Protein AF-A0A1M4VER4-F1 (afdb_monomer_lite)

pLDDT: mean 82.5, std 16.74, range [24.94, 97.88]

Foldseek 3Di:
DAWDKFKAKDWDFAPPAPDFLKDWDWDDDPQKIKIKIKAFADTHPNSVVLNVVLCVLVVVCVVVVHDVLVSVVCQPVVADAPPVPRDRRMWMWMWIQDSQQKTKIKGWPFDDKFKDDPLDTDDFDFPWDQHPNTIIGIDIDHDDAFIKIKGWGCLLAQQLCPHPVNDGPHPVNLSNVLSVVSVDLAGNNLSFQVSQVVSCVSVVVRRNHIIMMMMIHIHFAEEEEEEADAAQDLVCLLVLLCVQLDDDPGHYAYEYAAPVSVVSNCVNVVWDKAWDPVDDDPVADTWIDTPPHRGYYHHDVLLLLLLVLLVVCVVHSPPCPVCVPPGRNSVVNCCLQRVHPAYEYRYHPHDDPVCPPVPDDPVRSVVSVVVSSCVSGVDYDYDHPDPDDDDPDPPPDDD

Radius of gyration: 24.03 Å; chains: 1; bounding box: 56×48×72 Å

Secondary structure (DSSP, 8-state):
---EEEEEEEEEPPTT-SS-SEEEEEEE-SS-EEEEEEEESSSHHHHHHHHHHHHHHHHHHHHTT--HHHHHHHHHHHS-B-TTT--BSEEEEEEEE-TT-EEEEEEEBSPPPEEEETTEE--PPPEEEEETTEEEEEEEEE--TT-EEEEE-TTTTTTTTTSTT-----HHHHHHHHHHHHTTT--HHHHHHHHHHHHHHHTTT--SS-EEEEEEEEE---EEEEEES--SSGGGHHHHHHHHH---SS-EEEEEESHHHHHHHHHHHT--EEE-TT--BTTBPPPEEETT-SEEE-SHHHHHHHHHHHHHHHH-TTS---TT---HHHHHHHIIIII-SEEEEEE-----GGGTT-SS-HHHHHHHHHHHHHHHSS---------SS----S-SS--

InterPro domains:
  IPR001932 PPM-type phosphatase-like domain [PF07228] (31-218)
  IPR001932 PPM-type phosphatase-like domain [SM00331] (4-218)
  IPR036457 PPM-type phosphatase-like domain superfamily [G3DSA:3.60.40.10] (1-228)
  IPR036457 PPM-type phosphatase-like domain superfamily [SSF81606] (5-219)
  IPR039248 Phosphatase RsbX [PTHR35801] (6-220)

Sequence (399 aa):
MKYFFDYGIASLNKIGEHICGDVVEIVKKSDKLDIVISDGLGSGIKANILASLTTKIVFTMLKEGSNISDVIDTLTQTLPINREKGIAYSTFTILDIDESNTVYITEYENPKIIFIRNNKLVNLMPSSKNINGKIIRQYSFPLKLGDTFIIMSDGIVGAGKGKITNTRWQWHDIAHYAVHLCSHDYSAQKIANILLTISNNYYEESPQDDMTVVAIKVKKPQRVNVLICPPQNQNDDELVVKNFMKDNKDPIKRIVCGGSTAQMVCRVLEKKLHNDDRIYDPEVPPISFISGIDLVTEGLLTLDRVVKIIREFHKNPLNNINFNKQDAATQMAKILLDDATHINFFIGKAENPQHKDFYISKHELIKQLIDLLITAWVYFFYRIHHRTGENIPSSVFPT

Structure (mmCIF, N/CA/C/O backbone):
data_AF-A0A1M4VER4-F1
#
_entry.id   AF-A0A1M4VER4-F1
#
loop_
_atom_site.group_PDB
_atom_site.id
_atom_site.type_symbol
_atom_site.label_atom_id
_atom_site.label_alt_id
_atom_site.label_comp_id
_atom_site.label_asym_id
_atom_site.label_entity_id
_atom_site.label_seq_id
_atom_site.pdbx_PDB_ins_code
_atom_site.Cartn_x
_atom_site.Cartn_y
_atom_site.Cartn_z
_atom_site.occupancy
_atom_site.B_iso_or_equiv
_atom_site.auth_seq_id
_atom_site.auth_comp_id
_atom_site.auth_asym_id
_atom_site.auth_atom_id
_atom_site.pdbx_PDB_model_num
ATOM 1 N N . MET A 1 1 ? -0.992 -15.618 -9.923 1.00 55.97 1 MET A N 1
ATOM 2 C CA . MET A 1 1 ? -1.837 -15.623 -8.697 1.00 55.97 1 MET A CA 1
ATOM 3 C C . MET A 1 1 ? -3.216 -15.096 -9.064 1.00 55.97 1 MET A C 1
ATOM 5 O O . MET A 1 1 ? -3.296 -14.330 -10.019 1.00 55.97 1 MET A O 1
ATOM 9 N N . LYS A 1 2 ? -4.296 -15.502 -8.381 1.00 72.00 2 LYS A N 1
ATOM 10 C CA . LYS A 1 2 ? -5.649 -15.012 -8.726 1.00 72.00 2 LYS A CA 1
ATOM 11 C C . LYS A 1 2 ? -5.821 -13.533 -8.366 1.00 72.00 2 LYS A C 1
ATOM 13 O O . LYS A 1 2 ? -6.400 -12.784 -9.151 1.00 72.00 2 LYS A O 1
ATOM 18 N N . TYR A 1 3 ? -5.260 -13.122 -7.230 1.00 86.19 3 TYR A N 1
ATOM 19 C CA . TYR A 1 3 ? -5.281 -11.749 -6.743 1.00 86.19 3 TYR A CA 1
ATOM 20 C C . TYR A 1 3 ? -3.890 -11.302 -6.294 1.00 86.19 3 TYR A C 1
ATOM 22 O O . TYR A 1 3 ? -3.044 -12.112 -5.922 1.00 86.19 3 TYR A O 1
ATOM 30 N N . PHE A 1 4 ? -3.664 -9.997 -6.359 1.00 87.62 4 PHE A N 1
ATOM 31 C CA . PHE A 1 4 ? -2.579 -9.302 -5.692 1.00 87.62 4 PHE A CA 1
ATOM 32 C C . PHE A 1 4 ? -3.197 -8.300 -4.721 1.00 87.62 4 PHE A C 1
ATOM 34 O O . PHE A 1 4 ? -4.056 -7.506 -5.112 1.00 87.62 4 PHE A O 1
ATOM 41 N N . PHE A 1 5 ? -2.751 -8.341 -3.469 1.00 89.88 5 PHE A N 1
ATOM 42 C CA . PHE A 1 5 ? -3.138 -7.366 -2.460 1.00 89.88 5 PHE A CA 1
ATOM 43 C C . PHE A 1 5 ? -2.147 -6.203 -2.473 1.00 89.88 5 PHE A C 1
ATOM 45 O O . PHE A 1 5 ? -1.021 -6.342 -1.979 1.00 89.88 5 PHE A O 1
ATOM 52 N N . ASP A 1 6 ? -2.572 -5.105 -3.093 1.00 89.38 6 ASP A N 1
ATOM 53 C CA . ASP A 1 6 ? -1.933 -3.792 -3.012 1.00 89.38 6 ASP A CA 1
ATOM 54 C C . ASP A 1 6 ? -2.415 -3.141 -1.717 1.00 89.38 6 ASP A C 1
ATOM 56 O O . ASP A 1 6 ? -3.621 -3.051 -1.502 1.00 89.38 6 ASP A O 1
ATOM 60 N N . TYR A 1 7 ? -1.514 -2.742 -0.830 1.00 91.06 7 TYR A N 1
ATOM 61 C CA . TYR A 1 7 ? -1.886 -2.069 0.407 1.00 91.06 7 TYR A CA 1
ATOM 62 C C . TYR A 1 7 ? -0.934 -0.915 0.680 1.00 91.06 7 TYR A C 1
ATOM 64 O O . TYR A 1 7 ? 0.214 -0.922 0.240 1.00 91.06 7 TYR A O 1
ATOM 72 N N . GLY A 1 8 ? -1.421 0.070 1.421 1.00 89.44 8 GLY A N 1
ATOM 73 C CA . GLY A 1 8 ? -0.625 1.207 1.837 1.00 89.44 8 GLY A CA 1
ATOM 74 C C . GLY A 1 8 ? -1.042 1.717 3.201 1.00 89.44 8 GLY A C 1
ATOM 75 O O . GLY A 1 8 ? -2.207 1.595 3.584 1.00 89.44 8 GLY A O 1
ATOM 76 N N . ILE A 1 9 ? -0.070 2.260 3.924 1.00 91.88 9 ILE A N 1
ATOM 77 C CA . ILE A 1 9 ? -0.216 2.729 5.301 1.00 91.88 9 ILE A CA 1
ATOM 78 C C . ILE A 1 9 ? 0.258 4.173 5.350 1.00 91.88 9 ILE A C 1
ATOM 80 O O . ILE A 1 9 ? 1.340 4.488 4.855 1.00 91.88 9 ILE A O 1
ATOM 84 N N . ALA A 1 10 ? -0.537 5.042 5.955 1.00 90.38 10 ALA A N 1
ATOM 85 C CA . ALA A 1 10 ? -0.162 6.420 6.204 1.00 90.38 10 ALA A CA 1
ATOM 86 C C . ALA A 1 10 ? -0.515 6.762 7.651 1.00 90.38 10 ALA A C 1
ATOM 88 O O . ALA A 1 10 ? -1.676 6.618 8.038 1.00 90.38 10 ALA A O 1
ATOM 89 N N . SER A 1 11 ? 0.471 7.232 8.416 1.00 92.12 11 SER A N 1
ATOM 90 C CA . SER A 1 11 ? 0.284 7.637 9.810 1.00 92.12 11 SER A CA 1
ATOM 91 C C . SER A 1 11 ? 0.895 9.005 10.091 1.00 92.12 11 SER A C 1
ATOM 93 O O . SER A 1 11 ? 1.901 9.381 9.485 1.00 92.12 11 SER A O 1
ATOM 95 N N . LEU A 1 12 ? 0.295 9.740 11.023 1.00 91.81 12 LEU A N 1
ATOM 96 C CA . LEU A 1 12 ? 0.792 11.008 11.540 1.00 91.81 12 LEU A CA 1
ATOM 97 C C . LEU A 1 12 ? 0.645 11.029 13.061 1.00 91.81 12 LEU A C 1
ATOM 99 O O . LEU A 1 12 ? -0.401 10.665 13.596 1.00 91.81 12 LEU A O 1
ATOM 103 N N . ASN A 1 13 ? 1.697 11.474 13.743 1.00 93.00 13 ASN A N 1
ATOM 104 C CA . ASN A 1 13 ? 1.688 11.601 15.193 1.00 93.00 13 ASN A CA 1
ATOM 105 C C . ASN A 1 13 ? 0.862 12.815 15.614 1.00 93.00 13 ASN A C 1
ATOM 107 O O . ASN A 1 13 ? 0.905 13.861 14.956 1.00 93.00 13 ASN A O 1
ATOM 111 N N . LYS A 1 14 ? 0.234 12.727 16.782 1.00 93.19 14 LYS A N 1
ATOM 112 C CA . LYS A 1 14 ? -0.284 13.897 17.486 1.00 93.19 14 LYS A CA 1
ATOM 113 C C . LYS A 1 14 ? 0.804 14.957 17.705 1.00 93.19 14 LYS A C 1
ATOM 115 O O . LYS A 1 14 ? 1.968 14.649 17.967 1.00 93.19 14 LYS A O 1
ATOM 120 N N . ILE A 1 15 ? 0.414 16.232 17.673 1.00 92.50 15 ILE A N 1
ATOM 121 C CA . ILE A 1 15 ? 1.321 17.343 17.962 1.00 92.50 15 ILE A CA 1
ATOM 122 C C . ILE A 1 15 ? 1.975 17.206 19.345 1.00 92.50 15 ILE A C 1
ATOM 124 O O . ILE A 1 15 ? 1.308 16.988 20.356 1.00 92.50 15 ILE A O 1
ATOM 128 N N . GLY A 1 16 ? 3.298 17.375 19.380 1.00 91.38 16 GLY A N 1
ATOM 129 C CA . GLY A 1 16 ? 4.107 17.254 20.595 1.00 91.38 16 GLY A CA 1
ATOM 130 C C . GLY A 1 16 ? 4.562 15.829 20.918 1.00 91.38 16 GLY A C 1
ATOM 131 O O . GLY A 1 16 ? 5.442 15.672 21.759 1.00 91.38 16 GLY A O 1
ATOM 132 N N . GLU A 1 17 ? 4.039 14.812 20.230 1.00 92.50 17 GLU A N 1
ATOM 133 C CA . GLU A 1 17 ? 4.465 13.424 20.398 1.00 92.50 17 GLU A CA 1
ATOM 134 C C . GLU A 1 17 ? 5.517 13.021 19.359 1.00 92.50 17 GLU A C 1
ATOM 136 O O . GLU A 1 17 ? 5.452 13.363 18.175 1.00 92.50 17 GLU A O 1
ATOM 141 N N . HIS A 1 18 ? 6.503 12.241 19.799 1.00 89.69 18 HIS A N 1
ATOM 142 C CA . HIS A 1 18 ? 7.568 11.740 18.925 1.00 89.69 18 HIS A CA 1
ATOM 143 C C . HIS A 1 18 ? 7.218 10.415 18.238 1.00 89.69 18 HIS A C 1
ATOM 145 O O . HIS A 1 18 ? 7.861 10.051 17.255 1.00 89.69 18 HIS A O 1
ATOM 151 N N . ILE A 1 19 ? 6.222 9.690 18.752 1.00 90.56 19 ILE A N 1
ATOM 152 C CA . ILE A 1 19 ? 5.824 8.357 18.289 1.00 90.56 19 ILE A CA 1
ATOM 153 C C . ILE A 1 19 ? 4.296 8.301 18.224 1.00 90.56 19 ILE A C 1
ATOM 155 O O . ILE A 1 19 ? 3.633 8.773 19.145 1.00 90.56 19 ILE A O 1
ATOM 159 N N . CYS A 1 20 ? 3.766 7.699 17.160 1.00 91.00 20 CYS A N 1
ATOM 160 C CA . CYS A 1 20 ? 2.336 7.470 16.985 1.00 91.00 20 CYS A CA 1
ATOM 161 C C . CYS A 1 20 ? 1.824 6.416 17.977 1.00 91.00 20 CYS A C 1
ATOM 163 O O . CYS A 1 20 ? 2.421 5.345 18.108 1.00 91.00 20 CYS A O 1
ATOM 165 N N . GLY A 1 21 ? 0.724 6.710 18.663 1.00 92.06 21 GLY A N 1
ATOM 166 C CA . GLY A 1 21 ? 0.002 5.781 19.528 1.00 92.06 21 GLY A CA 1
ATOM 167 C C . GLY A 1 21 ? -0.683 4.632 18.787 1.00 92.06 21 GLY A C 1
ATOM 168 O O . GLY A 1 21 ? -0.929 3.590 19.396 1.00 92.06 21 GLY A O 1
ATOM 169 N N . ASP A 1 22 ? -0.908 4.787 17.483 1.00 94.31 22 ASP A N 1
ATOM 170 C CA . ASP A 1 22 ? -1.454 3.754 16.609 1.00 94.31 22 ASP A CA 1
ATOM 171 C C . ASP A 1 22 ? -0.367 2.783 16.137 1.00 94.31 22 ASP A C 1
ATOM 173 O O . ASP A 1 22 ? 0.766 3.169 15.834 1.00 94.31 22 ASP A O 1
ATOM 177 N N . VAL A 1 23 ? -0.729 1.508 15.997 1.00 94.38 23 VAL A N 1
ATOM 178 C CA . VAL A 1 23 ? 0.145 0.469 15.441 1.00 94.38 23 VAL A CA 1
ATOM 179 C C . VAL A 1 23 ? -0.603 -0.332 14.389 1.00 94.38 23 VAL A C 1
ATOM 181 O O . VAL A 1 23 ? -1.732 -0.776 14.602 1.00 94.38 23 VAL A O 1
ATOM 184 N N . VAL A 1 24 ? 0.059 -0.551 13.253 1.00 94.31 24 VAL A N 1
ATOM 185 C CA . VAL A 1 24 ? -0.414 -1.424 12.177 1.00 94.31 24 VAL A CA 1
ATOM 186 C C . VAL A 1 24 ? 0.543 -2.599 12.043 1.00 94.31 24 VAL A C 1
ATOM 188 O O . VAL A 1 24 ? 1.735 -2.415 11.804 1.00 94.31 24 VAL A O 1
ATOM 191 N N . GLU A 1 25 ? 0.013 -3.811 12.147 1.00 92.12 25 GLU A N 1
ATOM 192 C CA . GLU A 1 25 ? 0.733 -5.047 11.869 1.00 92.12 25 GLU A CA 1
ATOM 193 C C . GLU A 1 25 ? 0.140 -5.714 10.625 1.00 92.12 25 GLU A C 1
ATOM 195 O O . GLU A 1 25 ? -1.072 -5.904 10.522 1.00 92.12 25 GLU A O 1
ATOM 200 N N . ILE A 1 26 ? 1.002 -6.053 9.662 1.00 90.25 26 ILE A N 1
ATOM 201 C CA . ILE A 1 26 ? 0.611 -6.708 8.410 1.00 90.25 26 ILE A CA 1
ATOM 202 C C . ILE A 1 26 ? 1.428 -7.975 8.231 1.00 90.25 26 ILE A C 1
ATOM 204 O O . ILE A 1 26 ? 2.659 -7.938 8.227 1.00 90.25 26 ILE A O 1
ATOM 208 N N . VAL A 1 27 ? 0.741 -9.084 7.977 1.00 86.25 27 VAL A N 1
ATOM 209 C CA . VAL A 1 27 ? 1.365 -10.332 7.553 1.00 86.25 27 VAL A CA 1
ATOM 210 C C . VAL A 1 27 ? 0.768 -10.771 6.230 1.00 86.25 27 VAL A C 1
ATOM 212 O O . VAL A 1 27 ? -0.417 -11.064 6.105 1.00 86.25 27 VAL A O 1
ATOM 215 N N . LYS A 1 28 ? 1.630 -10.833 5.218 1.00 82.75 28 LYS A N 1
ATOM 216 C CA . LYS A 1 28 ? 1.274 -11.260 3.869 1.00 82.75 28 LYS A CA 1
ATOM 217 C C . LYS A 1 28 ? 1.976 -12.568 3.539 1.00 82.75 28 LYS A C 1
ATOM 219 O O . LYS A 1 28 ? 3.193 -12.689 3.666 1.00 82.75 28 LYS A O 1
ATOM 224 N N . LYS A 1 29 ? 1.202 -13.536 3.060 1.00 77.81 29 LYS A N 1
ATOM 225 C CA . LYS A 1 29 ? 1.692 -14.730 2.359 1.00 77.81 29 LYS A CA 1
ATOM 226 C C . LYS A 1 29 ? 1.167 -14.694 0.922 1.00 77.81 29 LYS A C 1
ATOM 228 O O . LYS A 1 29 ? 0.469 -13.754 0.555 1.00 77.81 29 LYS A O 1
ATOM 233 N N . SER A 1 30 ? 1.534 -15.664 0.082 1.00 66.81 30 SER A N 1
ATOM 234 C CA . SER A 1 30 ? 1.169 -15.643 -1.346 1.00 66.81 30 SER A CA 1
ATOM 235 C C . SER A 1 30 ? -0.330 -15.412 -1.564 1.00 66.81 30 SER A C 1
ATOM 237 O O . SER A 1 30 ? -0.701 -14.540 -2.340 1.00 66.81 30 SER A O 1
ATOM 239 N N . ASP A 1 31 ? -1.178 -16.119 -0.821 1.00 74.00 31 ASP A N 1
ATOM 240 C CA . ASP A 1 31 ? -2.630 -16.096 -1.019 1.00 74.00 31 ASP A CA 1
ATOM 241 C C . ASP A 1 31 ? -3.394 -15.771 0.277 1.00 74.00 31 ASP A C 1
ATOM 243 O O . ASP A 1 31 ? -4.598 -15.980 0.348 1.00 74.00 31 ASP A O 1
ATOM 247 N N . LYS A 1 32 ? -2.694 -15.233 1.287 1.00 85.69 32 LYS A N 1
ATOM 248 C CA . LYS A 1 32 ? -3.262 -14.800 2.570 1.00 85.69 32 LYS A CA 1
ATOM 249 C C . LYS A 1 32 ? -2.814 -13.378 2.897 1.00 85.69 32 LYS A C 1
ATOM 251 O O . LYS A 1 32 ? -1.638 -13.052 2.698 1.00 85.69 32 LYS A O 1
ATOM 256 N N . LEU A 1 33 ? -3.713 -12.557 3.425 1.00 90.56 33 LEU A N 1
ATOM 257 C CA . LEU A 1 33 ? -3.384 -11.231 3.942 1.00 90.56 33 LEU A CA 1
ATOM 258 C C . LEU A 1 33 ? -4.068 -11.005 5.284 1.00 90.56 33 LEU A C 1
ATOM 260 O O . LEU A 1 33 ? -5.291 -10.977 5.346 1.00 90.56 33 LEU A O 1
ATOM 264 N N . ASP A 1 34 ? -3.260 -10.739 6.301 1.00 91.62 34 ASP A N 1
ATOM 265 C CA . ASP A 1 34 ? -3.712 -10.421 7.646 1.00 91.62 34 ASP A CA 1
ATOM 266 C C . ASP A 1 34 ? -3.256 -9.005 7.985 1.00 91.62 34 ASP A C 1
ATOM 268 O O . ASP A 1 34 ? -2.073 -8.679 7.860 1.00 91.62 34 ASP A O 1
ATOM 272 N N . ILE A 1 35 ? -4.189 -8.159 8.402 1.00 94.44 35 ILE A N 1
ATOM 273 C CA . ILE A 1 35 ? -3.928 -6.787 8.827 1.00 94.44 35 ILE A CA 1
ATOM 274 C C . ILE A 1 35 ? -4.613 -6.566 10.162 1.00 94.44 35 ILE A C 1
ATOM 276 O O . ILE A 1 35 ? -5.809 -6.819 10.298 1.00 94.44 35 ILE A O 1
ATOM 280 N N . VAL A 1 36 ? -3.864 -6.040 11.125 1.00 94.56 36 VAL A N 1
ATOM 281 C CA . VAL A 1 36 ? -4.391 -5.567 12.400 1.00 94.56 36 VAL A CA 1
ATOM 282 C C . VAL A 1 36 ? -3.968 -4.119 12.576 1.00 94.56 36 VAL A C 1
ATOM 284 O O . VAL A 1 36 ? -2.783 -3.809 12.521 1.00 94.56 36 VAL A O 1
ATOM 287 N N . ILE A 1 37 ? -4.932 -3.235 12.794 1.00 95.19 37 ILE A N 1
ATOM 288 C CA . ILE A 1 37 ? -4.682 -1.881 13.293 1.00 95.19 37 ILE A CA 1
ATOM 289 C C . ILE A 1 37 ? -5.176 -1.805 14.726 1.00 95.19 37 ILE A C 1
ATOM 291 O O . ILE A 1 37 ? -6.255 -2.319 15.029 1.00 95.19 37 ILE A O 1
ATOM 295 N N . SER A 1 38 ? -4.400 -1.162 15.582 1.00 94.25 38 SER A N 1
ATOM 296 C CA . SER A 1 38 ? -4.739 -0.928 16.975 1.00 94.25 38 SER A CA 1
ATOM 297 C C . SER A 1 38 ? -4.433 0.515 17.326 1.00 94.25 38 SER A C 1
ATOM 299 O O . SER A 1 38 ? -3.352 0.996 16.998 1.00 94.25 38 SER A O 1
ATOM 301 N N . ASP A 1 39 ? -5.368 1.176 17.991 1.00 90.94 39 ASP A N 1
ATOM 302 C CA . ASP A 1 39 ? -5.192 2.530 18.512 1.00 90.94 39 ASP A CA 1
ATOM 303 C C . ASP A 1 39 ? -5.118 2.424 20.036 1.00 90.94 39 ASP A C 1
ATOM 305 O O . ASP A 1 39 ? -6.005 1.876 20.709 1.00 90.94 39 ASP A O 1
ATOM 309 N N . GLY A 1 40 ? -3.953 2.784 20.568 1.00 86.38 40 GLY A N 1
ATOM 310 C CA . GLY A 1 40 ? -3.665 2.731 21.988 1.00 86.38 40 GLY A CA 1
ATOM 311 C C . GLY A 1 40 ? -4.213 3.971 22.675 1.00 86.38 40 GLY A C 1
ATOM 312 O O . GLY A 1 40 ? -3.920 5.087 22.281 1.00 86.38 40 GLY A O 1
ATOM 313 N N . LEU A 1 41 ? -4.929 3.796 23.782 1.00 83.44 41 LEU A N 1
ATOM 314 C CA . LEU A 1 41 ? -5.554 4.908 24.487 1.00 83.44 41 LEU A CA 1
ATOM 315 C C . LEU A 1 41 ? -4.547 6.024 24.825 1.00 83.44 41 LEU A C 1
ATOM 317 O O . LEU A 1 41 ? -3.643 5.845 25.653 1.00 83.44 41 LEU A O 1
ATOM 321 N N . GLY A 1 42 ? -4.819 7.215 24.298 1.00 84.12 42 GLY A N 1
ATOM 322 C CA . GLY A 1 42 ? -3.989 8.397 24.486 1.00 84.12 42 GLY A CA 1
ATOM 323 C C . GLY A 1 42 ? -3.088 8.605 23.278 1.00 84.12 42 GLY A C 1
ATOM 324 O O . GLY A 1 42 ? -3.530 8.440 22.156 1.00 84.12 42 GLY A O 1
ATOM 325 N N . SER A 1 43 ? -1.845 9.019 23.510 1.00 85.38 43 SER A N 1
ATOM 326 C CA . SER A 1 43 ? -0.872 9.232 22.435 1.00 85.38 43 SER A CA 1
ATOM 327 C C . SER A 1 43 ? 0.547 8.969 22.945 1.00 85.38 43 SER A C 1
ATOM 329 O O . SER A 1 43 ? 0.760 8.797 24.155 1.00 85.38 43 SER A O 1
ATOM 331 N N . GLY A 1 44 ? 1.519 8.920 22.036 1.00 88.81 44 GLY A N 1
ATOM 332 C CA . GLY A 1 44 ? 2.930 8.783 22.393 1.00 88.81 44 GLY A CA 1
ATOM 333 C C . GLY A 1 44 ? 3.347 7.366 22.787 1.00 88.81 44 GLY A C 1
ATOM 334 O O . GLY A 1 44 ? 2.691 6.372 22.475 1.00 88.81 44 GLY A O 1
ATOM 335 N N . ILE A 1 45 ? 4.458 7.262 23.524 1.00 90.81 45 ILE A N 1
ATOM 336 C CA . ILE A 1 45 ? 5.111 5.978 23.858 1.00 90.81 45 ILE A CA 1
ATOM 337 C C . ILE A 1 45 ? 4.157 5.009 24.568 1.00 90.81 45 ILE A C 1
ATOM 339 O O . ILE A 1 45 ? 4.135 3.819 24.262 1.00 90.81 45 ILE A O 1
ATOM 343 N N . LYS A 1 46 ? 3.360 5.500 25.524 1.00 89.06 46 LYS A N 1
ATOM 344 C CA . LYS A 1 46 ? 2.451 4.645 26.299 1.00 89.06 46 LYS A CA 1
ATOM 345 C C . LYS A 1 46 ? 1.369 4.033 25.408 1.00 89.06 46 LYS A C 1
ATOM 347 O O . LYS A 1 46 ? 1.121 2.834 25.515 1.00 89.06 46 LYS A O 1
ATOM 352 N N . ALA A 1 47 ? 0.747 4.847 24.558 1.00 90.62 47 ALA A N 1
ATOM 353 C CA . ALA A 1 47 ? -0.254 4.391 23.601 1.00 90.62 47 ALA A CA 1
ATOM 354 C C . ALA A 1 47 ? 0.353 3.378 22.624 1.00 90.62 47 ALA A C 1
ATOM 356 O O . ALA A 1 47 ? -0.166 2.274 22.487 1.00 90.62 47 ALA A O 1
ATOM 357 N N . ASN A 1 48 ? 1.533 3.685 22.080 1.00 92.81 48 ASN A N 1
ATOM 358 C CA . ASN A 1 48 ? 2.228 2.809 21.144 1.00 92.81 48 ASN A CA 1
ATOM 359 C C . ASN A 1 48 ? 2.542 1.424 21.737 1.00 92.81 48 ASN A C 1
ATOM 361 O O . ASN A 1 48 ? 2.339 0.407 21.076 1.00 92.81 48 ASN A O 1
ATOM 365 N N . ILE A 1 49 ? 2.991 1.357 22.998 1.00 90.69 49 ILE A N 1
ATOM 366 C CA . ILE A 1 49 ? 3.237 0.080 23.690 1.00 90.69 49 ILE A CA 1
ATOM 367 C C . ILE A 1 49 ? 1.937 -0.724 23.818 1.00 90.69 49 ILE A C 1
ATOM 369 O O . ILE A 1 49 ? 1.933 -1.930 23.577 1.00 90.69 49 ILE A O 1
ATOM 373 N N . LEU A 1 50 ? 0.830 -0.073 24.182 1.00 90.56 50 LEU A N 1
ATOM 374 C CA . LEU A 1 50 ? -0.471 -0.728 24.335 1.00 90.56 50 LEU A CA 1
ATOM 375 C C . LEU A 1 50 ? -1.004 -1.245 22.994 1.00 90.56 50 LEU A C 1
ATOM 377 O O . LEU A 1 50 ? -1.442 -2.394 22.917 1.00 90.56 50 LEU A O 1
ATOM 381 N N . ALA A 1 51 ? -0.908 -0.442 21.936 1.00 92.06 51 ALA A N 1
ATOM 382 C CA . ALA A 1 51 ? -1.274 -0.840 20.582 1.00 92.06 51 ALA A CA 1
ATOM 383 C C . ALA A 1 51 ? -0.373 -1.974 20.057 1.00 92.06 51 ALA A C 1
ATOM 385 O O . ALA A 1 51 ? -0.858 -2.936 19.462 1.00 92.06 51 ALA A O 1
ATOM 386 N N . SER A 1 52 ? 0.929 -1.936 20.354 1.00 92.50 52 SER A N 1
ATOM 387 C CA . SER A 1 52 ? 1.883 -2.997 19.998 1.00 92.50 52 SER A CA 1
ATOM 388 C C . SER A 1 52 ? 1.576 -4.318 20.706 1.00 92.50 52 SER A C 1
ATOM 390 O O . SER A 1 52 ? 1.578 -5.378 20.087 1.00 92.50 52 SER A O 1
ATOM 392 N N . LEU A 1 53 ? 1.280 -4.283 22.008 1.00 92.06 53 LEU A N 1
ATOM 393 C CA . LEU A 1 53 ? 0.875 -5.483 22.745 1.00 92.06 53 LEU A CA 1
ATOM 394 C C . LEU A 1 53 ? -0.449 -6.034 22.209 1.00 92.06 53 LEU A C 1
ATOM 396 O O . LEU A 1 53 ? -0.576 -7.242 22.023 1.00 92.06 53 LEU A O 1
ATOM 400 N N . THR A 1 54 ? -1.407 -5.153 21.917 1.00 91.81 54 THR A N 1
ATOM 401 C CA . THR A 1 54 ? -2.716 -5.537 21.378 1.00 91.81 54 THR A CA 1
ATOM 402 C C . THR A 1 54 ? -2.575 -6.223 20.027 1.00 91.81 54 THR A C 1
ATOM 404 O O . THR A 1 54 ? -3.038 -7.352 19.872 1.00 91.81 54 THR A O 1
ATOM 407 N N . THR A 1 55 ? -1.876 -5.597 19.075 1.00 92.56 55 THR A N 1
ATOM 408 C CA . THR A 1 55 ? -1.608 -6.186 17.752 1.00 92.56 55 THR A CA 1
ATOM 409 C C . THR A 1 55 ? -0.921 -7.544 17.869 1.00 92.56 55 THR A C 1
ATOM 411 O O . THR A 1 55 ? -1.401 -8.508 17.273 1.00 92.56 55 THR A O 1
ATOM 414 N N . LYS A 1 56 ? 0.108 -7.680 18.718 1.00 92.06 56 LYS A N 1
ATOM 415 C CA . LYS A 1 56 ? 0.819 -8.955 18.913 1.00 92.06 56 LYS A CA 1
ATOM 416 C C . LYS A 1 56 ? -0.034 -10.055 19.531 1.00 92.06 56 LYS A C 1
ATOM 418 O O . LYS A 1 56 ? 0.038 -11.194 19.064 1.00 92.06 56 LYS A O 1
ATOM 423 N N . ILE A 1 57 ? -0.830 -9.743 20.554 1.00 91.56 57 ILE A N 1
ATOM 424 C CA . ILE A 1 57 ? -1.734 -10.711 21.193 1.00 91.56 57 ILE A CA 1
ATOM 425 C C . ILE A 1 57 ? -2.785 -11.171 20.184 1.00 91.56 57 ILE A C 1
ATOM 427 O O . ILE A 1 57 ? -2.914 -12.370 19.942 1.00 91.56 57 ILE A O 1
ATOM 431 N N . VAL A 1 58 ? -3.475 -10.220 19.543 1.00 90.31 58 VAL A N 1
ATOM 432 C CA . VAL A 1 58 ? -4.500 -10.491 18.527 1.00 90.31 58 VAL A CA 1
ATOM 433 C C . VAL A 1 58 ? -3.931 -11.371 17.421 1.00 90.31 58 VAL A C 1
ATOM 435 O O . VAL A 1 58 ? -4.494 -12.417 17.104 1.00 90.31 58 VAL A O 1
ATOM 438 N N . PHE A 1 59 ? -2.788 -10.979 16.865 1.00 86.75 59 PHE A N 1
ATOM 439 C CA . PHE A 1 59 ? -2.171 -11.685 15.755 1.00 86.75 59 PHE A CA 1
ATOM 440 C C . PHE A 1 59 ? -1.763 -13.115 16.131 1.00 86.75 59 PHE A C 1
ATOM 442 O O . PHE A 1 59 ? -2.071 -14.065 15.408 1.00 86.75 59 PHE A O 1
ATOM 449 N N . THR A 1 60 ? -1.098 -13.282 17.276 1.00 89.31 60 THR A N 1
ATOM 450 C CA . THR A 1 60 ? -0.608 -14.590 17.738 1.00 89.31 60 THR A CA 1
ATOM 451 C C . THR A 1 60 ? -1.766 -15.541 18.010 1.00 89.31 60 THR A C 1
ATOM 453 O O . THR A 1 60 ? -1.796 -16.646 17.475 1.00 89.31 60 THR A O 1
ATOM 456 N N . MET A 1 61 ? -2.762 -15.088 18.768 1.00 90.50 61 MET A N 1
ATOM 457 C CA . MET A 1 61 ? -3.885 -15.930 19.168 1.00 90.50 61 MET A CA 1
ATOM 458 C C . MET A 1 61 ? -4.774 -16.330 17.987 1.00 90.50 61 MET A C 1
ATOM 460 O O . MET A 1 61 ? -5.185 -17.488 17.903 1.00 90.50 61 MET A O 1
ATOM 464 N N . LEU A 1 62 ? -5.047 -15.410 17.052 1.00 83.62 62 LEU A N 1
ATOM 465 C CA . LEU A 1 62 ? -5.828 -15.729 15.851 1.00 83.62 62 LEU A CA 1
ATOM 466 C C . LEU A 1 62 ? -5.088 -16.711 14.944 1.00 83.62 62 LEU A C 1
ATOM 468 O O . LEU A 1 62 ? -5.697 -17.633 14.404 1.00 83.62 62 LEU A O 1
ATOM 472 N N . LYS A 1 63 ? -3.765 -16.564 14.815 1.00 81.56 63 LYS A N 1
ATOM 473 C CA . LYS A 1 63 ? -2.928 -17.512 14.072 1.00 81.56 63 LYS A CA 1
ATOM 474 C C . LYS A 1 63 ? -2.946 -18.915 14.690 1.00 81.56 63 LYS A C 1
ATOM 476 O O . LYS A 1 63 ? -2.836 -19.893 13.955 1.00 81.56 63 LYS A O 1
ATOM 481 N N . GLU A 1 64 ? -3.091 -19.015 16.007 1.00 86.19 64 GLU A N 1
ATOM 482 C CA . GLU A 1 64 ? -3.218 -20.281 16.742 1.00 86.19 64 GLU A CA 1
ATOM 483 C C . GLU A 1 64 ? -4.645 -20.860 16.724 1.00 86.19 64 GLU A C 1
ATOM 485 O O . GLU A 1 64 ? -4.874 -21.951 17.242 1.00 86.19 64 GLU A O 1
ATOM 490 N N . GLY A 1 65 ? -5.601 -20.175 16.088 1.00 81.88 65 GLY A N 1
ATOM 491 C CA . GLY A 1 65 ? -6.982 -20.641 15.953 1.00 81.88 65 GLY A CA 1
ATOM 492 C C . GLY A 1 65 ? -7.881 -20.303 17.144 1.00 81.88 65 GLY A C 1
ATOM 493 O O . GLY A 1 65 ? -8.995 -20.824 17.220 1.00 81.88 65 GLY A O 1
ATOM 494 N N . SER A 1 66 ? -7.432 -19.432 18.055 1.00 85.81 66 SER A N 1
ATOM 495 C CA . SER A 1 66 ? -8.281 -18.907 19.129 1.00 85.81 66 SER A CA 1
ATOM 496 C C . SER A 1 66 ? -9.462 -18.134 18.546 1.00 85.81 66 SER A C 1
ATOM 498 O O . SER A 1 66 ? -9.345 -17.441 17.532 1.00 85.81 66 SER A O 1
ATOM 500 N N . ASN A 1 67 ? -10.617 -18.220 19.203 1.00 85.75 67 ASN A N 1
ATOM 501 C CA . ASN A 1 67 ? -11.770 -17.423 18.806 1.00 85.75 67 ASN A CA 1
ATOM 502 C C . ASN A 1 67 ? -11.619 -15.968 19.301 1.00 85.75 67 ASN A C 1
ATOM 504 O O . ASN A 1 67 ? -10.828 -15.669 20.194 1.00 85.75 67 ASN A O 1
ATOM 508 N N . ILE A 1 68 ? -12.406 -15.045 18.739 1.00 84.12 68 ILE A N 1
ATOM 509 C CA . ILE A 1 68 ? -12.305 -13.621 19.095 1.00 84.12 68 ILE A CA 1
ATOM 510 C C . ILE A 1 68 ? -12.672 -13.319 20.557 1.00 84.12 68 ILE A C 1
ATOM 512 O O . ILE A 1 68 ? -12.189 -12.337 21.115 1.00 84.12 68 ILE A O 1
ATOM 516 N N . SER A 1 69 ? -13.529 -14.135 21.176 1.00 83.06 69 SER A N 1
ATOM 517 C CA . SER A 1 69 ? -13.921 -13.961 22.576 1.00 83.06 69 SER A CA 1
ATOM 518 C C . SER A 1 69 ? -12.721 -14.192 23.492 1.00 83.06 69 SER A C 1
ATOM 520 O O . SER A 1 69 ? -12.417 -13.322 24.302 1.00 83.06 69 SER A O 1
ATOM 522 N N . ASP A 1 70 ? -11.969 -15.271 23.265 1.00 87.75 70 ASP A N 1
ATOM 523 C CA . ASP A 1 70 ? -10.760 -15.597 24.029 1.00 87.75 70 ASP A CA 1
ATOM 524 C C . ASP A 1 70 ? -9.675 -14.522 23.856 1.00 87.75 70 ASP A C 1
ATOM 526 O O . ASP A 1 70 ? -8.980 -14.165 24.810 1.00 87.75 70 ASP A O 1
ATOM 530 N N . VAL A 1 71 ? -9.548 -13.966 22.643 1.00 87.94 71 VAL A N 1
ATOM 531 C CA . VAL A 1 71 ? -8.628 -12.852 22.357 1.00 87.94 71 VAL A CA 1
ATOM 532 C C . VAL A 1 71 ? -8.988 -11.629 23.196 1.00 87.94 71 VAL A C 1
ATOM 534 O O . VAL A 1 71 ? -8.122 -11.044 23.843 1.00 87.94 71 VAL A O 1
ATOM 537 N N . ILE A 1 72 ? -10.264 -11.245 23.220 1.00 83.00 72 ILE A N 1
ATOM 538 C CA . ILE A 1 72 ? -10.728 -10.068 23.964 1.00 83.00 72 ILE A CA 1
ATOM 539 C C . ILE A 1 72 ? -10.605 -10.276 25.471 1.00 83.00 72 ILE A C 1
ATOM 541 O O . ILE A 1 72 ? -10.184 -9.356 26.177 1.00 83.00 72 ILE A O 1
ATOM 545 N N . ASP A 1 73 ? -10.914 -11.470 25.970 1.00 84.00 73 ASP A N 1
ATOM 546 C CA . ASP A 1 73 ? -10.735 -11.801 27.382 1.00 84.00 73 ASP A CA 1
ATOM 547 C C . ASP A 1 73 ? -9.254 -11.736 27.774 1.00 84.00 73 ASP A C 1
ATOM 549 O O . ASP A 1 73 ? -8.907 -11.125 28.787 1.00 84.00 73 ASP A O 1
ATOM 553 N N . THR A 1 74 ? -8.360 -12.250 26.925 1.00 87.69 74 THR A N 1
ATOM 554 C CA . THR A 1 74 ? -6.907 -12.165 27.135 1.00 87.69 74 THR A CA 1
ATOM 555 C C . THR A 1 74 ? -6.416 -10.721 27.131 1.00 87.69 74 THR A C 1
ATOM 557 O O . THR A 1 74 ? -5.659 -10.331 28.021 1.00 87.69 74 THR A O 1
ATOM 560 N N . LEU A 1 75 ? -6.867 -9.895 26.180 1.00 85.31 75 LEU A N 1
ATOM 561 C CA . LEU A 1 75 ? -6.544 -8.465 26.142 1.00 85.31 75 LEU A CA 1
ATOM 562 C C . LEU A 1 75 ? -7.026 -7.750 27.406 1.00 85.31 75 LEU A C 1
ATOM 564 O O . LEU A 1 75 ? -6.278 -6.965 27.980 1.00 85.31 75 LEU A O 1
ATOM 568 N N . THR A 1 76 ? -8.241 -8.054 27.867 1.00 78.31 76 THR A N 1
ATOM 569 C CA . THR A 1 76 ? -8.835 -7.446 29.068 1.00 78.31 76 THR A CA 1
ATOM 570 C C . THR A 1 76 ? -8.083 -7.832 30.344 1.00 78.31 76 THR A C 1
ATOM 572 O O . THR A 1 76 ? -7.994 -7.029 31.270 1.00 78.31 76 THR A O 1
ATOM 575 N N . GLN A 1 77 ? -7.541 -9.050 30.407 1.00 81.12 77 GLN A N 1
ATOM 576 C CA . GLN A 1 77 ? -6.763 -9.533 31.553 1.00 81.12 77 GLN A CA 1
ATOM 577 C C . GLN A 1 77 ? -5.297 -9.080 31.520 1.00 81.12 77 GLN A C 1
ATOM 579 O O . GLN A 1 77 ? -4.690 -8.891 32.573 1.00 81.12 77 GLN A O 1
ATOM 584 N N . THR A 1 78 ? -4.719 -8.931 30.325 1.00 82.38 78 THR A N 1
ATOM 585 C CA . THR A 1 78 ? -3.290 -8.632 30.138 1.00 82.38 78 THR A CA 1
ATOM 586 C C . THR A 1 78 ? -3.017 -7.136 30.140 1.00 82.38 78 THR A C 1
ATOM 588 O O . THR A 1 78 ? -2.047 -6.672 30.741 1.00 82.38 78 THR A O 1
ATOM 591 N N . LEU A 1 79 ? -3.852 -6.367 29.442 1.00 79.94 79 LEU A N 1
ATOM 592 C CA . LEU A 1 79 ? -3.725 -4.922 29.407 1.00 79.94 79 LEU A CA 1
ATOM 593 C C . LEU A 1 79 ? -4.362 -4.350 30.671 1.00 79.94 79 LEU A C 1
ATOM 595 O O . LEU A 1 79 ? -5.334 -4.906 31.185 1.00 79.94 79 LEU A O 1
ATOM 599 N N . PRO A 1 80 ? -3.842 -3.233 31.199 1.00 67.88 80 PRO A N 1
ATOM 600 C CA . PRO A 1 80 ? -4.467 -2.625 32.358 1.00 67.88 80 PRO A CA 1
ATOM 601 C C . PRO A 1 80 ? -5.922 -2.202 32.014 1.00 67.88 80 PRO A C 1
ATOM 603 O O . PRO A 1 80 ? -6.369 -2.250 30.869 1.00 67.88 80 PRO A O 1
ATOM 606 N N . ILE A 1 81 ? -6.716 -1.786 32.995 1.00 63.44 81 ILE A N 1
ATOM 607 C CA . ILE A 1 81 ? -8.045 -1.212 32.721 1.00 63.44 81 ILE A CA 1
ATOM 608 C C . ILE A 1 81 ? -7.972 0.270 33.046 1.00 63.44 81 ILE A C 1
ATOM 610 O O . ILE A 1 81 ? -7.450 0.643 34.103 1.00 63.44 81 ILE A O 1
ATOM 614 N N . ASN A 1 82 ? -8.486 1.131 32.163 1.00 59.91 82 ASN A N 1
ATOM 615 C CA . ASN A 1 82 ? -8.649 2.532 32.525 1.00 59.91 82 ASN A CA 1
ATOM 616 C C . ASN A 1 82 ? -9.681 2.622 33.655 1.00 59.91 82 ASN A C 1
ATOM 618 O O . ASN A 1 82 ? -10.880 2.517 33.406 1.00 59.91 82 ASN A O 1
ATOM 622 N N . ARG A 1 83 ? -9.207 2.815 34.893 1.00 46.59 83 ARG A N 1
ATOM 623 C CA . ARG A 1 83 ? -10.036 2.843 36.109 1.00 46.59 83 ARG A CA 1
ATOM 624 C C . ARG A 1 83 ? -11.127 3.918 36.083 1.00 46.59 83 ARG A C 1
ATOM 626 O O . ARG A 1 83 ? -12.130 3.747 36.760 1.00 46.59 83 ARG A O 1
ATOM 633 N N . GLU A 1 84 ? -10.961 4.983 35.298 1.00 49.34 84 GLU A N 1
ATOM 634 C CA . GLU A 1 84 ? -11.956 6.058 35.178 1.00 49.34 84 GLU A CA 1
ATOM 635 C C . GLU A 1 84 ? -13.059 5.752 34.155 1.00 49.34 84 GLU A C 1
ATOM 637 O O . GLU A 1 84 ? -14.156 6.293 34.262 1.00 49.34 84 GLU A O 1
ATOM 642 N N . LYS A 1 85 ? -12.786 4.897 33.156 1.00 46.94 85 LYS A N 1
ATOM 643 C CA . LYS A 1 85 ? -13.712 4.628 32.037 1.00 46.94 85 LYS A CA 1
ATOM 644 C C . LYS A 1 85 ? -14.200 3.178 31.945 1.00 46.94 85 LYS A C 1
ATOM 646 O O . LYS A 1 85 ? -15.204 2.942 31.284 1.00 46.94 85 LYS A O 1
ATOM 651 N N . GLY A 1 86 ? -13.525 2.219 32.583 1.00 49.00 86 GLY A N 1
ATOM 652 C CA . GLY A 1 86 ? -13.882 0.794 32.549 1.00 49.00 86 GLY A CA 1
ATOM 653 C C . GLY A 1 86 ? -13.714 0.128 31.176 1.00 49.00 86 GLY A C 1
ATOM 654 O O . GLY A 1 86 ? -14.434 -0.815 30.871 1.00 49.00 86 GLY A O 1
ATOM 655 N N . ILE A 1 87 ? -12.811 0.636 30.327 1.00 54.75 87 ILE A N 1
ATOM 656 C CA . ILE A 1 87 ? -12.610 0.184 28.936 1.00 54.75 87 ILE A CA 1
ATOM 657 C C . ILE A 1 87 ? -11.198 -0.404 28.779 1.00 54.75 87 ILE A C 1
ATOM 659 O O . ILE A 1 87 ? -10.271 0.032 29.473 1.00 54.75 87 ILE A O 1
ATOM 663 N N . ALA A 1 88 ? -11.048 -1.377 27.871 1.00 57.47 88 ALA A N 1
ATOM 664 C CA . ALA A 1 88 ? -9.755 -1.891 27.418 1.00 57.47 88 ALA A CA 1
ATOM 665 C C . ALA A 1 88 ? -8.867 -0.745 26.888 1.00 57.47 88 ALA A C 1
ATOM 667 O O . ALA A 1 88 ? -9.359 0.183 26.251 1.00 57.47 88 ALA A O 1
ATOM 668 N N . TYR A 1 89 ? -7.557 -0.786 27.150 1.00 69.94 89 TYR A N 1
ATOM 669 C CA . TYR A 1 89 ? -6.638 0.305 26.779 1.00 69.94 89 TYR A CA 1
ATOM 670 C C . TYR A 1 89 ? -6.365 0.440 25.273 1.00 69.94 89 TYR A C 1
ATOM 672 O O . TYR A 1 89 ? -5.592 1.320 24.907 1.00 69.94 89 TYR A O 1
ATOM 680 N N . SER A 1 90 ? -6.940 -0.394 24.405 1.00 77.88 90 SER A N 1
ATOM 681 C CA . SER A 1 90 ? -6.767 -0.246 22.961 1.00 77.88 90 SER A CA 1
ATOM 682 C C . SER A 1 90 ? -7.967 -0.774 22.182 1.00 77.88 90 SER A C 1
ATOM 684 O O . SER A 1 90 ? -8.570 -1.787 22.550 1.00 77.88 90 SER A O 1
ATOM 686 N N . THR A 1 91 ? -8.311 -0.069 21.112 1.00 88.69 91 THR A N 1
ATOM 687 C CA . THR A 1 91 ? -9.259 -0.507 20.086 1.00 88.69 91 THR A CA 1
ATOM 688 C C . THR A 1 91 ? -8.504 -1.301 19.024 1.00 88.69 91 THR A C 1
ATOM 690 O O . THR A 1 91 ? -7.288 -1.167 18.899 1.00 88.69 91 THR A O 1
ATOM 693 N N . PHE A 1 92 ? -9.198 -2.116 18.228 1.00 92.25 92 PHE A N 1
ATOM 694 C CA . PHE A 1 92 ? -8.555 -2.749 17.079 1.00 92.25 92 PHE A CA 1
ATOM 695 C C . PHE A 1 92 ? -9.519 -3.046 15.934 1.00 92.25 92 PHE A C 1
ATOM 697 O O . PHE A 1 92 ? -10.739 -3.145 16.085 1.00 92.25 92 PHE A O 1
ATOM 704 N N . THR A 1 93 ? -8.962 -3.209 14.740 1.00 95.19 93 THR A N 1
ATOM 705 C CA . THR A 1 93 ? -9.657 -3.797 13.594 1.00 95.19 93 THR A CA 1
ATOM 706 C C . THR A 1 93 ? -8.763 -4.822 12.932 1.00 95.19 93 THR A C 1
ATOM 708 O O . THR A 1 93 ? -7.599 -4.545 12.656 1.00 95.19 93 THR A O 1
ATOM 711 N N . ILE A 1 94 ? -9.327 -5.998 12.680 1.00 94.81 94 ILE A N 1
ATOM 712 C CA . ILE A 1 94 ? -8.678 -7.094 11.970 1.00 94.81 94 ILE A CA 1
ATOM 713 C C . ILE A 1 94 ? -9.337 -7.226 10.605 1.00 94.81 94 ILE A C 1
ATOM 715 O O . ILE A 1 94 ? -10.566 -7.283 10.518 1.00 94.81 94 ILE A O 1
ATOM 719 N N . LEU A 1 95 ? -8.521 -7.326 9.564 1.00 95.44 95 LEU A N 1
ATOM 720 C CA . LEU A 1 95 ? -8.911 -7.783 8.240 1.00 95.44 95 LEU A CA 1
ATOM 721 C C . LEU A 1 95 ? -8.049 -8.998 7.897 1.00 95.44 95 LEU A C 1
ATOM 723 O O . LEU A 1 95 ? -6.837 -8.876 7.751 1.00 95.44 95 LEU A O 1
ATOM 727 N N . ASP A 1 96 ? -8.684 -10.158 7.791 1.00 93.44 96 ASP A N 1
ATOM 728 C CA . ASP A 1 96 ? -8.074 -11.429 7.397 1.00 93.44 96 ASP A CA 1
ATOM 729 C C . ASP A 1 96 ? -8.676 -11.843 6.050 1.00 93.44 96 ASP A C 1
ATOM 731 O O . ASP A 1 96 ? -9.895 -11.829 5.856 1.00 93.44 96 ASP A O 1
ATOM 735 N N . ILE A 1 97 ? -7.812 -12.132 5.085 1.00 93.19 97 ILE A N 1
ATOM 736 C CA . ILE A 1 97 ? -8.182 -12.720 3.803 1.00 93.19 97 ILE A CA 1
ATOM 737 C C . ILE A 1 97 ? -7.540 -14.093 3.753 1.00 93.19 97 ILE A C 1
ATOM 739 O O . ILE A 1 97 ? -6.314 -14.192 3.662 1.00 93.19 97 ILE A O 1
ATOM 743 N N . ASP A 1 98 ? -8.369 -15.132 3.785 1.00 90.00 98 ASP A N 1
ATOM 744 C CA . ASP A 1 98 ? -7.910 -16.517 3.770 1.00 90.00 98 ASP A CA 1
ATOM 745 C C . ASP A 1 98 ? -7.502 -16.997 2.363 1.00 90.00 98 ASP A C 1
ATOM 747 O O . ASP A 1 98 ? -7.768 -16.360 1.339 1.00 90.00 98 ASP A O 1
ATOM 751 N N . GLU A 1 99 ? -6.897 -18.184 2.306 1.00 88.06 99 GLU A N 1
ATOM 752 C CA . GLU A 1 99 ? -6.466 -18.833 1.057 1.00 88.06 99 GLU A CA 1
ATOM 753 C C . GLU A 1 99 ? -7.642 -19.172 0.117 1.00 88.06 99 GLU A C 1
ATOM 755 O O . GLU A 1 99 ? -7.468 -19.343 -1.094 1.00 88.06 99 GLU A O 1
ATOM 760 N N . SER A 1 100 ? -8.865 -19.233 0.655 1.00 89.75 100 SER A N 1
ATOM 761 C CA . SER A 1 100 ? -10.100 -19.425 -0.114 1.00 89.75 100 SER A CA 1
ATOM 762 C C . SER A 1 100 ? -10.640 -18.113 -0.698 1.00 89.75 100 SER A C 1
ATOM 764 O O . SER A 1 100 ? -11.608 -18.132 -1.463 1.00 89.75 100 SER A O 1
ATOM 766 N N . ASN A 1 101 ? -9.967 -16.983 -0.458 1.00 90.69 101 ASN A N 1
ATOM 767 C CA . ASN A 1 101 ? -10.394 -15.631 -0.813 1.00 90.69 101 ASN A CA 1
ATOM 768 C C . ASN A 1 101 ? -11.700 -15.223 -0.115 1.00 90.69 101 ASN A C 1
ATOM 770 O O . ASN A 1 101 ? -12.549 -14.550 -0.707 1.00 90.69 101 ASN A O 1
ATOM 774 N N . THR A 1 102 ? -11.873 -15.642 1.132 1.00 94.00 102 THR A N 1
ATOM 775 C CA . THR A 1 102 ? -12.916 -15.140 2.025 1.00 94.00 102 THR A CA 1
ATOM 776 C C . THR A 1 102 ? -12.333 -14.020 2.867 1.00 94.00 102 THR A C 1
ATOM 778 O O . THR A 1 102 ? -11.240 -14.147 3.407 1.00 94.00 102 THR A O 1
ATOM 781 N N . VAL A 1 103 ? -13.063 -12.913 2.962 1.00 95.44 103 VAL A N 1
ATOM 782 C CA . VAL A 1 103 ? -12.711 -11.788 3.825 1.00 95.44 103 VAL A CA 1
ATOM 783 C C . VAL A 1 103 ? -13.405 -11.977 5.163 1.00 95.44 103 VAL A C 1
ATOM 785 O O . VAL A 1 103 ? -14.631 -12.107 5.191 1.00 95.44 103 VAL A O 1
ATOM 788 N N . TYR A 1 104 ? -12.645 -11.926 6.250 1.00 94.56 104 TYR A N 1
ATOM 789 C CA . TYR A 1 104 ? -13.134 -11.825 7.617 1.00 94.56 104 TYR A CA 1
ATOM 790 C C . TYR A 1 104 ? -12.705 -10.485 8.197 1.00 94.56 104 TYR A C 1
ATOM 792 O O . TYR A 1 104 ? -11.524 -10.148 8.218 1.00 94.56 104 TYR A O 1
ATOM 800 N N . ILE A 1 105 ? -13.672 -9.710 8.675 1.00 95.38 105 ILE A N 1
ATOM 801 C CA . ILE A 1 105 ? -13.401 -8.431 9.332 1.00 95.38 105 ILE A CA 1
ATOM 802 C C . ILE A 1 105 ? -13.946 -8.496 10.744 1.00 95.38 105 ILE A C 1
ATOM 804 O O . ILE A 1 105 ? -15.086 -8.915 10.944 1.00 95.38 105 ILE A O 1
ATOM 808 N N . THR A 1 106 ? -13.140 -8.063 11.706 1.00 93.69 106 THR A N 1
ATOM 809 C CA . THR A 1 106 ? -13.551 -7.888 13.098 1.00 93.69 106 THR A CA 1
ATOM 810 C C . THR A 1 106 ? -13.225 -6.468 13.531 1.00 93.69 106 THR A C 1
ATOM 812 O O . THR A 1 106 ? -12.065 -6.070 13.503 1.00 93.69 106 THR A O 1
ATOM 815 N N . GLU A 1 107 ? -14.238 -5.720 13.954 1.00 93.38 107 GLU A N 1
ATOM 816 C CA . GLU A 1 107 ? -14.101 -4.355 14.464 1.00 93.38 107 GLU A CA 1
ATOM 817 C C . GLU A 1 107 ? -14.406 -4.345 15.964 1.00 93.38 107 GLU A C 1
ATOM 819 O O . GLU A 1 107 ? -15.491 -4.764 16.388 1.00 93.38 107 GLU A O 1
ATOM 824 N N . TYR A 1 108 ? -13.463 -3.833 16.752 1.00 89.81 108 TYR A N 1
ATOM 825 C CA . TYR A 1 108 ? -13.609 -3.599 18.181 1.00 89.81 108 TYR A CA 1
ATOM 826 C C . TYR A 1 108 ? -13.296 -2.132 18.488 1.00 89.81 108 TYR A C 1
ATOM 828 O O . TYR A 1 108 ? -12.139 -1.718 18.490 1.00 89.81 108 TYR A O 1
ATOM 836 N N . GLU A 1 109 ? -14.355 -1.348 18.705 1.00 87.44 109 GLU A N 1
ATOM 837 C CA . GLU A 1 109 ? -14.352 0.095 19.025 1.00 87.44 109 GLU A CA 1
ATOM 838 C C . GLU A 1 109 ? -13.751 1.057 17.984 1.00 87.44 109 GLU A C 1
ATOM 840 O O . GLU A 1 109 ? -14.140 2.223 17.973 1.00 87.44 109 GLU A O 1
ATOM 845 N N . ASN A 1 110 ? -12.913 0.585 17.061 1.00 89.94 110 ASN A N 1
ATOM 846 C CA . ASN A 1 110 ? -12.439 1.376 15.928 1.00 89.94 110 ASN A CA 1
ATOM 847 C C . ASN A 1 110 ? -13.580 1.807 14.988 1.00 89.94 110 ASN A C 1
ATOM 849 O O . ASN A 1 110 ? -14.645 1.168 14.947 1.00 89.94 110 ASN A O 1
ATOM 853 N N . PRO A 1 111 ? -13.364 2.874 14.194 1.00 92.69 111 PRO A N 1
ATOM 854 C CA . PRO A 1 111 ? -14.282 3.255 13.134 1.00 92.69 111 PRO A CA 1
ATOM 855 C C . PRO A 1 111 ? -14.619 2.095 12.192 1.00 92.69 111 PRO A C 1
ATOM 857 O O . PRO A 1 111 ? -13.784 1.242 11.894 1.00 92.69 111 PRO A O 1
ATOM 860 N N . LYS A 1 112 ? -15.857 2.095 11.680 1.00 94.00 112 LYS A N 1
ATOM 861 C CA . LYS A 1 112 ? -16.309 1.093 10.707 1.00 94.00 112 LYS A CA 1
ATOM 862 C C . LYS A 1 112 ? -15.406 1.126 9.472 1.00 94.00 112 LYS A C 1
ATOM 864 O O . LYS A 1 112 ? -15.118 2.199 8.942 1.00 94.00 112 LYS A O 1
ATOM 869 N N . ILE A 1 113 ? -15.031 -0.034 8.958 1.00 96.00 113 ILE A N 1
ATOM 870 C CA . ILE A 1 113 ? -14.283 -0.144 7.715 1.00 96.00 113 ILE A CA 1
ATOM 871 C C . ILE A 1 113 ? -15.093 0.434 6.550 1.00 96.00 113 ILE A C 1
ATOM 873 O O . ILE A 1 113 ? -16.300 0.202 6.404 1.00 96.00 113 ILE A O 1
ATOM 877 N N . ILE A 1 114 ? -14.423 1.181 5.682 1.00 97.50 114 ILE A N 1
ATOM 878 C CA . ILE A 1 114 ? -15.010 1.615 4.419 1.00 97.50 114 ILE A CA 1
ATOM 879 C C . ILE A 1 114 ? -14.729 0.516 3.400 1.00 97.50 114 ILE A C 1
ATOM 881 O O . ILE A 1 114 ? -13.581 0.262 3.037 1.00 97.50 114 ILE A O 1
ATOM 885 N N . PHE A 1 115 ? -15.791 -0.140 2.938 1.00 97.88 115 PHE A N 1
ATOM 886 C CA . PHE A 1 115 ? -15.707 -1.158 1.899 1.00 97.88 115 PHE A CA 1
ATOM 887 C C . PHE A 1 115 ? -16.280 -0.633 0.584 1.00 97.88 115 PHE A C 1
ATOM 889 O O . PHE A 1 115 ? -17.444 -0.236 0.510 1.00 97.88 115 PHE A O 1
ATOM 896 N N . ILE A 1 116 ? -15.464 -0.652 -0.466 1.00 97.38 116 ILE A N 1
ATOM 897 C CA . ILE A 1 116 ? -15.815 -0.184 -1.802 1.00 97.38 116 ILE A CA 1
ATOM 898 C C . ILE A 1 116 ? -15.695 -1.347 -2.784 1.00 97.38 116 ILE A C 1
ATOM 900 O O . ILE A 1 116 ? -14.677 -2.034 -2.849 1.00 97.38 116 ILE A O 1
ATOM 904 N N . ARG A 1 117 ? -16.738 -1.542 -3.590 1.00 95.69 117 ARG A N 1
ATOM 905 C CA . ARG A 1 117 ? -16.779 -2.535 -4.670 1.00 95.69 117 ARG A CA 1
ATOM 906 C C . ARG A 1 117 ? -17.447 -1.911 -5.883 1.00 95.69 117 ARG A C 1
ATOM 908 O O . ARG A 1 117 ? -18.507 -1.303 -5.757 1.00 95.69 117 ARG A O 1
ATOM 915 N N . ASN A 1 118 ? -16.845 -2.074 -7.061 1.00 92.31 118 ASN A N 1
ATOM 916 C CA . ASN A 1 118 ? -17.332 -1.477 -8.313 1.00 92.31 118 ASN A CA 1
ATOM 917 C C . ASN A 1 118 ? -17.575 0.042 -8.194 1.00 92.31 118 ASN A C 1
ATOM 919 O O . ASN A 1 118 ? -18.618 0.536 -8.624 1.00 92.31 118 ASN A O 1
ATOM 923 N N . ASN A 1 119 ? -16.640 0.766 -7.566 1.00 90.69 119 ASN A N 1
ATOM 924 C CA . ASN A 1 119 ? -16.724 2.214 -7.321 1.00 90.69 119 ASN A CA 1
ATOM 925 C C . ASN A 1 119 ? -17.994 2.647 -6.571 1.00 90.69 119 ASN A C 1
ATOM 927 O O . ASN A 1 119 ? -18.527 3.731 -6.801 1.00 90.69 119 ASN A O 1
ATOM 931 N N . LYS A 1 120 ? -18.508 1.789 -5.685 1.00 95.44 120 LYS A N 1
ATOM 932 C CA . LYS A 1 120 ? -19.649 2.088 -4.819 1.00 95.44 120 LYS A CA 1
ATOM 933 C C . LYS A 1 120 ? -19.353 1.643 -3.399 1.00 95.44 120 LYS A C 1
ATOM 935 O O . LYS A 1 120 ? -18.760 0.583 -3.190 1.00 95.44 120 LYS A O 1
ATOM 940 N N . LEU A 1 121 ? -19.801 2.445 -2.438 1.00 96.44 121 LEU A N 1
ATOM 941 C CA . LEU A 1 121 ? -19.784 2.078 -1.029 1.00 96.44 121 LEU A CA 1
ATOM 942 C C . LEU A 1 121 ? -20.707 0.873 -0.812 1.00 96.44 121 LEU A C 1
ATOM 944 O O . LEU A 1 121 ? -21.871 0.890 -1.216 1.00 96.44 121 LEU A O 1
ATOM 948 N N . VAL A 1 122 ? -20.189 -0.170 -0.175 1.00 96.19 122 VAL A N 1
ATOM 949 C CA . VAL A 1 122 ? -20.948 -1.368 0.174 1.00 96.19 122 VAL A CA 1
ATOM 950 C C . VAL A 1 122 ? -21.298 -1.307 1.650 1.00 96.19 122 VAL A C 1
ATOM 952 O O . VAL A 1 122 ? -20.422 -1.291 2.513 1.00 96.19 122 VAL A O 1
ATOM 955 N N . ASN A 1 123 ? -22.593 -1.323 1.954 1.00 90.38 123 ASN A N 1
ATOM 956 C CA . ASN A 1 123 ? -23.034 -1.435 3.333 1.00 90.38 123 ASN A CA 1
ATOM 957 C C . ASN A 1 123 ? -23.085 -2.908 3.749 1.00 90.38 123 ASN A C 1
ATOM 959 O O . ASN A 1 123 ? -23.952 -3.660 3.306 1.00 90.38 123 ASN A O 1
ATOM 963 N N . LEU A 1 124 ? -22.147 -3.314 4.598 1.00 87.31 124 LEU A N 1
ATOM 964 C CA . LEU A 1 124 ? -22.141 -4.640 5.202 1.00 87.31 124 LEU A CA 1
ATOM 965 C C . LEU A 1 124 ? -23.014 -4.652 6.462 1.00 87.31 124 LEU A C 1
ATOM 967 O O . LEU A 1 124 ? -22.918 -3.738 7.291 1.00 87.31 124 LEU A O 1
ATOM 971 N N . MET A 1 125 ? -23.827 -5.701 6.614 1.00 88.31 125 MET A N 1
ATOM 972 C CA . MET A 1 125 ? -24.520 -5.998 7.867 1.00 88.31 125 MET A CA 1
ATOM 973 C C . MET A 1 125 ? -23.616 -6.865 8.754 1.00 88.31 125 MET A C 1
ATOM 975 O O . MET A 1 125 ? -23.243 -7.959 8.327 1.00 88.31 125 MET A O 1
ATOM 979 N N . PRO A 1 126 ? -23.242 -6.401 9.957 1.00 91.00 126 PRO A N 1
ATOM 980 C CA . PRO A 1 126 ? -22.399 -7.177 10.855 1.00 91.00 126 PRO A CA 1
ATOM 981 C C . PRO A 1 126 ? -23.189 -8.255 11.596 1.00 91.00 126 PRO A C 1
ATOM 983 O O . PRO A 1 126 ? -24.288 -8.001 12.091 1.00 91.00 126 PRO A O 1
ATOM 986 N N . SER A 1 127 ? -22.560 -9.407 11.815 1.00 91.06 127 SER A N 1
ATOM 987 C CA . SER A 1 127 ? -22.873 -10.235 12.979 1.00 91.06 127 SER A CA 1
ATOM 988 C C . SER A 1 127 ? -22.299 -9.532 14.205 1.00 91.06 127 SER A C 1
ATOM 990 O O . SER A 1 127 ? -21.082 -9.388 14.324 1.00 91.06 127 SER A O 1
ATOM 992 N N . SER A 1 128 ? -23.165 -9.053 15.097 1.00 88.88 128 SER A N 1
ATOM 993 C CA . SER A 1 128 ? -22.743 -8.303 16.282 1.00 88.88 128 SER A CA 1
ATOM 994 C C . SER A 1 128 ? -22.801 -9.178 17.528 1.00 88.88 128 SER A C 1
ATOM 996 O O . SER A 1 128 ? -23.797 -9.863 17.758 1.00 88.88 128 SER A O 1
ATOM 998 N N . LYS A 1 129 ? -21.752 -9.134 18.347 1.00 84.88 129 LYS A N 1
ATOM 999 C CA . LYS A 1 129 ? -21.710 -9.782 19.664 1.00 84.88 129 LYS A CA 1
ATOM 1000 C C . LYS A 1 129 ? -21.403 -8.741 20.726 1.00 84.88 129 LYS A C 1
ATOM 1002 O O . LYS A 1 129 ? -20.572 -7.867 20.500 1.00 84.88 129 LYS A O 1
ATOM 1007 N N . ASN A 1 130 ? -22.071 -8.838 21.870 1.00 82.38 130 ASN A N 1
ATOM 1008 C CA . ASN A 1 130 ? -21.716 -8.050 23.041 1.00 82.38 130 ASN A CA 1
ATOM 1009 C C . ASN A 1 130 ? -20.789 -8.890 23.925 1.00 82.38 130 ASN A C 1
ATOM 1011 O O . ASN A 1 130 ? -21.192 -9.963 24.369 1.00 82.38 130 ASN A O 1
ATOM 1015 N N . ILE A 1 131 ? -19.565 -8.420 24.143 1.00 75.19 131 ILE A N 1
ATOM 1016 C CA . ILE A 1 131 ? -18.599 -9.022 25.065 1.00 75.19 131 ILE A CA 1
ATOM 1017 C C . ILE A 1 131 ? -18.181 -7.928 26.039 1.00 75.19 131 ILE A C 1
ATOM 1019 O O . ILE A 1 131 ? -17.762 -6.853 25.618 1.00 75.19 131 ILE A O 1
ATOM 1023 N N . ASN A 1 132 ? -18.350 -8.178 27.338 1.00 69.88 132 ASN A N 1
ATOM 1024 C CA . ASN A 1 132 ? -17.991 -7.246 28.413 1.00 69.88 132 ASN A CA 1
ATOM 1025 C C . ASN A 1 132 ? -18.589 -5.828 28.242 1.00 69.88 132 ASN A C 1
ATOM 1027 O O . ASN A 1 132 ? -17.962 -4.827 28.575 1.00 69.88 132 ASN A O 1
ATOM 1031 N N . GLY A 1 133 ? -19.812 -5.725 27.703 1.00 73.56 133 GLY A N 1
ATOM 1032 C CA . GLY A 1 133 ? -20.503 -4.448 27.476 1.00 73.56 133 GLY A CA 1
ATOM 1033 C C . GLY A 1 133 ? -20.105 -3.727 26.182 1.00 73.56 133 GLY A C 1
ATOM 1034 O O . GLY A 1 133 ? -20.608 -2.633 25.918 1.00 73.56 133 GLY A O 1
ATOM 1035 N N . LYS A 1 134 ? -19.234 -4.323 25.361 1.00 77.38 134 LYS A N 1
ATOM 1036 C CA . LYS A 1 134 ? -18.739 -3.762 24.100 1.00 77.38 134 LYS A CA 1
ATOM 1037 C C . LYS A 1 134 ? -19.259 -4.543 22.903 1.00 77.38 134 LYS A C 1
ATOM 1039 O O . LYS A 1 134 ? -19.342 -5.768 22.926 1.00 77.38 134 LYS A O 1
ATOM 1044 N N . ILE A 1 135 ? -19.613 -3.819 21.842 1.00 85.44 135 ILE A N 1
ATOM 1045 C CA . ILE A 1 135 ? -20.126 -4.408 20.603 1.00 85.44 135 ILE A CA 1
ATOM 1046 C C . ILE A 1 135 ? -18.954 -4.709 19.676 1.00 85.44 135 ILE A C 1
ATOM 1048 O O . ILE A 1 135 ? -18.295 -3.793 19.189 1.00 85.44 135 ILE A O 1
ATOM 1052 N N . ILE A 1 136 ? -18.762 -5.987 19.378 1.00 88.75 136 ILE A N 1
ATOM 1053 C CA . ILE A 1 136 ? -17.862 -6.456 18.328 1.00 88.75 136 ILE A CA 1
ATOM 1054 C C . ILE A 1 136 ? -18.684 -6.662 17.072 1.00 88.75 136 ILE A C 1
ATOM 1056 O O . ILE A 1 136 ? -19.718 -7.337 17.112 1.00 88.75 136 ILE A O 1
ATOM 1060 N N . ARG A 1 137 ? -18.215 -6.112 15.956 1.00 92.94 137 ARG A N 1
ATOM 1061 C CA . ARG A 1 137 ? -18.836 -6.305 14.645 1.00 92.94 137 ARG A CA 1
ATOM 1062 C C . ARG A 1 137 ? -17.981 -7.247 13.823 1.00 92.94 137 ARG A C 1
ATOM 1064 O O . ARG A 1 137 ? -16.795 -6.996 13.637 1.00 92.94 137 ARG A O 1
ATOM 1071 N N . GLN A 1 138 ? -18.590 -8.322 13.338 1.00 93.44 138 GLN A N 1
ATOM 1072 C CA . GLN A 1 138 ? -17.923 -9.307 12.500 1.00 93.44 138 GLN A CA 1
ATOM 1073 C C . GLN A 1 138 ? -18.596 -9.397 11.136 1.00 93.44 138 GLN A C 1
ATOM 1075 O O . GLN A 1 138 ? -19.826 -9.399 11.035 1.00 93.44 138 GLN A O 1
ATOM 1080 N N . TYR A 1 139 ? -17.788 -9.513 10.090 1.00 94.94 139 TYR A N 1
ATOM 1081 C CA . TYR A 1 139 ? -18.248 -9.652 8.713 1.00 94.94 139 TYR A CA 1
ATOM 1082 C C . TYR A 1 139 ? -17.524 -10.818 8.053 1.00 94.94 139 TYR A C 1
ATOM 1084 O O . TYR A 1 139 ? -16.338 -11.025 8.297 1.00 94.94 139 TYR A O 1
ATOM 1092 N N . SER A 1 140 ? -18.238 -11.553 7.202 1.00 95.00 140 SER A N 1
ATOM 1093 C CA . SER A 1 140 ? -17.660 -12.598 6.361 1.00 95.00 140 SER A CA 1
ATOM 1094 C C . SER A 1 140 ? -18.311 -12.568 4.986 1.00 95.00 140 SER A C 1
ATOM 1096 O O . SER A 1 140 ? -19.539 -12.547 4.878 1.00 95.00 140 SER A O 1
ATOM 1098 N N . PHE A 1 141 ? -17.502 -12.495 3.931 1.00 96.06 141 PHE A N 1
ATOM 1099 C CA . PHE A 1 141 ? -17.989 -12.486 2.552 1.00 96.06 141 PHE A CA 1
ATOM 1100 C C . PHE A 1 141 ? -16.883 -12.869 1.559 1.00 96.06 141 PHE A C 1
ATOM 1102 O O . PHE A 1 141 ? -15.700 -12.680 1.840 1.00 96.06 141 PHE A O 1
ATOM 1109 N N . PRO A 1 142 ? -17.243 -13.365 0.362 1.00 95.25 142 PRO A N 1
ATOM 1110 C CA . PRO A 1 142 ? -16.260 -13.680 -0.665 1.00 95.25 142 PRO A CA 1
ATOM 1111 C C . PRO A 1 142 ? -15.637 -12.412 -1.258 1.00 95.25 142 PRO A C 1
ATOM 1113 O O . PRO A 1 142 ? -16.335 -11.443 -1.605 1.00 95.25 142 PRO A O 1
ATOM 1116 N N . LEU A 1 143 ? -14.321 -12.462 -1.435 1.00 95.06 143 LEU A N 1
ATOM 1117 C CA . LEU A 1 143 ? -13.522 -11.429 -2.073 1.00 95.06 143 LEU A CA 1
ATOM 1118 C C . LEU A 1 143 ? -13.750 -11.393 -3.588 1.00 95.06 143 LEU A C 1
ATOM 1120 O O . LEU A 1 143 ? -13.932 -12.423 -4.245 1.00 95.06 143 LEU A O 1
ATOM 1124 N N . LYS A 1 144 ? -13.706 -10.193 -4.169 1.00 94.88 144 LYS A N 1
ATOM 1125 C CA . LYS A 1 144 ? -13.762 -9.971 -5.615 1.00 94.88 144 LYS A CA 1
ATOM 1126 C C . LYS A 1 144 ? -12.627 -9.062 -6.081 1.00 94.88 144 LYS A C 1
ATOM 1128 O O . LYS A 1 144 ? -12.080 -8.259 -5.333 1.00 94.88 144 LYS A O 1
ATOM 1133 N N . LEU A 1 145 ? -12.285 -9.193 -7.361 1.00 92.50 145 LEU A N 1
ATOM 1134 C CA . LEU A 1 145 ? -11.354 -8.274 -8.007 1.00 92.50 145 LEU A CA 1
ATOM 1135 C C . LEU A 1 145 ? -11.927 -6.851 -7.981 1.00 92.50 145 LEU A C 1
ATOM 1137 O O . LEU A 1 145 ? -13.107 -6.668 -8.274 1.00 92.50 145 LEU A O 1
ATOM 1141 N N . GLY A 1 146 ? -11.084 -5.864 -7.690 1.00 92.31 146 GLY A N 1
ATOM 1142 C CA . GLY A 1 146 ? -11.473 -4.459 -7.583 1.00 92.31 146 GLY A CA 1
ATOM 1143 C C . GLY A 1 146 ? -12.041 -4.073 -6.217 1.00 92.31 146 GLY A C 1
ATOM 1144 O O . GLY A 1 146 ? -12.336 -2.898 -6.006 1.00 92.31 146 GLY A O 1
ATOM 1145 N N . ASP A 1 147 ? -12.175 -5.023 -5.287 1.00 96.00 147 ASP A N 1
ATOM 1146 C CA . ASP A 1 147 ? -12.518 -4.714 -3.901 1.00 96.00 147 ASP A CA 1
ATOM 1147 C C . ASP A 1 147 ? -11.462 -3.795 -3.289 1.00 96.00 147 ASP A C 1
ATOM 1149 O O . ASP A 1 147 ? -10.259 -4.005 -3.464 1.00 96.00 147 ASP A O 1
ATOM 1153 N N . THR A 1 148 ? -11.926 -2.770 -2.582 1.00 96.94 148 THR A N 1
ATOM 1154 C CA . THR A 1 148 ? -11.076 -1.834 -1.853 1.00 96.94 148 THR A CA 1
ATOM 1155 C C . THR A 1 148 ? -11.571 -1.693 -0.422 1.00 96.94 148 THR A C 1
ATOM 1157 O O . THR A 1 148 ? -12.759 -1.465 -0.192 1.00 96.94 148 THR A O 1
ATOM 1160 N N . PHE A 1 149 ? -10.658 -1.814 0.533 1.00 97.69 149 PHE A N 1
ATOM 1161 C CA . PHE A 1 149 ? -10.917 -1.672 1.960 1.00 97.69 149 PHE A CA 1
ATOM 1162 C C . PHE A 1 149 ? -10.103 -0.508 2.503 1.00 97.69 149 PHE A C 1
ATOM 1164 O O . PHE A 1 149 ? -8.933 -0.364 2.153 1.00 97.69 149 PHE A O 1
ATOM 1171 N N . ILE A 1 150 ? -10.710 0.314 3.352 1.00 97.81 150 ILE A N 1
ATOM 1172 C CA . ILE A 1 150 ? -10.017 1.393 4.053 1.00 97.81 150 ILE A CA 1
ATOM 1173 C C . ILE A 1 150 ? -10.326 1.264 5.537 1.00 97.81 150 ILE A C 1
ATOM 1175 O O . ILE A 1 150 ? -11.485 1.347 5.951 1.00 97.81 150 ILE A O 1
ATOM 1179 N N . ILE A 1 151 ? -9.270 1.029 6.306 1.00 97.31 151 ILE A N 1
ATOM 1180 C CA . ILE A 1 151 ? -9.266 0.922 7.759 1.00 97.31 151 ILE A CA 1
ATOM 1181 C C . ILE A 1 151 ? -8.622 2.190 8.319 1.00 97.31 151 ILE A C 1
ATOM 1183 O O . ILE A 1 151 ? -7.724 2.760 7.699 1.00 97.31 151 ILE A O 1
ATOM 1187 N N . MET A 1 152 ? -9.099 2.658 9.464 1.00 96.31 152 MET A N 1
ATOM 1188 C CA . MET A 1 152 ? -8.722 3.952 10.021 1.00 96.31 152 MET A CA 1
ATOM 1189 C C . MET A 1 152 ? -8.826 3.954 11.543 1.00 96.31 152 MET A C 1
ATOM 1191 O O . MET A 1 152 ? -9.704 3.276 12.076 1.00 96.31 152 MET A O 1
ATOM 1195 N N . SER A 1 153 ? -7.963 4.726 12.207 1.00 94.12 153 SER A N 1
ATOM 1196 C CA . SER A 1 153 ? -8.121 5.098 13.620 1.00 94.12 153 SER A CA 1
ATOM 1197 C C . SER A 1 153 ? -9.099 6.264 13.783 1.00 94.12 153 SER A C 1
ATOM 1199 O O . SER A 1 153 ? -9.548 6.881 12.802 1.00 94.12 153 SER A O 1
ATOM 1201 N N . ASP A 1 154 ? -9.491 6.548 15.023 1.00 91.62 154 ASP A N 1
ATOM 1202 C CA . ASP A 1 154 ? -10.454 7.606 15.317 1.00 91.62 154 ASP A CA 1
ATOM 1203 C C . ASP A 1 154 ? -9.881 9.018 15.092 1.00 91.62 154 ASP A C 1
ATOM 1205 O O . ASP A 1 154 ? -10.634 9.911 14.708 1.00 91.62 154 ASP A O 1
ATOM 1209 N N . GLY A 1 155 ? -8.560 9.215 15.148 1.00 91.81 155 GLY A N 1
ATOM 1210 C CA . GLY A 1 155 ? -7.935 10.493 14.795 1.00 91.81 155 GLY A CA 1
ATOM 1211 C C . GLY A 1 155 ? -8.172 10.921 13.344 1.00 91.81 155 GLY A C 1
ATOM 1212 O O . GLY A 1 155 ? -8.126 12.111 13.024 1.00 91.81 155 GLY A O 1
ATOM 1213 N N . ILE A 1 156 ? -8.511 9.986 12.449 1.00 94.75 156 ILE A N 1
ATOM 1214 C CA . ILE A 1 156 ? -9.014 10.324 11.111 1.00 94.75 156 ILE A CA 1
ATOM 1215 C C . ILE A 1 156 ? -10.499 10.716 11.168 1.00 94.75 156 ILE A C 1
ATOM 1217 O O . ILE A 1 156 ? -10.917 11.706 10.556 1.00 94.75 156 ILE A O 1
ATOM 1221 N N . VAL A 1 157 ? -11.311 9.940 11.893 1.00 91.12 157 VAL A N 1
ATOM 1222 C CA . VAL A 1 157 ? -12.763 10.133 12.017 1.00 91.12 157 VAL A CA 1
ATOM 1223 C C . VAL A 1 157 ? -13.085 11.103 13.148 1.00 91.12 157 VAL A C 1
ATOM 1225 O O . VAL A 1 157 ? -13.275 10.735 14.300 1.00 91.12 157 VAL A O 1
ATOM 1228 N N . GLY A 1 158 ? -13.273 12.368 12.797 1.00 82.88 158 GLY A N 1
ATOM 1229 C CA . GLY A 1 158 ? -13.434 13.440 13.779 1.00 82.88 158 GLY A CA 1
ATOM 1230 C C . GLY A 1 158 ? -12.355 14.508 13.683 1.00 82.88 158 GLY A C 1
ATOM 1231 O O . GLY A 1 158 ? -12.382 15.449 14.485 1.00 82.88 158 GLY A O 1
ATOM 1232 N N . ALA A 1 159 ? -11.481 14.413 12.674 1.00 86.62 159 ALA A N 1
ATOM 1233 C CA . ALA A 1 159 ? -10.536 15.466 12.348 1.00 86.62 159 ALA A CA 1
ATOM 1234 C C . ALA A 1 159 ? -11.230 16.833 12.245 1.00 86.62 159 ALA A C 1
ATOM 1236 O O . ALA A 1 159 ? -12.350 16.943 11.734 1.00 86.62 159 ALA A O 1
ATOM 1237 N N . GLY A 1 160 ? -10.582 17.866 12.789 1.00 80.50 160 GLY A N 1
ATOM 1238 C CA . GLY A 1 160 ? -11.139 19.222 12.910 1.00 80.50 160 GLY A CA 1
ATOM 1239 C C . GLY A 1 160 ? -11.891 19.511 14.214 1.00 80.50 160 GLY A C 1
ATOM 1240 O O . GLY A 1 160 ? -12.333 20.640 14.441 1.00 80.50 160 GLY A O 1
ATOM 1241 N N . LYS A 1 161 ? -12.006 18.538 15.130 1.00 77.06 161 LYS A N 1
ATOM 1242 C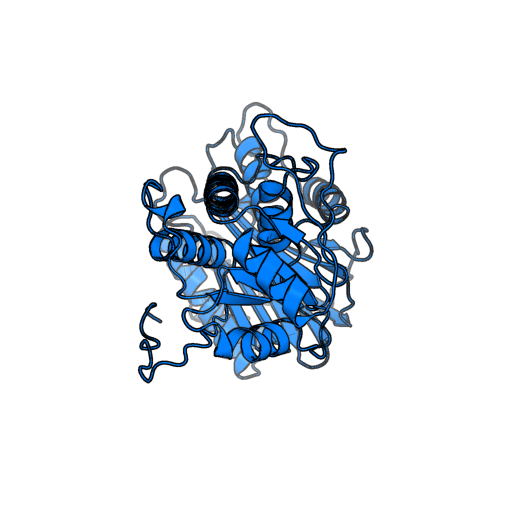 CA . LYS A 1 161 ? -12.529 18.788 16.483 1.00 77.06 161 LYS A CA 1
ATOM 1243 C C . LYS A 1 161 ? -11.663 19.828 17.211 1.00 77.06 161 LYS A C 1
ATOM 1245 O O . LYS A 1 161 ? -10.469 19.624 17.395 1.00 77.06 161 LYS A O 1
ATOM 1250 N N . GLY A 1 162 ? -12.288 20.917 17.668 1.00 65.19 162 GLY A N 1
ATOM 1251 C CA . GLY A 1 162 ? -11.611 21.984 18.418 1.00 65.19 162 GLY A CA 1
ATOM 1252 C C . GLY A 1 162 ? -10.939 23.060 17.556 1.00 65.19 162 GLY A C 1
ATOM 1253 O O . GLY A 1 162 ? -10.245 23.909 18.107 1.00 65.19 162 GLY A O 1
ATOM 1254 N N . LYS A 1 163 ? -11.146 23.043 16.232 1.00 76.62 163 LYS A N 1
ATOM 1255 C CA . LYS A 1 163 ? -10.667 24.076 15.299 1.00 76.62 163 LYS A CA 1
ATOM 1256 C C . LYS A 1 163 ? -11.739 25.125 15.000 1.00 76.62 163 LYS A C 1
ATOM 1258 O O . LYS A 1 163 ? -12.919 24.916 15.288 1.00 76.62 163 LYS A O 1
ATOM 1263 N N . ILE A 1 164 ? -11.320 26.256 14.427 1.00 61.06 164 ILE A N 1
ATOM 1264 C CA . ILE A 1 164 ? -12.134 27.479 14.281 1.00 61.06 164 ILE A CA 1
ATOM 1265 C C . ILE A 1 164 ? -13.394 27.233 13.442 1.00 61.06 164 ILE A C 1
ATOM 1267 O O . ILE A 1 164 ? -14.466 27.737 13.770 1.00 61.06 164 ILE A O 1
ATOM 1271 N N . THR A 1 165 ? -13.289 26.426 12.384 1.00 60.19 165 THR A N 1
ATOM 1272 C CA . THR A 1 165 ? -14.421 26.095 11.506 1.00 60.19 165 THR A CA 1
ATOM 1273 C C . THR A 1 165 ? -15.416 25.127 12.153 1.00 60.19 165 THR A C 1
ATOM 1275 O O . THR A 1 165 ? -16.562 25.056 11.716 1.00 60.19 165 THR A O 1
ATOM 1278 N N . ASN A 1 166 ? -14.990 24.373 13.179 1.00 61.03 166 ASN A N 1
ATOM 1279 C CA . ASN A 1 166 ? -15.722 23.305 13.876 1.00 61.03 166 ASN A CA 1
ATOM 1280 C C . ASN A 1 166 ? -16.422 22.279 12.951 1.00 61.03 166 ASN A C 1
ATOM 1282 O O . ASN A 1 166 ? -17.292 21.521 13.387 1.00 61.03 166 ASN A O 1
ATOM 1286 N N . THR A 1 167 ? -16.041 22.234 11.673 1.00 73.75 167 THR A N 1
ATOM 1287 C CA . THR A 1 167 ? -16.469 21.226 10.705 1.00 73.75 167 THR A CA 1
ATOM 1288 C C . THR A 1 167 ? -15.661 19.966 10.952 1.00 73.75 167 THR A C 1
ATOM 1290 O O . THR A 1 167 ? -14.432 20.002 10.899 1.00 73.75 167 THR A O 1
ATOM 1293 N N . ARG A 1 168 ? -16.339 18.854 11.232 1.00 81.62 168 ARG A N 1
ATOM 1294 C CA . ARG A 1 168 ? -15.672 17.580 11.495 1.00 81.62 168 ARG A CA 1
ATOM 1295 C C . ARG A 1 168 ? -15.641 16.730 10.238 1.00 81.62 168 ARG A C 1
ATOM 1297 O O . ARG A 1 168 ? -16.671 16.569 9.593 1.00 81.62 168 ARG A O 1
ATOM 1304 N N . TRP A 1 169 ? -14.504 16.107 9.965 1.00 89.88 169 TRP A N 1
ATOM 1305 C CA . TRP A 1 169 ? -14.378 15.079 8.938 1.00 89.88 169 TRP A CA 1
ATOM 1306 C C . TRP A 1 169 ? -15.064 13.799 9.422 1.00 89.88 169 TRP A C 1
ATOM 1308 O O . TRP A 1 169 ? -14.527 13.061 10.249 1.00 89.88 169 TRP A O 1
ATOM 1318 N N . GLN A 1 170 ? -16.321 13.600 9.023 1.00 92.06 170 GLN A N 1
ATOM 1319 C CA . GLN A 1 170 ? -17.130 12.474 9.481 1.00 92.06 170 GLN A CA 1
ATOM 1320 C C . GLN A 1 170 ? -16.943 11.249 8.592 1.00 92.06 170 GLN A C 1
ATOM 1322 O O . GLN A 1 170 ? -16.592 11.344 7.418 1.00 92.06 170 GLN A O 1
ATOM 1327 N N . TRP A 1 171 ? -17.262 10.078 9.148 1.00 94.62 171 TRP A N 1
ATOM 1328 C CA . TRP A 1 171 ? -17.159 8.803 8.439 1.00 94.62 171 TRP A CA 1
ATOM 1329 C C . TRP A 1 171 ? -17.868 8.815 7.077 1.00 94.62 171 TRP A C 1
ATOM 1331 O O . TRP A 1 171 ? -17.319 8.320 6.096 1.00 94.62 171 TRP A O 1
ATOM 1341 N N . HIS A 1 172 ? -19.066 9.409 6.991 1.00 93.50 172 HIS A N 1
ATOM 1342 C CA . HIS A 1 172 ? -19.821 9.459 5.736 1.00 93.50 172 HIS A CA 1
ATOM 1343 C C . HIS A 1 172 ? -19.126 10.303 4.661 1.00 93.50 172 HIS A C 1
ATOM 1345 O O . HIS A 1 172 ? -19.124 9.900 3.499 1.00 93.50 172 HIS A O 1
ATOM 1351 N N . ASP A 1 173 ? -18.506 11.426 5.038 1.00 93.69 173 ASP A N 1
ATOM 1352 C CA . ASP A 1 173 ? -17.778 12.306 4.117 1.00 93.69 173 ASP A CA 1
ATOM 1353 C C . ASP A 1 173 ? -16.518 11.615 3.608 1.00 93.69 173 ASP A C 1
ATOM 1355 O O . ASP A 1 173 ? -16.249 11.602 2.405 1.00 93.69 173 ASP A O 1
ATOM 1359 N N . ILE A 1 174 ? -15.804 10.947 4.519 1.00 95.62 174 ILE A N 1
ATOM 1360 C CA . ILE A 1 174 ? -14.626 10.149 4.190 1.00 95.62 174 ILE A CA 1
ATOM 1361 C C . ILE A 1 174 ? -14.999 9.037 3.215 1.00 95.62 174 ILE A C 1
ATOM 1363 O O . ILE A 1 174 ? -14.341 8.876 2.191 1.00 95.62 174 ILE A O 1
ATOM 1367 N N . ALA A 1 175 ? -16.059 8.281 3.505 1.00 95.94 175 ALA A N 1
ATOM 1368 C CA . ALA A 1 175 ? -16.516 7.185 2.661 1.00 95.94 175 ALA A CA 1
ATOM 1369 C C . ALA A 1 175 ? -16.917 7.672 1.262 1.00 95.94 175 ALA A C 1
ATOM 1371 O O . ALA A 1 175 ? -16.543 7.056 0.262 1.00 95.94 175 ALA A O 1
ATOM 1372 N N . HIS A 1 176 ? -17.625 8.802 1.174 1.00 94.31 176 HIS A N 1
ATOM 1373 C CA . HIS A 1 176 ? -17.987 9.413 -0.104 1.00 94.31 176 HIS A CA 1
ATOM 1374 C C . HIS A 1 176 ? -16.757 9.846 -0.904 1.00 94.31 176 HIS A C 1
ATOM 1376 O O . HIS A 1 176 ? -16.665 9.573 -2.104 1.00 94.31 176 HIS A O 1
ATOM 1382 N N . TYR A 1 177 ? -15.793 10.486 -0.244 1.00 94.25 177 TYR A N 1
ATOM 1383 C CA . TYR A 1 177 ? -14.563 10.924 -0.889 1.00 94.25 177 TYR A CA 1
ATOM 1384 C C . TYR A 1 177 ? -13.686 9.739 -1.315 1.00 94.25 177 TYR A C 1
ATOM 1386 O O . TYR A 1 177 ? -13.172 9.707 -2.431 1.00 94.25 177 TYR A O 1
ATOM 1394 N N . ALA A 1 178 ? -13.587 8.705 -0.481 1.00 95.19 178 ALA A N 1
ATOM 1395 C CA . ALA A 1 178 ? -12.871 7.474 -0.787 1.00 95.19 178 ALA A CA 1
ATOM 1396 C C . ALA A 1 178 ? -13.417 6.771 -2.039 1.00 95.19 178 ALA A C 1
ATOM 1398 O O . ALA A 1 178 ? -12.633 6.274 -2.847 1.00 95.19 178 ALA A O 1
ATOM 1399 N N . VAL A 1 179 ? -14.738 6.769 -2.252 1.00 95.00 179 VAL A N 1
ATOM 1400 C CA . VAL A 1 179 ? -15.345 6.252 -3.491 1.00 95.00 179 VAL A CA 1
ATOM 1401 C C . VAL A 1 179 ? -14.844 7.021 -4.719 1.00 95.00 179 VAL A C 1
ATOM 1403 O O . VAL A 1 179 ? -14.498 6.398 -5.723 1.00 95.00 179 VAL A O 1
ATOM 1406 N N . HIS A 1 180 ? -14.741 8.350 -4.631 1.00 91.31 180 HIS A N 1
ATOM 1407 C CA . HIS A 1 180 ? -14.182 9.182 -5.701 1.00 91.31 180 HIS A CA 1
ATOM 1408 C C . HIS A 1 180 ? -12.687 8.909 -5.932 1.00 91.31 180 HIS A C 1
ATOM 1410 O O . HIS A 1 180 ? -12.239 8.807 -7.073 1.00 91.31 180 HIS A O 1
ATOM 1416 N N . LEU A 1 181 ? -11.899 8.721 -4.872 1.00 89.31 181 LEU A N 1
ATOM 1417 C CA . LEU A 1 181 ? -10.496 8.319 -5.016 1.00 89.31 181 LEU A CA 1
ATOM 1418 C C . LEU A 1 181 ? -10.367 6.958 -5.708 1.00 89.31 181 LEU A C 1
ATOM 1420 O O . LEU A 1 181 ? -9.518 6.793 -6.578 1.00 89.31 181 LEU A O 1
ATOM 1424 N N . CYS A 1 182 ? -11.236 6.003 -5.371 1.00 86.81 182 CYS A N 1
ATOM 1425 C CA . CYS A 1 182 ? -11.215 4.660 -5.951 1.00 86.81 182 CYS A CA 1
ATOM 1426 C C . CYS A 1 182 ? -11.666 4.613 -7.414 1.00 86.81 182 CYS A C 1
ATOM 1428 O O . CYS A 1 182 ? -11.282 3.681 -8.118 1.00 86.81 182 CYS A O 1
ATOM 1430 N N . SER A 1 183 ? -12.437 5.600 -7.891 1.00 82.44 183 SER A N 1
ATOM 1431 C CA . SER A 1 183 ? -12.758 5.703 -9.318 1.00 82.44 183 SER A CA 1
ATOM 1432 C C . SER A 1 183 ? -11.560 6.128 -10.168 1.00 82.44 183 SER A C 1
ATOM 1434 O O . SER A 1 183 ? -11.607 6.007 -11.389 1.00 82.44 183 SER A O 1
ATOM 1436 N N . HIS A 1 184 ? -10.499 6.629 -9.533 1.00 78.62 184 HIS A N 1
ATOM 1437 C CA . HIS A 1 184 ? -9.200 6.822 -10.157 1.00 78.62 184 HIS A CA 1
ATOM 1438 C C . HIS A 1 184 ? -8.352 5.562 -9.940 1.00 78.62 184 HIS A C 1
ATOM 1440 O O . HIS A 1 184 ? -8.446 4.897 -8.904 1.00 78.62 184 HIS A O 1
ATOM 1446 N N . ASP A 1 185 ? -7.482 5.229 -10.892 1.00 75.56 185 ASP A N 1
ATOM 1447 C CA . ASP A 1 185 ? -6.634 4.032 -10.803 1.00 75.56 185 ASP A CA 1
ATOM 1448 C C . ASP A 1 185 ? -5.417 4.223 -9.874 1.00 75.56 185 ASP A C 1
ATOM 1450 O O . ASP A 1 185 ? -4.305 3.793 -10.154 1.00 75.56 185 ASP A O 1
ATOM 1454 N N . TYR A 1 186 ? -5.616 4.919 -8.752 1.00 82.62 186 TYR A N 1
ATOM 1455 C CA . TYR A 1 186 ? -4.573 5.177 -7.764 1.00 82.62 186 TYR A CA 1
ATOM 1456 C C . TYR A 1 186 ? -4.176 3.901 -7.011 1.00 82.62 186 TYR A C 1
ATOM 1458 O O . TYR A 1 186 ? -5.017 3.035 -6.721 1.00 82.62 186 TYR A O 1
ATOM 1466 N N . SER A 1 187 ? -2.889 3.800 -6.668 1.00 84.06 187 SER A N 1
ATOM 1467 C CA . SER A 1 187 ? -2.350 2.822 -5.714 1.00 84.06 187 SER A CA 1
ATOM 1468 C C . SER A 1 187 ? -2.975 2.959 -4.320 1.00 84.06 187 SER A C 1
ATOM 1470 O O . SER A 1 187 ? -3.453 4.030 -3.931 1.00 84.06 187 SER A O 1
ATOM 1472 N N . ALA A 1 188 ? -2.970 1.867 -3.549 1.00 90.19 188 ALA A N 1
ATOM 1473 C CA . ALA A 1 188 ? -3.482 1.877 -2.178 1.00 90.19 188 ALA A CA 1
ATOM 1474 C C . ALA A 1 188 ? -2.726 2.887 -1.291 1.00 90.19 188 ALA A C 1
ATOM 1476 O O . ALA A 1 188 ? -3.355 3.664 -0.573 1.00 90.19 188 ALA A O 1
ATOM 1477 N N . GLN A 1 189 ? -1.396 2.967 -1.418 1.00 86.06 189 GLN A N 1
ATOM 1478 C CA . GLN A 1 189 ? -0.572 3.952 -0.704 1.00 86.06 189 GLN A CA 1
ATOM 1479 C C . GLN A 1 189 ? -0.980 5.395 -1.001 1.00 86.06 189 GLN A C 1
ATOM 1481 O O . GLN A 1 189 ? -1.086 6.211 -0.086 1.00 86.06 189 GLN A O 1
ATOM 1486 N N . LYS A 1 190 ? -1.272 5.714 -2.265 1.00 84.31 190 LYS A N 1
ATOM 1487 C CA . LYS A 1 190 ? -1.731 7.052 -2.637 1.00 84.31 190 LYS A CA 1
ATOM 1488 C C . LYS A 1 190 ? -3.079 7.388 -1.999 1.00 84.31 190 LYS A C 1
ATOM 1490 O O . LYS A 1 190 ? -3.245 8.498 -1.504 1.00 84.31 190 LYS A O 1
ATOM 1495 N N . ILE A 1 191 ? -4.018 6.440 -1.959 1.00 90.81 191 ILE A N 1
ATOM 1496 C CA . ILE A 1 191 ? -5.312 6.627 -1.279 1.00 90.81 191 ILE A CA 1
ATOM 1497 C C . ILE A 1 191 ? -5.101 6.903 0.215 1.00 90.81 191 ILE A C 1
ATOM 1499 O O . ILE A 1 191 ? -5.653 7.877 0.726 1.00 90.81 191 ILE A O 1
ATOM 1503 N N . ALA A 1 192 ? -4.288 6.086 0.895 1.00 92.31 192 ALA A N 1
ATOM 1504 C CA . ALA A 1 192 ? -4.001 6.252 2.320 1.00 92.31 192 ALA A CA 1
ATOM 1505 C C . ALA A 1 192 ? -3.392 7.631 2.615 1.00 92.31 192 ALA A C 1
ATOM 1507 O O . ALA A 1 192 ? -3.881 8.352 3.484 1.00 92.31 192 ALA A O 1
ATOM 1508 N N . ASN A 1 193 ? -2.394 8.037 1.826 1.00 87.69 193 ASN A N 1
ATOM 1509 C CA . ASN A 1 193 ? -1.747 9.330 1.988 1.00 87.69 193 ASN A CA 1
ATOM 1510 C C . ASN A 1 193 ? -2.707 10.505 1.751 1.00 87.69 193 ASN A C 1
ATOM 1512 O O . ASN A 1 193 ? -2.727 11.432 2.552 1.00 87.69 193 ASN A O 1
ATOM 1516 N N . ILE A 1 194 ? -3.516 10.474 0.681 1.00 89.44 194 ILE A N 1
ATOM 1517 C CA . ILE A 1 194 ? -4.471 11.555 0.385 1.00 89.44 194 ILE A CA 1
ATOM 1518 C C . ILE A 1 194 ? -5.465 11.721 1.537 1.00 89.44 194 ILE A C 1
ATOM 1520 O O . ILE A 1 194 ? -5.714 12.845 1.972 1.00 89.44 194 ILE A O 1
ATOM 1524 N N . LEU A 1 195 ? -6.023 10.614 2.042 1.00 93.88 195 LEU A N 1
ATOM 1525 C CA . LEU A 1 195 ? -6.958 10.658 3.164 1.00 93.88 195 LEU A CA 1
ATOM 1526 C C . LEU A 1 195 ? -6.296 11.222 4.422 1.00 93.88 195 LEU A C 1
ATOM 1528 O O . LEU A 1 195 ? -6.861 12.126 5.030 1.00 93.88 195 LEU A O 1
ATOM 1532 N N . LEU A 1 196 ? -5.085 10.763 4.756 1.00 92.69 196 LEU A N 1
ATOM 1533 C CA . LEU A 1 196 ? -4.324 11.286 5.889 1.00 92.69 196 LEU A CA 1
ATOM 1534 C C . LEU A 1 196 ? -4.074 12.793 5.752 1.00 92.69 196 LEU A C 1
ATOM 1536 O O . LEU A 1 196 ? -4.313 13.541 6.698 1.00 92.69 196 LEU A O 1
ATOM 1540 N N . THR A 1 197 ? -3.621 13.262 4.584 1.00 90.19 197 THR A N 1
ATOM 1541 C CA . THR A 1 197 ? -3.304 14.683 4.408 1.00 90.19 197 THR A CA 1
ATOM 1542 C C . THR A 1 197 ? -4.552 15.556 4.471 1.00 90.19 197 THR A C 1
ATOM 1544 O O . THR A 1 197 ? -4.526 16.595 5.121 1.00 90.19 197 THR A O 1
ATOM 1547 N N . ILE A 1 198 ? -5.670 15.134 3.872 1.00 90.62 198 ILE A N 1
ATOM 1548 C CA . ILE A 1 198 ? -6.937 15.868 4.000 1.00 90.62 198 ILE A CA 1
ATOM 1549 C C . ILE A 1 198 ? -7.347 15.957 5.466 1.00 90.62 198 ILE A C 1
ATOM 1551 O O . ILE A 1 198 ? -7.695 17.036 5.938 1.00 90.62 198 ILE A O 1
ATOM 1555 N N . SER A 1 199 ? -7.267 14.855 6.209 1.00 91.62 199 SER A N 1
ATOM 1556 C CA . SER A 1 199 ? -7.589 14.860 7.633 1.00 91.62 199 SER A CA 1
ATOM 1557 C C . SER A 1 199 ? -6.645 15.764 8.435 1.00 91.62 199 SER A C 1
ATOM 1559 O O . SER A 1 199 ? -7.105 16.482 9.317 1.00 91.62 199 SER A O 1
ATOM 1561 N N . ASN A 1 200 ? -5.353 15.819 8.103 1.00 90.69 200 ASN A N 1
ATOM 1562 C CA . ASN A 1 200 ? -4.422 16.757 8.735 1.00 90.69 200 ASN A CA 1
ATOM 1563 C C . ASN A 1 200 ? -4.753 18.224 8.397 1.00 90.69 200 ASN A C 1
ATOM 1565 O O . ASN A 1 200 ? -4.630 19.104 9.247 1.00 90.69 200 ASN A O 1
ATOM 1569 N N . ASN A 1 201 ? -5.260 18.496 7.192 1.00 89.88 201 ASN A N 1
ATOM 1570 C CA . ASN A 1 201 ? -5.726 19.832 6.811 1.00 89.88 201 ASN A CA 1
ATOM 1571 C C . ASN A 1 201 ? -6.946 20.264 7.636 1.00 89.88 201 ASN A C 1
ATOM 1573 O O . ASN A 1 201 ? -7.036 21.430 8.015 1.00 89.88 201 ASN A O 1
ATOM 1577 N N . TYR A 1 202 ? -7.851 19.338 7.987 1.00 89.44 202 TYR A N 1
ATOM 1578 C CA . TYR A 1 202 ? -8.926 19.622 8.951 1.00 89.44 202 TYR A CA 1
ATOM 1579 C C . TYR A 1 202 ? -8.380 20.025 10.326 1.00 89.44 202 TYR A C 1
ATOM 1581 O O . TYR A 1 202 ? -9.027 20.782 11.046 1.00 89.44 202 TYR A O 1
ATOM 1589 N N . TYR A 1 203 ? -7.186 19.555 10.686 1.00 89.12 203 TYR A N 1
ATOM 1590 C CA . TYR A 1 203 ? -6.466 19.968 11.886 1.00 89.12 203 TYR A CA 1
ATOM 1591 C C . TYR A 1 203 ? -5.574 21.204 11.697 1.00 89.12 203 TYR A C 1
ATOM 1593 O O . TYR A 1 203 ? -4.859 21.564 12.634 1.00 89.12 203 TYR A O 1
ATOM 1601 N N . GLU A 1 204 ? -5.618 21.882 10.546 1.00 89.38 204 GLU A N 1
ATOM 1602 C CA . GLU A 1 204 ? -4.725 23.008 10.223 1.00 89.38 204 GLU A CA 1
ATOM 1603 C C . GLU A 1 204 ? -3.243 22.618 10.398 1.00 89.38 204 GLU A C 1
ATOM 1605 O O . GLU A 1 204 ? -2.465 23.343 11.011 1.00 89.38 204 GLU A O 1
ATOM 1610 N N . GLU A 1 205 ? -2.882 21.411 9.944 1.00 89.19 205 GLU A N 1
ATOM 1611 C CA . GLU A 1 205 ? -1.536 20.823 10.064 1.00 89.19 205 GLU A CA 1
ATOM 1612 C C . GLU A 1 205 ? -1.038 20.642 11.512 1.00 89.19 205 GLU A C 1
ATOM 1614 O O . GLU A 1 205 ? 0.153 20.476 11.773 1.00 89.19 205 GLU A O 1
ATOM 1619 N N . SER A 1 206 ? -1.961 20.649 12.475 1.00 90.06 206 SER A N 1
ATOM 1620 C CA . SER A 1 206 ? -1.689 20.520 13.905 1.00 90.06 206 SER A CA 1
ATOM 1621 C C . SER A 1 206 ? -2.574 19.414 14.501 1.00 90.06 206 SER A C 1
ATOM 1623 O O . SER A 1 206 ? -3.581 19.711 15.164 1.00 90.06 206 SER A O 1
ATOM 1625 N N . PRO A 1 207 ? -2.243 18.135 14.230 1.00 90.44 207 PRO A N 1
ATOM 1626 C CA . PRO A 1 207 ? -3.062 16.983 14.601 1.00 90.44 207 PRO A CA 1
ATOM 1627 C C . PRO A 1 207 ? -3.216 16.901 16.119 1.00 90.44 207 PRO A C 1
ATOM 1629 O O . PRO A 1 207 ? -2.239 16.967 16.864 1.00 90.44 207 PRO A O 1
ATOM 1632 N N . GLN A 1 208 ? -4.460 16.800 16.588 1.00 90.62 208 GLN A N 1
ATOM 1633 C CA . GLN A 1 208 ? -4.779 16.738 18.023 1.00 90.62 208 GLN A CA 1
ATOM 1634 C C . GLN A 1 208 ? -4.906 15.305 18.549 1.00 90.62 208 GLN A C 1
ATOM 1636 O O . GLN A 1 208 ? -5.058 15.114 19.758 1.00 90.62 208 GLN A O 1
ATOM 1641 N N . ASP A 1 209 ? -4.820 14.333 17.647 1.00 91.75 209 ASP A N 1
ATOM 1642 C CA . ASP A 1 209 ? -4.808 12.906 17.928 1.00 91.75 209 ASP A CA 1
ATOM 1643 C C . ASP A 1 209 ? -3.822 12.197 17.001 1.00 91.75 209 ASP A C 1
ATOM 1645 O O . ASP A 1 209 ? -3.366 12.792 16.019 1.00 91.75 209 ASP A O 1
ATOM 1649 N N . ASP A 1 210 ? -3.499 10.951 17.323 1.00 93.44 210 ASP A N 1
ATOM 1650 C CA . ASP A 1 210 ? -2.764 10.075 16.420 1.00 93.44 210 ASP A CA 1
ATOM 1651 C C . ASP A 1 210 ? -3.666 9.649 15.254 1.00 93.44 210 ASP A C 1
ATOM 1653 O O . ASP A 1 210 ? -4.860 9.418 15.410 1.00 93.44 210 ASP A O 1
ATOM 1657 N N . MET A 1 211 ? -3.120 9.642 14.040 1.00 93.50 211 MET A N 1
ATOM 1658 C CA . MET A 1 211 ? -3.912 9.506 12.820 1.00 93.50 211 MET A CA 1
ATOM 1659 C C . MET A 1 211 ? -3.337 8.409 11.949 1.00 93.50 211 MET A C 1
ATOM 1661 O O . MET A 1 211 ? -2.216 8.553 11.474 1.00 93.50 211 MET A O 1
ATOM 1665 N N . THR A 1 212 ? -4.115 7.370 11.649 1.00 95.62 212 THR A N 1
ATOM 1666 C CA . THR A 1 212 ? -3.663 6.262 10.801 1.00 95.62 212 THR A CA 1
ATOM 1667 C C . THR A 1 212 ? -4.725 5.832 9.799 1.00 95.62 212 THR A C 1
ATOM 1669 O O . THR A 1 212 ? -5.891 5.635 10.140 1.00 95.62 212 THR A O 1
ATOM 1672 N N . VAL A 1 213 ? -4.302 5.632 8.549 1.00 96.88 213 VAL A N 1
ATOM 1673 C CA . VAL A 1 213 ? -5.102 5.066 7.457 1.00 96.88 213 VAL A CA 1
ATOM 1674 C C . VAL A 1 213 ? -4.374 3.869 6.859 1.00 96.88 213 VAL A C 1
ATOM 1676 O O . VAL A 1 213 ? -3.204 3.964 6.488 1.00 96.88 213 VAL A O 1
ATOM 1679 N N . VAL A 1 214 ? -5.094 2.764 6.682 1.00 96.81 214 VAL A N 1
ATOM 1680 C CA . VAL A 1 214 ? -4.655 1.605 5.902 1.00 96.81 214 VAL A CA 1
ATOM 1681 C C . VAL A 1 214 ? -5.619 1.408 4.743 1.00 96.81 214 VAL A C 1
ATOM 1683 O O . VAL A 1 214 ? -6.809 1.190 4.952 1.00 96.81 214 VAL A O 1
ATOM 1686 N N . ALA A 1 215 ? -5.117 1.457 3.515 1.00 96.12 215 ALA A N 1
ATOM 1687 C CA . ALA A 1 215 ? -5.891 1.137 2.321 1.00 96.12 215 ALA A CA 1
ATOM 1688 C C . ALA A 1 215 ? -5.429 -0.204 1.744 1.00 96.12 215 ALA A C 1
ATOM 1690 O O . ALA A 1 215 ? -4.234 -0.479 1.712 1.00 96.12 215 ALA A O 1
ATOM 1691 N N . ILE A 1 216 ? -6.362 -1.016 1.248 1.00 95.31 216 ILE A N 1
ATOM 1692 C CA . ILE A 1 216 ? -6.098 -2.282 0.558 1.00 95.31 216 ILE A CA 1
ATOM 1693 C C . ILE A 1 216 ? -6.913 -2.314 -0.732 1.00 95.31 216 ILE A C 1
ATOM 1695 O O . ILE A 1 216 ? -8.126 -2.150 -0.680 1.00 95.31 216 ILE A O 1
ATOM 1699 N N . LYS A 1 217 ? -6.281 -2.578 -1.878 1.00 92.81 217 LYS A N 1
ATOM 1700 C CA . LYS A 1 217 ? -6.924 -2.826 -3.175 1.00 92.81 217 LYS A CA 1
ATOM 1701 C C . LYS A 1 217 ? -6.617 -4.239 -3.659 1.00 92.81 217 LYS A C 1
ATOM 1703 O O . LYS A 1 217 ? -5.465 -4.671 -3.718 1.00 92.81 217 LYS A O 1
ATOM 1708 N N . VAL A 1 218 ? -7.656 -4.938 -4.096 1.00 92.56 218 VAL A N 1
ATOM 1709 C CA . VAL A 1 218 ? -7.535 -6.261 -4.708 1.00 92.56 218 VAL A CA 1
ATOM 1710 C C . VAL A 1 218 ? -7.405 -6.104 -6.212 1.00 92.56 218 VAL A C 1
ATOM 1712 O O . VAL A 1 218 ? -8.370 -5.792 -6.912 1.00 92.56 218 VAL A O 1
ATOM 1715 N N . LYS A 1 219 ? -6.196 -6.326 -6.722 1.00 88.50 219 LYS A N 1
ATOM 1716 C CA . LYS A 1 219 ? -5.843 -6.137 -8.132 1.00 88.50 219 LYS A CA 1
ATOM 1717 C C . LYS A 1 219 ? -5.433 -7.457 -8.778 1.00 88.50 219 LYS A C 1
ATOM 1719 O O . LYS A 1 219 ? -5.224 -8.470 -8.110 1.00 88.50 219 LYS A O 1
ATOM 1724 N N . LYS A 1 220 ? -5.323 -7.458 -10.107 1.00 87.81 220 LYS A N 1
ATOM 1725 C CA . LYS A 1 220 ? -4.617 -8.533 -10.810 1.00 87.81 220 LYS A CA 1
ATOM 1726 C C . LYS A 1 220 ? -3.115 -8.287 -10.665 1.00 87.81 220 LYS A C 1
ATOM 1728 O O . LYS A 1 220 ? -2.706 -7.127 -10.697 1.00 87.81 220 LYS A O 1
ATOM 1733 N N . PRO A 1 221 ? -2.289 -9.338 -10.550 1.00 87.50 221 PRO A N 1
ATOM 1734 C CA . PRO A 1 221 ? -0.853 -9.173 -10.685 1.00 87.50 221 PRO A CA 1
ATOM 1735 C C . PRO A 1 221 ? -0.515 -8.535 -12.040 1.00 87.50 221 PRO A C 1
ATOM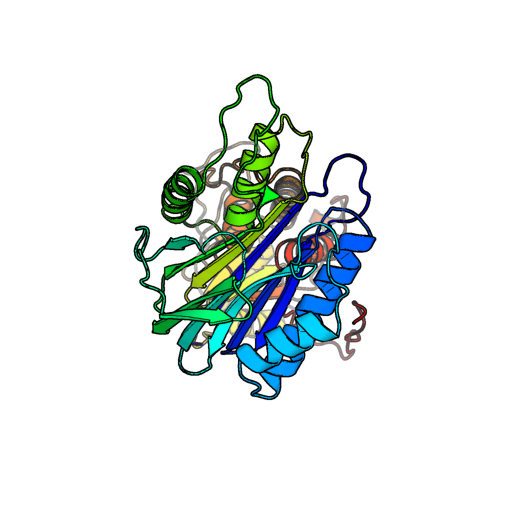 1737 O O . PRO A 1 221 ? -1.004 -8.972 -13.080 1.00 87.50 221 PRO A O 1
ATOM 1740 N N . GLN A 1 222 ? 0.334 -7.518 -12.012 1.00 88.69 222 GLN A N 1
ATOM 1741 C CA . GLN A 1 222 ? 0.896 -6.840 -13.175 1.00 88.69 222 GLN A CA 1
ATOM 1742 C C . GLN A 1 222 ? 2.413 -6.798 -13.001 1.00 88.69 222 GLN A C 1
ATOM 1744 O O . GLN A 1 222 ? 2.936 -6.123 -12.110 1.00 88.69 222 GLN A O 1
ATOM 1749 N N . ARG A 1 223 ? 3.135 -7.571 -13.808 1.00 90.62 223 ARG A N 1
ATOM 1750 C CA . ARG A 1 223 ? 4.600 -7.582 -13.796 1.00 90.62 223 ARG A CA 1
ATOM 1751 C C . ARG A 1 223 ? 5.124 -6.456 -14.677 1.00 90.62 223 ARG A C 1
ATOM 1753 O O . ARG A 1 223 ? 4.502 -6.116 -15.684 1.00 90.62 223 ARG A O 1
ATOM 1760 N N . VAL A 1 224 ? 6.274 -5.905 -14.318 1.00 93.25 224 VAL A N 1
ATOM 1761 C CA . VAL A 1 224 ? 6.999 -4.930 -15.134 1.00 93.25 224 VAL A CA 1
ATOM 1762 C C . VAL A 1 224 ? 8.439 -5.389 -15.280 1.00 93.25 224 VAL A C 1
ATOM 1764 O O . VAL A 1 224 ? 9.133 -5.587 -14.290 1.00 93.25 224 VAL A O 1
ATOM 1767 N N . ASN A 1 225 ? 8.897 -5.557 -16.514 1.00 95.06 225 ASN A N 1
ATOM 1768 C CA . ASN A 1 225 ? 10.310 -5.750 -16.806 1.00 95.06 225 ASN A CA 1
ATOM 1769 C C . ASN A 1 225 ? 10.906 -4.414 -17.239 1.00 95.06 225 ASN A C 1
ATOM 1771 O O . ASN A 1 225 ? 10.375 -3.776 -18.144 1.00 95.06 225 ASN A O 1
ATOM 1775 N N . VAL A 1 226 ? 12.023 -4.019 -16.635 1.00 95.44 226 VAL A N 1
ATOM 1776 C CA . VAL A 1 226 ? 12.757 -2.802 -16.993 1.00 95.44 226 VAL A CA 1
ATOM 1777 C C . VAL A 1 226 ? 14.155 -3.196 -17.446 1.00 95.44 226 VAL A C 1
ATOM 1779 O O . VAL A 1 226 ? 14.951 -3.677 -16.644 1.00 95.44 226 VAL A O 1
ATOM 1782 N N . LEU A 1 227 ? 14.453 -3.012 -18.729 1.00 95.38 227 LEU A N 1
ATOM 1783 C CA . LEU A 1 227 ? 15.766 -3.278 -19.309 1.00 95.38 227 LEU A CA 1
ATOM 1784 C C . LEU A 1 227 ? 16.565 -1.981 -19.407 1.00 95.38 227 LEU A C 1
ATOM 1786 O O . LEU A 1 227 ? 16.177 -1.067 -20.130 1.00 95.38 227 LEU A O 1
ATOM 1790 N N . ILE A 1 228 ? 17.681 -1.910 -18.684 1.00 92.19 228 ILE A N 1
ATOM 1791 C CA . ILE A 1 228 ? 18.541 -0.731 -18.584 1.00 92.19 228 ILE A CA 1
ATOM 1792 C C . ILE A 1 228 ? 19.934 -1.108 -19.072 1.00 92.19 228 ILE A C 1
ATOM 1794 O O . ILE A 1 228 ? 20.617 -1.898 -18.427 1.00 92.19 228 ILE A O 1
ATOM 1798 N N . CYS A 1 229 ? 20.366 -0.483 -20.165 1.00 89.88 229 CYS A N 1
ATOM 1799 C CA . CYS A 1 229 ? 21.639 -0.731 -20.850 1.00 89.88 229 CYS A CA 1
ATOM 1800 C C . CYS A 1 229 ? 21.797 -2.148 -21.463 1.00 89.88 229 CYS A C 1
ATOM 1802 O O . CYS A 1 229 ? 21.275 -3.130 -20.933 1.00 89.88 229 CYS A O 1
ATOM 1804 N N . PRO A 1 230 ? 22.573 -2.286 -22.557 1.00 90.75 230 PRO A N 1
ATOM 1805 C CA . PRO A 1 230 ? 22.991 -3.587 -23.090 1.00 90.75 230 PRO A CA 1
ATOM 1806 C C . PRO A 1 230 ? 23.937 -4.361 -22.147 1.00 90.75 230 PRO A C 1
ATOM 1808 O O . PRO A 1 230 ? 24.616 -3.748 -21.305 1.00 90.75 230 PRO A O 1
ATOM 1811 N N . PRO A 1 231 ? 24.042 -5.698 -22.283 1.00 91.94 231 PRO A N 1
ATOM 1812 C CA . PRO A 1 231 ? 25.109 -6.460 -21.642 1.00 91.94 231 PRO A CA 1
ATOM 1813 C C . PRO A 1 231 ? 26.486 -5.977 -22.122 1.00 91.94 231 PRO A C 1
ATOM 1815 O O . PRO A 1 231 ? 26.618 -5.348 -23.166 1.00 91.94 231 PRO A O 1
ATOM 1818 N N . GLN A 1 232 ? 27.532 -6.249 -21.337 1.00 89.56 232 GLN A N 1
ATOM 1819 C CA . GLN A 1 232 ? 28.897 -5.842 -21.696 1.00 89.56 232 GLN A CA 1
ATOM 1820 C C . GLN A 1 232 ? 29.407 -6.571 -22.947 1.00 89.56 232 GLN A C 1
ATOM 1822 O O . GLN A 1 232 ? 30.166 -5.994 -23.721 1.00 89.56 232 GLN A O 1
ATOM 1827 N N . ASN A 1 233 ? 28.996 -7.827 -23.137 1.00 89.94 233 ASN A N 1
ATOM 1828 C CA . ASN A 1 233 ? 29.333 -8.625 -24.304 1.00 89.94 233 ASN A CA 1
ATOM 1829 C C . ASN A 1 233 ? 28.118 -8.728 -25.231 1.00 89.94 233 ASN A C 1
ATOM 1831 O O . ASN A 1 233 ? 27.067 -9.212 -24.820 1.00 89.94 233 ASN A O 1
ATOM 1835 N N . GLN A 1 234 ? 28.290 -8.324 -26.489 1.00 90.06 234 GLN A N 1
ATOM 1836 C CA . GLN A 1 234 ? 27.237 -8.353 -27.504 1.00 90.06 234 GLN A CA 1
ATOM 1837 C C . GLN A 1 234 ? 26.719 -9.776 -27.790 1.00 90.06 234 GLN A C 1
ATOM 1839 O O . GLN A 1 234 ? 25.568 -9.953 -28.181 1.00 90.06 234 GLN A O 1
ATOM 1844 N N . ASN A 1 235 ? 27.531 -10.813 -27.552 1.00 93.00 235 ASN A N 1
ATOM 1845 C CA . ASN A 1 235 ? 27.100 -12.207 -27.709 1.00 93.00 235 ASN A CA 1
ATOM 1846 C C . ASN A 1 235 ? 25.994 -12.608 -26.715 1.00 93.00 235 ASN A C 1
ATOM 1848 O O . ASN A 1 235 ? 25.291 -13.590 -26.947 1.00 93.00 235 ASN A O 1
ATOM 1852 N N . ASP A 1 236 ? 25.814 -11.849 -25.630 1.00 93.19 236 ASP A N 1
ATOM 1853 C CA . ASP A 1 236 ? 24.768 -12.097 -24.635 1.00 93.19 236 ASP A CA 1
ATOM 1854 C C . ASP A 1 236 ? 23.430 -11.426 -24.990 1.00 93.19 236 ASP A C 1
ATOM 1856 O O . ASP A 1 236 ? 22.421 -11.682 -24.326 1.00 93.19 236 ASP A O 1
ATOM 1860 N N . ASP A 1 237 ? 23.386 -10.584 -26.029 1.00 93.25 237 ASP A N 1
ATOM 1861 C CA . ASP A 1 237 ? 22.206 -9.793 -26.394 1.00 93.25 237 ASP A CA 1
ATOM 1862 C C . ASP A 1 237 ? 20.969 -10.664 -26.608 1.00 93.25 237 ASP A C 1
ATOM 1864 O O . ASP A 1 237 ? 19.897 -10.387 -26.065 1.00 93.25 237 ASP A O 1
ATOM 1868 N N . GLU A 1 238 ? 21.117 -11.749 -27.372 1.00 95.12 238 GLU A N 1
ATOM 1869 C CA . GLU A 1 238 ? 20.006 -12.639 -27.696 1.00 95.12 238 GLU A CA 1
ATOM 1870 C C . GLU A 1 238 ? 19.438 -13.301 -26.435 1.00 95.12 238 GLU A C 1
ATOM 1872 O O . GLU A 1 238 ? 18.221 -13.371 -26.252 1.00 95.12 238 GLU A O 1
ATOM 1877 N N . LEU A 1 239 ? 20.312 -13.731 -25.523 1.00 93.38 239 LEU A N 1
ATOM 1878 C CA . LEU A 1 239 ? 19.917 -14.330 -24.252 1.00 93.38 239 LEU A CA 1
ATOM 1879 C C . LEU A 1 239 ? 19.187 -13.322 -23.356 1.00 93.38 239 LEU A C 1
ATOM 1881 O O . LEU A 1 239 ? 18.142 -13.646 -22.784 1.00 93.38 239 LEU A O 1
ATOM 1885 N N . VAL A 1 240 ? 19.725 -12.107 -23.222 1.00 94.00 240 VAL A N 1
ATOM 1886 C CA . VAL A 1 240 ? 19.137 -11.047 -22.391 1.00 94.00 240 VAL A CA 1
ATOM 1887 C C . VAL A 1 240 ? 17.761 -10.660 -22.918 1.00 94.00 240 VAL A C 1
ATOM 1889 O O . VAL A 1 240 ? 16.800 -10.641 -22.147 1.00 94.00 240 VAL A O 1
ATOM 1892 N N . VAL A 1 241 ? 17.638 -10.417 -24.225 1.00 95.62 241 VAL A N 1
ATOM 1893 C CA . VAL A 1 241 ? 16.366 -10.031 -24.845 1.00 95.62 241 VAL A CA 1
ATOM 1894 C C . VAL A 1 241 ? 15.351 -11.172 -24.770 1.00 95.62 241 VAL A C 1
ATOM 1896 O O . VAL A 1 241 ? 14.202 -10.918 -24.413 1.00 95.62 241 VAL A O 1
ATOM 1899 N N . LYS A 1 242 ? 15.745 -12.434 -24.997 1.00 93.56 242 LYS A N 1
ATOM 1900 C CA . LYS A 1 242 ? 14.844 -13.588 -24.810 1.00 93.56 242 LYS A CA 1
ATOM 1901 C C . LYS A 1 242 ? 14.318 -13.679 -23.379 1.00 93.56 242 LYS A C 1
ATOM 1903 O O . LYS A 1 242 ? 13.123 -13.882 -23.181 1.00 93.56 242 LYS A O 1
ATOM 1908 N N . ASN A 1 243 ? 15.178 -13.493 -22.377 1.00 92.69 243 ASN A N 1
ATOM 1909 C CA . ASN A 1 243 ? 14.758 -13.511 -20.974 1.00 92.69 243 ASN A CA 1
ATOM 1910 C C . ASN A 1 243 ? 13.854 -12.322 -20.619 1.00 92.69 243 ASN A C 1
ATOM 1912 O O . ASN A 1 243 ? 12.870 -12.498 -19.904 1.00 92.69 243 ASN A O 1
ATOM 1916 N N . PHE A 1 244 ? 14.152 -11.135 -21.143 1.00 94.75 244 PHE A N 1
ATOM 1917 C CA . PHE A 1 244 ? 13.341 -9.929 -20.970 1.00 94.75 244 PHE A CA 1
ATOM 1918 C C . PHE A 1 244 ? 11.954 -10.054 -21.622 1.00 94.75 244 PHE A C 1
ATOM 1920 O O . PHE A 1 244 ? 10.948 -9.618 -21.054 1.00 94.75 244 PHE A O 1
ATOM 1927 N N . MET A 1 245 ? 11.885 -10.695 -22.790 1.00 94.06 245 MET A N 1
ATOM 1928 C CA . MET A 1 245 ? 10.640 -10.942 -23.515 1.00 94.06 245 MET A CA 1
ATOM 1929 C C . MET A 1 245 ? 9.875 -12.162 -23.010 1.00 94.06 245 MET A C 1
ATOM 1931 O O . MET A 1 245 ? 8.721 -12.328 -23.391 1.00 94.06 245 MET A O 1
ATOM 1935 N N . LYS A 1 246 ? 10.458 -12.992 -22.140 1.00 90.50 246 LYS A N 1
ATOM 1936 C CA . LYS A 1 246 ? 9.826 -14.222 -21.663 1.00 90.50 246 LYS A CA 1
ATOM 1937 C C . LYS A 1 246 ? 8.472 -13.937 -21.012 1.00 90.50 246 LYS A C 1
ATOM 1939 O O . LYS A 1 246 ? 8.385 -13.236 -20.001 1.00 90.50 246 LYS A O 1
ATOM 1944 N N . ASP A 1 247 ? 7.427 -14.520 -21.588 1.00 82.50 247 ASP A N 1
ATOM 1945 C CA . ASP A 1 247 ? 6.084 -14.435 -21.033 1.00 82.50 247 ASP A CA 1
ATOM 1946 C C . ASP A 1 247 ? 5.982 -15.206 -19.714 1.00 82.50 247 ASP A C 1
ATOM 1948 O O . ASP A 1 247 ? 6.688 -16.186 -19.454 1.00 82.50 247 ASP A O 1
ATOM 1952 N N . ASN A 1 248 ? 5.082 -14.734 -18.860 1.00 72.69 248 ASN A N 1
ATOM 1953 C CA . ASN A 1 248 ? 4.751 -15.348 -17.583 1.00 72.69 248 ASN A CA 1
ATOM 1954 C C . ASN A 1 248 ? 3.241 -15.608 -17.524 1.00 72.69 248 ASN A C 1
ATOM 1956 O O . ASN A 1 248 ? 2.489 -15.187 -18.398 1.00 72.69 248 ASN A O 1
ATOM 1960 N N . LYS A 1 249 ? 2.781 -16.302 -16.476 1.00 77.50 249 LYS A N 1
ATOM 1961 C CA . LYS A 1 249 ? 1.341 -16.528 -16.253 1.00 77.50 249 LYS A CA 1
ATOM 1962 C C . LYS A 1 249 ? 0.563 -15.232 -15.978 1.00 77.50 249 LYS A C 1
ATOM 1964 O O . LYS A 1 249 ? -0.643 -15.199 -16.192 1.00 77.50 249 LYS A O 1
ATOM 1969 N N . ASP A 1 250 ? 1.243 -14.201 -15.481 1.00 81.88 250 ASP A N 1
ATOM 1970 C CA . ASP A 1 250 ? 0.658 -12.896 -15.174 1.00 81.88 250 ASP A CA 1
ATOM 1971 C C . ASP A 1 250 ? 0.945 -11.898 -16.321 1.00 81.88 250 ASP A C 1
ATOM 1973 O O . ASP A 1 250 ? 2.019 -11.990 -16.929 1.00 81.88 250 ASP A O 1
ATOM 1977 N N . PRO A 1 251 ? 0.050 -10.924 -16.592 1.00 87.06 251 PRO A N 1
ATOM 1978 C CA . PRO A 1 251 ? 0.308 -9.823 -17.521 1.00 87.06 251 PRO A CA 1
ATOM 1979 C C . PRO A 1 251 ? 1.640 -9.124 -17.243 1.00 87.06 251 PRO A C 1
ATOM 1981 O O . PRO A 1 251 ? 2.005 -8.903 -16.083 1.00 87.06 251 PRO A O 1
ATOM 1984 N N . ILE A 1 252 ? 2.357 -8.752 -18.305 1.00 92.00 252 ILE A N 1
ATOM 1985 C CA . ILE A 1 252 ? 3.678 -8.135 -18.201 1.00 92.00 252 ILE A CA 1
ATOM 1986 C C . ILE A 1 252 ? 3.771 -6.892 -19.081 1.00 92.00 252 ILE A C 1
ATOM 1988 O O . ILE A 1 252 ? 3.454 -6.942 -20.265 1.00 92.00 252 ILE A O 1
ATOM 1992 N N . LYS A 1 253 ? 4.208 -5.790 -18.475 1.00 94.69 253 LYS A N 1
ATOM 1993 C CA . LYS A 1 253 ? 4.630 -4.572 -19.165 1.00 94.69 253 LYS A CA 1
ATOM 1994 C C . LYS A 1 253 ? 6.146 -4.598 -19.323 1.00 94.69 253 LYS A C 1
ATOM 1996 O O . LYS A 1 253 ? 6.857 -5.115 -18.457 1.00 94.69 253 LYS A O 1
ATOM 2001 N N . ARG A 1 254 ? 6.653 -4.053 -20.419 1.00 95.94 254 ARG A N 1
ATOM 2002 C CA . ARG A 1 254 ? 8.070 -4.066 -20.782 1.00 95.94 254 ARG A CA 1
ATOM 2003 C C . ARG A 1 254 ? 8.540 -2.649 -21.063 1.00 95.94 254 ARG A C 1
ATOM 2005 O O . ARG A 1 254 ? 8.008 -1.977 -21.938 1.00 95.94 254 ARG A O 1
ATOM 2012 N N . ILE A 1 255 ? 9.558 -2.224 -20.328 1.00 96.25 255 ILE A N 1
ATOM 2013 C CA . ILE A 1 255 ? 10.190 -0.915 -20.454 1.00 96.25 255 ILE A CA 1
ATOM 2014 C C . ILE A 1 255 ? 11.625 -1.123 -20.929 1.00 96.25 255 ILE A C 1
ATOM 2016 O O . ILE A 1 255 ? 12.375 -1.891 -20.323 1.00 96.25 255 ILE A O 1
ATOM 2020 N N . VAL A 1 256 ? 12.013 -0.436 -22.000 1.00 95.81 256 VAL A N 1
ATOM 2021 C CA . VAL A 1 256 ? 13.391 -0.401 -22.504 1.00 95.81 256 VAL A CA 1
ATOM 2022 C C . VAL A 1 256 ? 13.959 0.992 -22.280 1.00 95.81 256 VAL A C 1
ATOM 2024 O O . VAL A 1 256 ? 13.398 1.982 -22.732 1.00 95.81 256 VAL A O 1
ATOM 2027 N N . CYS A 1 257 ? 15.087 1.063 -21.585 1.00 92.12 257 CYS A N 1
ATOM 2028 C CA . CYS A 1 257 ? 15.722 2.302 -21.176 1.00 92.12 257 CYS A CA 1
ATOM 2029 C C . CYS A 1 257 ? 17.109 2.413 -21.820 1.00 92.12 257 CYS A C 1
ATOM 2031 O O . CYS A 1 257 ? 18.027 1.644 -21.495 1.00 92.12 257 CYS A O 1
ATOM 2033 N N . GLY A 1 258 ? 17.271 3.364 -22.741 1.00 89.88 258 GLY A N 1
ATOM 2034 C CA . GLY A 1 258 ? 18.529 3.601 -23.451 1.00 89.88 258 GLY A CA 1
ATOM 2035 C C . GLY A 1 258 ? 18.402 3.456 -24.963 1.00 89.88 258 GLY A C 1
ATOM 2036 O O . GLY A 1 258 ? 17.935 2.420 -25.432 1.00 89.88 258 GLY A O 1
ATOM 2037 N N . GLY A 1 259 ? 18.935 4.413 -25.728 1.00 89.19 259 GLY A N 1
ATOM 2038 C CA . GLY A 1 259 ? 19.018 4.316 -27.194 1.00 89.19 259 GLY A CA 1
ATOM 2039 C C . GLY A 1 259 ? 19.766 3.066 -27.683 1.00 89.19 259 GLY A C 1
ATOM 2040 O O . GLY A 1 259 ? 19.232 2.287 -28.474 1.00 89.19 259 GLY A O 1
ATOM 2041 N N . SER A 1 260 ? 20.964 2.795 -27.152 1.00 90.50 260 SER A N 1
ATOM 2042 C CA . SER A 1 260 ? 21.727 1.579 -27.493 1.00 90.50 260 SER A CA 1
ATOM 2043 C C . SER A 1 260 ? 21.002 0.296 -27.067 1.00 90.50 260 SER A C 1
ATOM 2045 O O . SER A 1 260 ? 21.056 -0.718 -27.762 1.00 90.50 260 SER A O 1
ATOM 2047 N N . THR A 1 261 ? 20.274 0.342 -25.946 1.00 93.31 261 THR A N 1
ATOM 2048 C CA . THR A 1 261 ? 19.425 -0.762 -25.473 1.00 93.31 261 THR A CA 1
ATOM 2049 C C . THR A 1 261 ? 18.268 -1.019 -26.438 1.00 93.31 261 THR A C 1
ATOM 2051 O O . THR A 1 261 ? 17.998 -2.165 -26.789 1.00 93.31 261 THR A O 1
ATOM 2054 N N . ALA A 1 262 ? 17.608 0.040 -26.911 1.00 94.19 262 ALA A N 1
ATOM 2055 C CA . ALA A 1 262 ? 16.527 -0.032 -27.885 1.00 94.19 262 ALA A CA 1
ATOM 2056 C C . ALA A 1 262 ? 17.012 -0.617 -29.217 1.00 94.19 262 ALA A C 1
ATOM 2058 O O . ALA A 1 262 ? 16.368 -1.508 -29.763 1.00 94.19 262 ALA A O 1
ATOM 2059 N N . GLN A 1 263 ? 18.185 -0.198 -29.700 1.00 93.50 263 GLN A N 1
ATOM 2060 C CA . GLN A 1 263 ? 18.800 -0.755 -30.909 1.00 93.50 263 GLN A CA 1
ATOM 2061 C C . GLN A 1 263 ? 19.125 -2.248 -30.769 1.00 93.50 263 GLN A C 1
ATOM 2063 O O . GLN A 1 263 ? 18.852 -3.020 -31.689 1.00 93.50 263 GLN A O 1
ATOM 2068 N N . MET A 1 264 ? 19.661 -2.670 -29.617 1.00 95.19 264 MET A N 1
ATOM 2069 C CA . MET A 1 264 ? 19.884 -4.087 -29.310 1.00 95.19 264 MET A CA 1
ATOM 2070 C C . MET A 1 264 ? 18.572 -4.881 -29.376 1.00 95.19 264 MET A C 1
ATOM 2072 O O . MET A 1 264 ? 18.512 -5.912 -30.044 1.00 95.19 264 MET A O 1
ATOM 2076 N N . VAL A 1 265 ? 17.514 -4.388 -28.726 1.00 96.62 265 VAL A N 1
ATOM 2077 C CA . VAL A 1 265 ? 16.192 -5.036 -28.726 1.00 96.62 265 VAL A CA 1
ATOM 2078 C C . VAL A 1 265 ? 15.615 -5.112 -30.142 1.00 96.62 265 VAL A C 1
ATOM 2080 O O . VAL A 1 265 ? 15.153 -6.175 -30.546 1.00 96.62 265 VAL A O 1
ATOM 2083 N N . CYS A 1 266 ? 15.685 -4.032 -30.925 1.00 96.12 266 CYS A N 1
ATOM 2084 C CA . CYS A 1 266 ? 15.244 -4.010 -32.322 1.00 96.12 266 CYS A CA 1
ATOM 2085 C C . CYS A 1 266 ? 15.969 -5.047 -33.178 1.00 96.12 266 CYS A C 1
ATOM 2087 O O . CYS A 1 266 ? 15.319 -5.775 -33.925 1.00 96.12 266 CYS A O 1
ATOM 2089 N N . ARG A 1 267 ? 17.300 -5.140 -33.046 1.00 95.69 267 ARG A N 1
ATOM 2090 C CA . ARG A 1 267 ? 18.113 -6.115 -33.781 1.00 95.69 267 ARG A CA 1
ATOM 2091 C C . ARG A 1 267 ? 17.707 -7.545 -33.440 1.00 95.69 267 ARG A C 1
ATOM 2093 O O . ARG A 1 267 ? 17.478 -8.326 -34.351 1.00 95.69 267 ARG A O 1
ATOM 2100 N N . VAL A 1 268 ? 17.615 -7.883 -32.153 1.00 96.00 268 VAL A N 1
ATOM 2101 C CA . VAL A 1 268 ? 17.313 -9.259 -31.722 1.00 96.00 268 VAL A CA 1
ATOM 2102 C C . VAL A 1 268 ? 15.872 -9.660 -32.042 1.00 96.00 268 VAL A C 1
ATOM 2104 O O . VAL A 1 268 ? 15.616 -10.816 -32.358 1.00 96.00 268 VAL A O 1
ATOM 2107 N N . LEU A 1 269 ? 14.920 -8.729 -31.944 1.00 95.50 269 LEU A N 1
ATOM 2108 C CA . LEU A 1 269 ? 13.510 -9.009 -32.228 1.00 95.50 269 LEU A CA 1
ATOM 2109 C C . LEU A 1 269 ? 13.135 -8.843 -33.702 1.00 95.50 269 LEU A C 1
ATOM 2111 O O . LEU A 1 269 ? 11.975 -9.072 -34.036 1.00 95.50 269 LEU A O 1
ATOM 2115 N N . GLU A 1 270 ? 14.071 -8.410 -34.550 1.00 95.81 270 GLU A N 1
ATOM 2116 C CA . GLU A 1 270 ? 13.833 -8.060 -35.956 1.00 95.81 270 GLU A CA 1
ATOM 2117 C C . GLU A 1 270 ? 12.696 -7.031 -36.121 1.00 95.81 270 GLU A C 1
ATOM 2119 O O . GLU A 1 270 ? 11.842 -7.114 -37.005 1.00 95.81 270 GLU A O 1
ATOM 2124 N N . LYS A 1 271 ? 12.672 -6.030 -35.231 1.00 94.38 271 LYS A N 1
ATOM 2125 C CA . LYS A 1 271 ? 11.654 -4.969 -35.188 1.00 94.38 271 LYS A CA 1
ATOM 2126 C C . LYS A 1 271 ? 12.251 -3.603 -35.493 1.00 94.38 271 LYS A C 1
ATOM 2128 O O . LYS A 1 271 ? 13.439 -3.361 -35.302 1.00 94.38 271 LYS A O 1
ATOM 2133 N N . LYS A 1 272 ? 11.399 -2.687 -35.955 1.00 90.19 272 LYS A N 1
ATOM 2134 C CA . LYS A 1 272 ? 11.774 -1.295 -36.229 1.00 90.19 272 LYS A CA 1
ATOM 2135 C C . LYS A 1 272 ? 11.523 -0.412 -35.008 1.00 90.19 272 LYS A C 1
ATOM 2137 O O . LYS A 1 272 ? 10.536 -0.603 -34.297 1.00 90.19 272 LYS A O 1
ATOM 2142 N N . LEU A 1 273 ? 12.417 0.555 -34.807 1.00 88.38 273 LEU A N 1
ATOM 2143 C CA . LEU A 1 273 ? 12.236 1.653 -33.863 1.00 88.38 273 LEU A CA 1
ATOM 2144 C C . LEU A 1 273 ? 11.465 2.772 -34.566 1.00 88.38 273 LEU A C 1
ATOM 2146 O O . LEU A 1 273 ? 11.876 3.219 -35.637 1.00 88.38 273 LEU A O 1
ATOM 2150 N N . HIS A 1 274 ? 10.367 3.216 -33.969 1.00 84.88 274 HIS A N 1
ATOM 2151 C CA . HIS A 1 274 ? 9.597 4.366 -34.435 1.00 84.88 274 HIS A CA 1
ATOM 2152 C C . HIS A 1 274 ? 9.712 5.484 -33.402 1.00 84.88 274 HIS A C 1
ATOM 2154 O O . HIS A 1 274 ? 9.545 5.215 -32.219 1.00 84.88 274 HIS A O 1
ATOM 2160 N N . ASN A 1 275 ? 9.985 6.717 -33.819 1.00 78.75 275 ASN A N 1
ATOM 2161 C CA . ASN A 1 275 ? 9.961 7.865 -32.911 1.00 78.75 275 ASN A CA 1
ATOM 2162 C C . ASN A 1 275 ? 8.583 8.526 -32.956 1.00 78.75 275 ASN A C 1
ATOM 2164 O O . ASN A 1 275 ? 7.966 8.590 -34.022 1.00 78.75 275 ASN A O 1
ATOM 2168 N N . ASP A 1 276 ? 8.089 8.971 -31.802 1.00 68.44 276 ASP A N 1
ATOM 2169 C CA . ASP A 1 276 ? 6.882 9.785 -31.732 1.00 68.44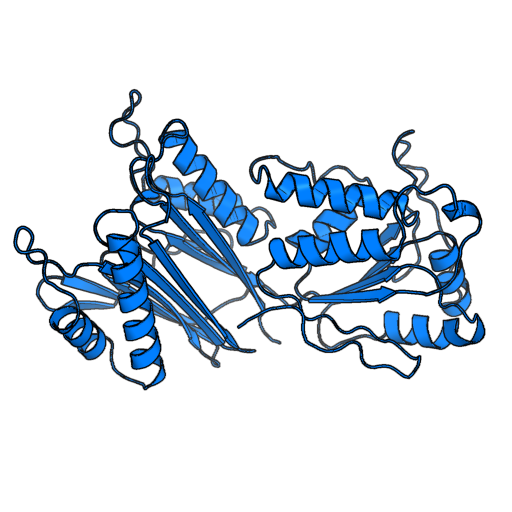 276 ASP A CA 1
ATOM 2170 C C . ASP A 1 276 ? 7.226 11.265 -31.866 1.00 68.44 276 ASP A C 1
ATOM 2172 O O . ASP A 1 276 ? 7.550 11.935 -30.886 1.00 68.44 276 ASP A O 1
ATOM 2176 N N . ASP A 1 277 ? 7.115 11.794 -33.079 1.00 61.88 277 ASP A N 1
ATOM 2177 C CA . ASP A 1 277 ? 7.356 13.216 -33.329 1.00 61.88 277 ASP A CA 1
ATOM 2178 C C . ASP A 1 277 ? 6.165 14.104 -32.896 1.00 61.88 277 ASP A C 1
ATOM 2180 O O . ASP A 1 277 ? 6.213 15.324 -33.045 1.00 61.88 277 ASP A O 1
ATOM 2184 N N . ARG A 1 278 ? 5.069 13.527 -32.366 1.00 59.84 278 ARG A N 1
ATOM 2185 C CA . ARG A 1 278 ? 3.859 14.282 -31.975 1.00 59.84 278 ARG A CA 1
ATOM 2186 C C . ARG A 1 278 ? 3.996 15.007 -30.634 1.00 59.84 278 ARG A C 1
ATOM 2188 O O . ARG A 1 278 ? 3.221 15.924 -30.373 1.00 59.84 278 ARG A O 1
ATOM 2195 N N . ILE A 1 279 ? 4.946 14.605 -29.789 1.00 56.00 279 ILE A N 1
ATOM 2196 C CA . ILE A 1 279 ? 5.222 15.235 -28.492 1.00 56.00 279 ILE A CA 1
ATOM 2197 C C . ILE A 1 279 ? 6.546 15.988 -28.623 1.00 56.00 279 ILE A C 1
ATOM 2199 O O . ILE A 1 279 ? 7.615 15.434 -28.380 1.00 56.00 279 ILE A O 1
ATOM 2203 N N . TYR A 1 280 ? 6.471 17.251 -29.042 1.00 50.53 280 TYR A N 1
ATOM 2204 C CA . TYR A 1 280 ? 7.625 18.145 -29.059 1.00 50.53 280 TYR A CA 1
ATOM 2205 C C . TYR A 1 280 ? 7.627 18.994 -27.786 1.00 50.53 280 TYR A C 1
ATOM 2207 O O . TYR A 1 280 ? 6.875 19.962 -27.672 1.00 50.53 280 TYR A O 1
ATOM 2215 N N . ASP A 1 281 ? 8.467 18.620 -26.828 1.00 58.81 281 ASP A N 1
ATOM 2216 C CA . ASP A 1 281 ? 8.815 19.438 -25.669 1.00 58.81 281 ASP A CA 1
ATOM 2217 C C . ASP A 1 281 ? 10.352 19.559 -25.645 1.00 58.81 281 ASP A C 1
ATOM 2219 O O . ASP A 1 281 ? 11.036 18.542 -25.536 1.00 58.81 281 ASP A O 1
ATOM 2223 N N . PRO A 1 282 ? 10.927 20.769 -25.790 1.00 56.22 282 PRO A N 1
ATOM 2224 C CA . PRO A 1 282 ? 12.378 20.968 -25.846 1.00 56.22 282 PRO A CA 1
ATOM 2225 C C . PRO A 1 282 ? 13.136 20.445 -24.617 1.00 56.22 282 PRO A C 1
ATOM 2227 O O . PRO A 1 282 ? 14.335 20.184 -24.709 1.00 56.22 282 PRO A O 1
ATOM 2230 N N . GLU A 1 283 ? 12.461 20.308 -23.471 1.00 54.75 283 GLU A N 1
ATOM 2231 C CA . GLU A 1 283 ? 13.044 19.818 -22.218 1.00 54.75 283 GLU A CA 1
ATOM 2232 C C . GLU A 1 283 ? 12.809 18.317 -21.983 1.00 54.75 283 GLU A C 1
ATOM 2234 O O . GLU A 1 283 ? 13.331 17.749 -21.015 1.00 54.75 283 GLU A O 1
ATOM 2239 N N . VAL A 1 284 ? 12.016 17.663 -22.839 1.00 57.50 284 VAL A N 1
ATOM 2240 C CA . VAL A 1 284 ? 11.635 16.255 -22.709 1.00 57.50 284 VAL A CA 1
ATOM 2241 C C . VAL A 1 284 ? 12.022 15.496 -23.982 1.00 57.50 284 VAL A C 1
ATOM 2243 O O . VAL A 1 284 ? 11.470 15.751 -25.050 1.00 57.50 284 VAL A O 1
ATOM 2246 N N . PRO A 1 285 ? 12.933 14.512 -23.897 1.00 61.03 285 PRO A N 1
ATOM 2247 C CA . PRO A 1 285 ? 13.304 13.717 -25.061 1.00 61.03 285 PRO A CA 1
ATOM 2248 C C . PRO A 1 285 ? 12.094 12.942 -25.621 1.00 61.03 285 PRO A C 1
ATOM 2250 O O . PRO A 1 285 ? 11.249 12.483 -24.842 1.00 61.03 285 PRO A O 1
ATOM 2253 N N . PRO A 1 286 ? 12.010 12.764 -26.954 1.00 65.00 286 PRO A N 1
ATOM 2254 C CA . PRO A 1 286 ? 10.886 12.090 -27.594 1.00 65.00 286 PRO A CA 1
ATOM 2255 C C . PRO A 1 286 ? 10.774 10.633 -27.135 1.00 65.00 286 PRO A C 1
ATOM 2257 O O . PRO A 1 286 ? 11.770 9.970 -26.833 1.00 65.00 286 PRO A O 1
ATOM 2260 N N . ILE A 1 287 ? 9.544 10.123 -27.105 1.00 73.50 287 ILE A N 1
ATOM 2261 C CA . ILE A 1 287 ? 9.275 8.712 -26.820 1.00 73.50 287 ILE A CA 1
ATOM 2262 C C . ILE A 1 287 ? 9.497 7.906 -28.095 1.00 73.50 287 ILE A C 1
ATOM 2264 O O . ILE A 1 287 ? 9.035 8.283 -29.173 1.00 73.50 287 ILE A O 1
ATOM 2268 N N . SER A 1 288 ? 10.173 6.768 -27.965 1.00 84.00 288 SER A N 1
ATOM 2269 C CA . SER A 1 288 ? 10.271 5.793 -29.047 1.00 84.00 288 SER A CA 1
ATOM 2270 C C . SER A 1 288 ? 9.318 4.617 -28.817 1.00 84.00 288 SER A C 1
ATOM 2272 O O . SER A 1 288 ? 8.889 4.322 -27.701 1.00 84.00 288 SER A O 1
ATOM 2274 N N . PHE A 1 289 ? 9.019 3.892 -29.888 1.00 87.44 289 PHE A N 1
ATOM 2275 C CA . PHE A 1 289 ? 8.174 2.710 -29.880 1.00 87.44 289 PHE A CA 1
ATOM 2276 C C . PHE A 1 289 ? 8.869 1.542 -30.562 1.00 87.44 289 PHE A C 1
ATOM 2278 O O . PHE A 1 289 ? 9.432 1.664 -31.653 1.00 87.44 289 PHE A O 1
ATOM 2285 N N . ILE A 1 290 ? 8.757 0.381 -29.925 1.00 92.00 290 ILE A N 1
ATOM 2286 C CA . ILE A 1 290 ? 9.112 -0.919 -30.484 1.00 92.00 290 ILE A CA 1
ATOM 2287 C C . ILE A 1 290 ? 7.893 -1.809 -30.281 1.00 92.00 290 ILE A C 1
ATOM 2289 O O . ILE A 1 290 ? 7.361 -1.894 -29.176 1.00 92.00 290 ILE A O 1
ATOM 2293 N N . SER A 1 291 ? 7.436 -2.495 -31.330 1.00 91.19 291 SER A N 1
ATOM 2294 C CA . SER A 1 291 ? 6.297 -3.411 -31.200 1.00 91.19 291 SER A CA 1
ATOM 2295 C C . SER A 1 291 ? 6.549 -4.443 -30.085 1.00 91.19 291 SER A C 1
ATOM 2297 O O . SER A 1 291 ? 7.584 -5.112 -30.060 1.00 91.19 291 SER A O 1
ATOM 2299 N N . GLY A 1 292 ? 5.589 -4.605 -29.172 1.00 90.31 292 GLY A N 1
ATOM 2300 C CA . GLY A 1 292 ? 5.691 -5.515 -28.022 1.00 90.31 292 GLY A CA 1
ATOM 2301 C C . GLY A 1 292 ? 6.454 -4.965 -26.809 1.00 90.31 292 GLY A C 1
ATOM 2302 O O . GLY A 1 292 ? 6.639 -5.710 -25.848 1.00 90.31 292 GLY A O 1
ATOM 2303 N N . ILE A 1 293 ? 6.879 -3.698 -26.849 1.00 94.81 293 ILE A N 1
ATOM 2304 C CA . ILE A 1 293 ? 7.449 -2.951 -25.724 1.00 94.81 293 ILE A CA 1
ATOM 2305 C C . ILE A 1 293 ? 6.486 -1.815 -25.365 1.00 94.81 293 ILE A C 1
ATOM 2307 O O . ILE A 1 293 ? 6.072 -1.064 -26.245 1.00 94.81 293 ILE A O 1
ATOM 2311 N N . ASP A 1 294 ? 6.130 -1.695 -24.088 1.00 94.00 294 ASP A N 1
ATOM 2312 C CA . ASP A 1 294 ? 5.136 -0.728 -23.607 1.00 94.00 294 ASP A CA 1
ATOM 2313 C C . ASP A 1 294 ? 5.697 0.693 -23.494 1.00 94.00 294 ASP A C 1
ATOM 2315 O O . ASP A 1 294 ? 4.959 1.658 -23.670 1.00 94.00 294 ASP A O 1
ATOM 2319 N N . LEU A 1 295 ? 6.995 0.834 -23.206 1.00 93.31 295 LEU A N 1
ATOM 2320 C CA . LEU A 1 295 ? 7.658 2.135 -23.114 1.00 93.31 295 LEU A CA 1
ATOM 2321 C C . LEU A 1 295 ? 9.132 2.031 -23.516 1.00 93.31 295 LEU A C 1
ATOM 2323 O O . LEU A 1 295 ? 9.862 1.189 -22.989 1.00 93.31 295 LEU A O 1
ATOM 2327 N N . VAL A 1 296 ? 9.585 2.909 -24.414 1.00 92.69 296 VAL A N 1
ATOM 2328 C CA . VAL A 1 296 ? 11.008 3.065 -24.747 1.00 92.69 296 VAL A CA 1
ATOM 2329 C C . VAL A 1 296 ? 11.448 4.478 -24.394 1.00 92.69 296 VAL A C 1
ATOM 2331 O O . VAL A 1 296 ? 10.822 5.450 -24.815 1.00 92.69 296 VAL A O 1
ATOM 2334 N N . THR A 1 297 ? 12.515 4.588 -23.608 1.00 90.94 297 THR A N 1
ATOM 2335 C CA . THR A 1 297 ? 13.024 5.862 -23.091 1.00 90.94 297 THR A CA 1
ATOM 2336 C C . THR A 1 297 ? 14.463 6.118 -23.528 1.00 90.94 297 THR A C 1
ATOM 2338 O O . THR A 1 297 ? 15.193 5.193 -23.900 1.00 90.94 297 THR A O 1
ATOM 2341 N N . GLU A 1 298 ? 14.884 7.382 -23.441 1.00 86.56 298 GLU A N 1
ATOM 2342 C CA . GLU A 1 298 ? 16.229 7.825 -23.822 1.00 86.56 298 GLU A CA 1
ATOM 2343 C C . GLU A 1 298 ? 17.325 7.086 -23.047 1.00 86.56 298 GLU A C 1
ATOM 2345 O O . GLU A 1 298 ? 18.336 6.712 -23.640 1.00 86.56 298 GLU A O 1
ATOM 2350 N N . GLY A 1 299 ? 17.100 6.793 -21.761 1.00 87.31 299 GLY A N 1
ATOM 2351 C CA . GLY A 1 299 ? 18.121 6.200 -20.909 1.00 87.31 299 GLY A CA 1
ATOM 2352 C C . GLY A 1 299 ? 18.212 6.841 -19.530 1.00 87.31 299 GLY A C 1
ATOM 2353 O O . GLY A 1 299 ? 17.217 7.021 -18.823 1.00 87.31 299 GLY A O 1
ATOM 2354 N N . LEU A 1 300 ? 19.448 7.138 -19.127 1.00 86.25 300 LEU A N 1
ATOM 2355 C CA . LEU A 1 300 ? 19.776 7.585 -17.773 1.00 86.25 300 LEU A CA 1
ATOM 2356 C C . LEU A 1 300 ? 19.169 8.952 -17.434 1.00 86.25 300 LEU A C 1
ATOM 2358 O O . LEU A 1 300 ? 18.770 9.143 -16.288 1.00 86.25 300 LEU A O 1
ATOM 2362 N N . LEU A 1 301 ? 19.023 9.866 -18.404 1.00 84.94 301 LEU A N 1
ATOM 2363 C CA . LEU A 1 301 ? 18.380 11.166 -18.163 1.00 84.94 301 LEU A CA 1
ATOM 2364 C C . LEU A 1 301 ? 16.915 10.987 -17.753 1.00 84.94 301 LEU A C 1
ATOM 2366 O O . LEU A 1 301 ? 16.434 11.636 -16.823 1.00 84.94 301 LEU A O 1
ATOM 2370 N N . THR A 1 302 ? 16.210 10.061 -18.411 1.00 88.38 302 THR A N 1
ATOM 2371 C CA . THR A 1 302 ? 14.822 9.744 -18.048 1.00 88.38 302 THR A CA 1
ATOM 2372 C C . THR A 1 302 ? 14.755 9.135 -16.648 1.00 88.38 302 THR A C 1
ATOM 2374 O O . THR A 1 302 ? 13.911 9.538 -15.850 1.00 88.38 302 THR A O 1
ATOM 2377 N N . LEU A 1 303 ? 15.662 8.210 -16.315 1.00 90.06 303 LEU A N 1
ATOM 2378 C CA . LEU A 1 303 ? 15.712 7.586 -14.988 1.00 90.06 303 LEU A CA 1
ATOM 2379 C C . LEU A 1 303 ? 15.990 8.591 -13.862 1.00 90.06 303 LEU A C 1
ATOM 2381 O O . LEU A 1 303 ? 15.353 8.504 -12.815 1.00 90.06 303 LEU A O 1
ATOM 2385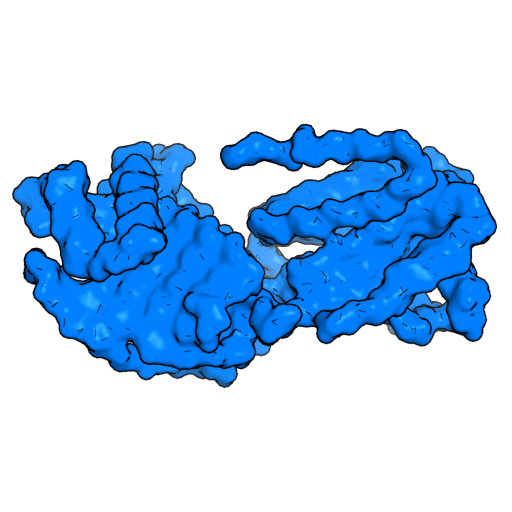 N N . ASP A 1 304 ? 16.882 9.562 -14.070 1.00 89.62 304 ASP A N 1
ATOM 2386 C CA . ASP A 1 304 ? 17.141 10.631 -13.094 1.00 89.62 304 ASP A CA 1
ATOM 2387 C C . ASP A 1 304 ? 15.878 11.451 -12.813 1.00 89.62 304 ASP A C 1
ATOM 2389 O O . ASP A 1 304 ? 15.530 11.726 -11.660 1.00 89.62 304 ASP A O 1
ATOM 2393 N N . ARG A 1 305 ? 15.110 11.758 -13.862 1.00 89.25 305 ARG A N 1
ATOM 2394 C CA . ARG A 1 305 ? 13.828 12.447 -13.707 1.00 89.25 305 ARG A CA 1
ATOM 2395 C C . ARG A 1 305 ? 12.781 11.583 -13.002 1.00 89.25 305 ARG A C 1
ATOM 2397 O O . ARG A 1 305 ? 12.070 12.101 -12.147 1.00 89.25 305 ARG A O 1
ATOM 2404 N N . VAL A 1 306 ? 12.728 10.277 -13.273 1.00 90.81 306 VAL A N 1
ATOM 2405 C CA . VAL A 1 306 ? 11.867 9.328 -12.537 1.00 90.81 306 VAL A CA 1
ATOM 2406 C C . VAL A 1 306 ? 12.210 9.321 -11.045 1.00 90.81 306 VAL A C 1
ATOM 2408 O O . VAL A 1 306 ? 11.309 9.413 -10.214 1.00 90.81 306 VAL A O 1
ATOM 2411 N N . VAL A 1 307 ? 13.499 9.280 -10.690 1.00 91.31 307 VAL A N 1
ATOM 2412 C CA . VAL A 1 307 ? 13.962 9.346 -9.292 1.00 91.31 307 VAL A CA 1
ATOM 2413 C C . VAL A 1 307 ? 13.487 10.631 -8.613 1.00 91.31 307 VAL A C 1
ATOM 2415 O O . VAL A 1 307 ? 12.997 10.580 -7.484 1.00 91.31 307 VAL A O 1
ATOM 2418 N N . LYS A 1 308 ? 13.575 11.778 -9.296 1.00 88.88 308 LYS A N 1
ATOM 2419 C CA . LYS A 1 308 ? 13.067 13.062 -8.782 1.00 88.88 308 LYS A CA 1
ATOM 2420 C C . LYS A 1 308 ? 11.553 13.032 -8.566 1.00 88.88 308 LYS A C 1
ATOM 2422 O O . LYS A 1 308 ? 11.107 13.394 -7.482 1.00 88.8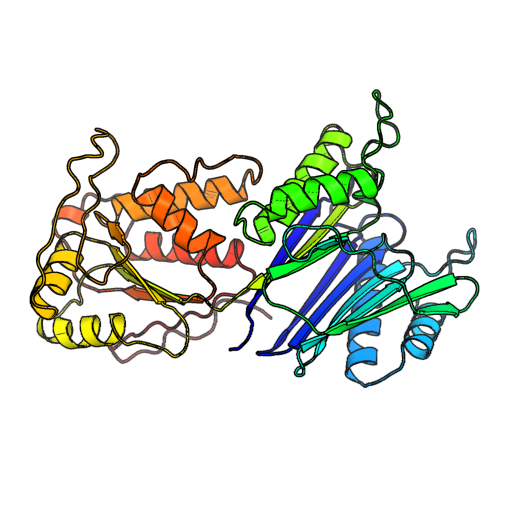8 308 LYS A O 1
ATOM 2427 N N . ILE A 1 309 ? 10.789 12.527 -9.537 1.00 86.25 309 ILE A N 1
ATOM 2428 C CA . ILE A 1 309 ? 9.324 12.403 -9.453 1.00 86.25 309 ILE A CA 1
ATOM 2429 C C . ILE A 1 309 ? 8.913 11.531 -8.257 1.00 86.25 309 ILE A C 1
ATOM 2431 O O . ILE A 1 309 ? 8.076 11.937 -7.456 1.00 86.25 309 ILE A O 1
ATOM 2435 N N . ILE A 1 310 ? 9.523 10.353 -8.091 1.00 85.69 310 ILE A N 1
ATOM 2436 C CA . ILE A 1 310 ? 9.199 9.447 -6.975 1.00 85.69 310 ILE A CA 1
ATOM 2437 C C . ILE A 1 310 ? 9.608 10.071 -5.631 1.00 85.69 310 ILE A C 1
ATOM 2439 O O . ILE A 1 310 ? 8.886 9.972 -4.641 1.00 85.69 310 ILE A O 1
ATOM 2443 N N . ARG A 1 311 ? 10.741 10.779 -5.581 1.00 86.44 311 ARG A N 1
ATOM 2444 C CA . ARG A 1 311 ? 11.170 11.492 -4.371 1.00 86.44 311 ARG A CA 1
ATOM 2445 C C . ARG A 1 311 ? 10.202 12.615 -3.993 1.00 86.44 311 ARG A C 1
ATOM 2447 O O . ARG A 1 311 ? 9.945 12.818 -2.809 1.00 86.44 311 ARG A O 1
ATOM 2454 N N . GLU A 1 312 ? 9.672 13.346 -4.969 1.00 82.44 312 GLU A N 1
ATOM 2455 C CA . GLU A 1 312 ? 8.634 14.355 -4.739 1.00 82.44 312 GLU A CA 1
ATOM 2456 C C . GLU A 1 312 ? 7.320 13.726 -4.273 1.00 82.44 312 GLU A C 1
ATOM 2458 O O . GLU A 1 312 ? 6.722 14.238 -3.328 1.00 82.44 312 GLU A O 1
ATOM 2463 N N . PHE A 1 313 ? 6.923 12.588 -4.855 1.00 75.56 313 PHE A N 1
ATOM 2464 C CA . PHE A 1 313 ? 5.756 11.819 -4.413 1.00 75.56 313 PHE A CA 1
ATOM 2465 C C . PHE A 1 313 ? 5.830 11.468 -2.920 1.00 75.56 313 PHE A C 1
ATOM 2467 O O . PHE A 1 313 ? 4.845 11.619 -2.202 1.00 75.56 313 PHE A O 1
ATOM 2474 N N . HIS A 1 314 ? 7.005 11.056 -2.434 1.00 72.62 314 HIS A N 1
ATOM 2475 C CA . HIS A 1 314 ? 7.208 10.762 -1.012 1.00 72.62 314 HIS A CA 1
ATOM 2476 C C . HIS A 1 314 ? 7.122 11.997 -0.119 1.00 72.62 314 HIS A C 1
ATOM 2478 O O . HIS A 1 314 ? 6.643 11.903 1.006 1.00 72.62 314 HIS A O 1
ATOM 2484 N N . LYS A 1 315 ? 7.602 13.150 -0.597 1.00 73.50 315 LYS A N 1
ATOM 2485 C CA . LYS A 1 315 ? 7.580 14.393 0.184 1.00 73.50 315 LYS A CA 1
ATOM 2486 C C . LYS A 1 315 ? 6.180 14.980 0.294 1.00 73.50 315 LYS A C 1
ATOM 2488 O O . LYS A 1 315 ? 5.839 15.522 1.337 1.00 73.50 315 LYS A O 1
ATOM 2493 N N . ASN A 1 316 ? 5.401 14.923 -0.783 1.00 68.62 316 ASN A N 1
ATOM 2494 C CA . ASN A 1 316 ? 4.054 15.471 -0.807 1.00 68.62 316 ASN A CA 1
ATOM 2495 C C . ASN A 1 316 ? 3.119 14.581 -1.640 1.00 68.62 316 ASN A C 1
ATOM 2497 O O . ASN A 1 316 ? 2.993 14.777 -2.850 1.00 68.62 316 ASN A O 1
ATOM 2501 N N . PRO A 1 317 ? 2.413 13.636 -1.006 1.00 57.75 317 PRO A N 1
ATOM 2502 C CA . PRO A 1 317 ? 1.492 12.746 -1.706 1.00 57.75 317 PRO A CA 1
ATOM 2503 C C . PRO A 1 317 ? 0.270 13.446 -2.321 1.00 57.75 317 PRO A C 1
ATOM 2505 O O . PRO A 1 317 ? -0.374 12.874 -3.203 1.00 57.75 317 PRO A O 1
ATOM 2508 N N . LEU A 1 318 ? -0.058 14.663 -1.858 1.00 53.41 318 LEU A N 1
ATOM 2509 C CA . LEU A 1 318 ? -1.107 15.502 -2.443 1.00 53.41 318 LEU A CA 1
ATOM 2510 C C . LEU A 1 318 ? -0.651 16.236 -3.699 1.00 53.41 318 LEU A C 1
ATOM 2512 O O . LEU A 1 318 ? -1.508 16.724 -4.441 1.00 53.41 318 LEU A O 1
ATOM 2516 N N . ASN A 1 319 ? 0.660 16.322 -3.964 1.00 56.50 319 ASN A N 1
ATOM 2517 C CA . ASN A 1 319 ? 1.093 16.786 -5.269 1.00 56.50 319 ASN A CA 1
ATOM 2518 C C . ASN A 1 319 ? 0.547 15.793 -6.287 1.00 56.50 319 ASN A C 1
ATOM 2520 O O . ASN A 1 319 ? 1.006 14.655 -6.411 1.00 56.50 319 ASN A O 1
ATOM 2524 N N . ASN A 1 320 ? -0.446 16.259 -7.040 1.00 51.84 320 ASN A N 1
ATOM 2525 C CA . ASN A 1 320 ? -0.808 15.679 -8.310 1.00 51.84 320 ASN A CA 1
ATOM 2526 C C . ASN A 1 320 ? 0.423 15.822 -9.203 1.00 51.84 320 ASN A C 1
ATOM 2528 O O . ASN A 1 320 ? 0.510 16.754 -10.002 1.00 51.84 320 ASN A O 1
ATOM 2532 N N . ILE A 1 321 ? 1.383 14.895 -9.078 1.00 57.75 321 ILE A N 1
ATOM 2533 C CA . ILE A 1 321 ? 2.250 14.556 -10.197 1.00 57.75 321 ILE A CA 1
ATOM 2534 C C . ILE A 1 321 ? 1.267 14.376 -11.332 1.00 57.75 321 ILE A C 1
ATOM 2536 O O . ILE A 1 321 ? 0.373 13.526 -11.261 1.00 57.75 321 ILE A O 1
ATOM 2540 N N . ASN A 1 322 ? 1.334 15.293 -12.291 1.00 59.78 322 ASN A N 1
ATOM 2541 C CA . ASN A 1 322 ? 0.391 15.307 -13.380 1.00 59.78 322 ASN A CA 1
ATOM 2542 C C . ASN A 1 322 ? 0.742 14.112 -14.258 1.00 59.78 322 ASN A C 1
ATOM 2544 O O . ASN A 1 322 ? 1.445 14.254 -15.249 1.00 59.78 322 ASN A O 1
ATOM 2548 N N . PHE A 1 323 ? 0.251 12.936 -13.875 1.00 59.91 323 PHE A N 1
ATOM 2549 C CA . PHE A 1 323 ? 0.416 11.682 -14.594 1.00 59.91 323 PHE A CA 1
ATOM 2550 C C . PHE A 1 323 ? -0.295 11.694 -15.956 1.00 59.91 323 PHE A C 1
ATOM 2552 O O . PHE A 1 323 ? -0.234 10.703 -16.679 1.00 59.91 323 PHE A O 1
ATOM 2559 N N . ASN A 1 324 ? -0.957 12.803 -16.312 1.00 56.56 324 ASN A N 1
ATOM 2560 C CA . ASN A 1 324 ? -1.444 13.064 -17.663 1.00 56.56 324 ASN A CA 1
ATOM 2561 C C . ASN A 1 324 ? -0.384 13.740 -18.545 1.00 56.56 324 ASN A C 1
ATOM 2563 O O . ASN A 1 324 ? -0.605 13.858 -19.750 1.00 56.56 324 ASN A O 1
ATOM 2567 N N . LYS A 1 325 ? 0.758 14.180 -17.989 1.00 66.94 325 LYS A N 1
ATOM 2568 C CA . LYS A 1 325 ? 1.913 14.539 -18.813 1.00 66.94 325 LYS A CA 1
ATOM 2569 C C . LYS A 1 325 ? 2.350 13.296 -19.572 1.00 66.94 325 LYS A C 1
ATOM 2571 O O . LYS A 1 325 ? 2.570 12.237 -18.989 1.00 66.94 325 LYS A O 1
ATOM 2576 N N . GLN A 1 326 ? 2.463 13.445 -20.883 1.00 71.50 326 GLN A N 1
ATOM 2577 C CA . GLN A 1 326 ? 2.838 12.352 -21.768 1.00 71.50 326 GLN A CA 1
ATOM 2578 C C . GLN A 1 326 ? 4.357 12.178 -21.871 1.00 71.50 326 GLN A C 1
ATOM 2580 O O . GLN A 1 326 ? 4.807 11.436 -22.732 1.00 71.50 326 GLN A O 1
ATOM 2585 N N . ASP A 1 327 ? 5.159 12.801 -21.003 1.00 84.00 327 ASP A N 1
ATOM 2586 C CA . ASP A 1 327 ? 6.606 12.594 -21.002 1.00 84.00 327 ASP A CA 1
ATOM 2587 C C . ASP A 1 327 ? 6.999 11.193 -20.505 1.00 84.00 327 ASP A C 1
ATOM 2589 O O . ASP A 1 327 ? 6.325 10.584 -19.667 1.00 84.00 327 ASP A O 1
ATOM 2593 N N . ALA A 1 328 ? 8.120 10.681 -21.019 1.00 86.06 328 ALA A N 1
ATOM 2594 C CA . ALA A 1 328 ? 8.600 9.332 -20.730 1.00 86.06 328 ALA A CA 1
ATOM 2595 C C . ALA A 1 328 ? 8.836 9.078 -19.230 1.00 86.06 328 ALA A C 1
ATOM 2597 O O . ALA A 1 328 ? 8.578 7.975 -18.743 1.00 86.06 328 ALA A O 1
ATOM 2598 N N . ALA A 1 329 ? 9.314 10.085 -18.490 1.00 88.56 329 ALA A N 1
ATOM 2599 C CA . ALA A 1 329 ? 9.627 9.946 -17.071 1.00 88.56 329 ALA A CA 1
ATOM 2600 C C . ALA A 1 329 ? 8.350 9.831 -16.234 1.00 88.56 329 ALA A C 1
ATOM 2602 O O . ALA A 1 329 ? 8.242 8.943 -15.391 1.00 88.56 329 ALA A O 1
ATOM 2603 N N . THR A 1 330 ? 7.352 10.670 -16.504 1.00 86.31 330 THR A N 1
ATOM 2604 C CA . THR A 1 330 ? 6.051 10.611 -15.833 1.00 86.31 330 THR A CA 1
ATOM 2605 C C . THR A 1 330 ? 5.331 9.292 -16.114 1.00 86.31 330 THR A C 1
ATOM 2607 O O . THR A 1 330 ? 4.815 8.666 -15.185 1.00 86.31 330 THR A O 1
ATOM 2610 N N . GLN A 1 331 ? 5.340 8.821 -17.365 1.00 87.88 331 GLN A N 1
ATOM 2611 C CA . GLN A 1 331 ? 4.755 7.524 -17.719 1.00 87.88 331 GLN A CA 1
ATOM 2612 C C . GLN A 1 331 ? 5.472 6.364 -17.020 1.00 87.88 331 GLN A C 1
ATOM 2614 O O . GLN A 1 331 ? 4.819 5.491 -16.448 1.00 87.88 331 GLN A O 1
ATOM 2619 N N . MET A 1 332 ? 6.809 6.372 -17.010 1.00 91.75 332 MET A N 1
ATOM 2620 C CA . MET A 1 332 ? 7.592 5.357 -16.307 1.00 91.75 332 MET A CA 1
ATOM 2621 C C . MET A 1 332 ? 7.308 5.377 -14.802 1.00 91.75 332 MET A C 1
ATOM 2623 O O . MET A 1 332 ? 7.058 4.322 -14.227 1.00 91.75 332 MET A O 1
ATOM 2627 N N . ALA A 1 333 ? 7.278 6.553 -14.168 1.00 89.38 333 ALA A N 1
ATOM 2628 C CA . ALA A 1 333 ? 6.949 6.689 -12.751 1.00 89.38 333 ALA A CA 1
ATOM 2629 C C . ALA A 1 333 ? 5.542 6.155 -12.440 1.00 89.38 333 ALA A C 1
ATOM 2631 O O . ALA A 1 333 ? 5.378 5.419 -11.472 1.00 89.38 333 ALA A O 1
ATOM 2632 N N . LYS A 1 334 ? 4.546 6.445 -13.288 1.00 85.75 334 LYS A N 1
ATOM 2633 C CA . LYS A 1 334 ? 3.184 5.905 -13.152 1.00 85.75 334 LYS A CA 1
ATOM 2634 C C . LYS A 1 334 ? 3.162 4.381 -13.232 1.00 85.75 334 LYS A C 1
ATOM 2636 O O . LYS A 1 334 ? 2.585 3.732 -12.366 1.00 85.75 334 LYS A O 1
ATOM 2641 N N . ILE A 1 335 ? 3.816 3.804 -14.243 1.00 89.81 335 ILE A N 1
ATOM 2642 C CA . ILE A 1 335 ? 3.880 2.346 -14.405 1.00 89.81 335 ILE A CA 1
ATOM 2643 C C . ILE A 1 335 ? 4.536 1.709 -13.176 1.00 89.81 335 ILE A C 1
ATOM 2645 O O . ILE A 1 335 ? 4.050 0.697 -12.679 1.00 89.81 335 ILE A O 1
ATOM 2649 N N . LEU A 1 336 ? 5.629 2.295 -12.682 1.00 89.50 336 LEU A N 1
ATOM 2650 C CA . LEU A 1 336 ? 6.375 1.758 -11.547 1.00 89.50 336 LEU A CA 1
ATOM 2651 C C . LEU A 1 336 ? 5.684 1.968 -10.196 1.00 89.50 336 LEU A C 1
ATOM 2653 O O . LEU A 1 336 ? 5.923 1.157 -9.315 1.00 89.50 336 LEU A O 1
ATOM 2657 N N . LEU A 1 337 ? 4.869 3.012 -10.014 1.00 82.31 337 LEU A N 1
ATOM 2658 C CA . LEU A 1 337 ? 4.197 3.303 -8.740 1.00 82.31 337 LEU A CA 1
ATOM 2659 C C . LEU A 1 337 ? 2.766 2.755 -8.658 1.00 82.31 337 LEU A C 1
ATOM 2661 O O . LEU A 1 337 ? 2.395 2.222 -7.616 1.00 82.31 337 LEU A O 1
ATOM 2665 N N . ASP A 1 338 ? 1.969 2.900 -9.720 1.00 79.75 338 ASP A N 1
ATOM 2666 C CA . ASP A 1 338 ? 0.523 2.633 -9.690 1.00 79.75 338 ASP A CA 1
ATOM 2667 C C . ASP A 1 338 ? 0.140 1.295 -10.343 1.00 79.75 338 ASP A C 1
ATOM 2669 O O . ASP A 1 338 ? -0.739 0.587 -9.835 1.00 79.75 338 ASP A O 1
ATOM 2673 N N . ASP A 1 339 ? 0.798 0.941 -11.455 1.00 84.94 339 ASP A N 1
ATOM 2674 C CA . ASP A 1 339 ? 0.430 -0.243 -12.241 1.00 84.94 339 ASP A CA 1
ATOM 2675 C C . ASP A 1 339 ? 1.140 -1.506 -11.762 1.00 84.94 339 ASP A C 1
ATOM 2677 O O . ASP A 1 339 ? 0.572 -2.598 -11.780 1.00 84.94 339 ASP A O 1
ATOM 2681 N N . ALA A 1 340 ? 2.424 -1.384 -11.441 1.00 87.06 340 ALA A N 1
ATOM 2682 C CA . ALA A 1 340 ? 3.259 -2.527 -11.165 1.00 87.06 340 ALA A CA 1
ATOM 2683 C C . ALA A 1 340 ? 2.826 -3.216 -9.856 1.00 87.06 340 ALA A C 1
ATOM 2685 O O . ALA A 1 340 ? 2.388 -2.601 -8.894 1.00 87.06 340 ALA A O 1
ATOM 2686 N N . THR A 1 341 ? 3.018 -4.530 -9.809 1.00 85.31 341 THR A N 1
ATOM 2687 C CA . THR A 1 341 ? 2.918 -5.344 -8.578 1.00 85.31 341 THR A CA 1
ATOM 2688 C C . THR A 1 341 ? 4.221 -6.081 -8.284 1.00 85.31 341 THR A C 1
ATOM 2690 O O . THR A 1 341 ? 4.482 -6.500 -7.163 1.00 85.31 341 THR A O 1
ATOM 2693 N N . HIS A 1 342 ? 5.029 -6.271 -9.327 1.00 86.31 342 HIS A N 1
ATOM 2694 C CA . HIS A 1 342 ? 6.339 -6.897 -9.299 1.00 86.31 342 HIS A CA 1
ATOM 2695 C C . HIS A 1 342 ? 7.176 -6.228 -10.382 1.00 86.31 342 HIS A C 1
ATOM 2697 O O . HIS A 1 342 ? 6.701 -6.087 -11.514 1.00 86.31 342 HIS A O 1
ATOM 2703 N N . ILE A 1 343 ? 8.414 -5.867 -10.067 1.00 90.19 343 ILE A N 1
ATOM 2704 C CA . ILE A 1 343 ? 9.319 -5.229 -11.020 1.00 90.19 343 ILE A CA 1
ATOM 2705 C C . ILE A 1 343 ? 10.588 -6.073 -11.119 1.00 90.19 343 ILE A C 1
ATOM 2707 O O . ILE A 1 343 ? 11.231 -6.364 -10.114 1.00 90.19 343 ILE A O 1
ATOM 2711 N N . ASN A 1 344 ? 10.960 -6.456 -12.338 1.00 91.31 344 ASN A N 1
ATOM 2712 C CA . ASN A 1 344 ? 12.225 -7.119 -12.627 1.00 91.31 344 ASN A CA 1
ATOM 2713 C C . ASN A 1 344 ? 13.128 -6.139 -13.375 1.00 91.31 344 ASN A C 1
ATOM 2715 O O . ASN A 1 344 ? 12.808 -5.738 -14.497 1.00 91.31 344 ASN A O 1
ATOM 2719 N N . PHE A 1 345 ? 14.272 -5.791 -12.794 1.00 91.62 345 PHE A N 1
ATOM 2720 C CA . PHE A 1 345 ? 15.279 -5.010 -13.506 1.00 91.62 345 PHE A CA 1
ATOM 2721 C C . PHE A 1 345 ? 16.290 -5.931 -14.194 1.00 91.62 345 PHE A C 1
ATOM 2723 O O . PHE A 1 345 ? 16.895 -6.804 -13.574 1.00 91.62 345 PHE A O 1
ATOM 2730 N N . PHE A 1 346 ? 16.498 -5.693 -15.484 1.00 92.56 346 PHE A N 1
ATOM 2731 C CA . PHE A 1 346 ? 17.543 -6.288 -16.303 1.00 92.56 346 PHE A CA 1
ATOM 2732 C C . PHE A 1 346 ? 18.599 -5.208 -16.529 1.00 92.56 346 PHE A C 1
ATOM 2734 O O . PHE A 1 346 ? 18.372 -4.273 -17.292 1.00 92.56 346 PHE A O 1
ATOM 2741 N N . ILE A 1 347 ? 19.727 -5.295 -15.826 1.00 91.31 347 ILE A N 1
ATOM 2742 C CA . ILE A 1 347 ? 20.733 -4.226 -15.806 1.00 91.31 347 ILE A CA 1
ATOM 2743 C C . ILE A 1 347 ? 21.978 -4.683 -16.557 1.00 91.31 347 ILE A C 1
ATOM 2745 O O . ILE A 1 347 ? 22.722 -5.554 -16.102 1.00 91.31 347 ILE A O 1
ATOM 2749 N N . GLY A 1 348 ? 22.209 -4.066 -17.707 1.00 87.81 348 GLY A N 1
ATOM 2750 C CA . GLY A 1 348 ? 23.378 -4.270 -18.536 1.00 87.81 348 GLY A CA 1
ATOM 2751 C C . GLY A 1 348 ? 24.628 -3.556 -18.016 1.00 87.81 348 GLY A C 1
ATOM 2752 O O . GLY A 1 348 ? 24.577 -2.469 -17.428 1.00 87.81 348 GLY A O 1
ATOM 2753 N N . LYS A 1 349 ? 25.788 -4.169 -18.263 1.00 85.50 349 LYS A N 1
ATOM 2754 C CA . LYS A 1 349 ? 27.107 -3.671 -17.841 1.00 85.50 349 LYS A CA 1
ATOM 2755 C C . LYS A 1 349 ? 27.846 -2.876 -18.924 1.00 85.50 349 LYS A C 1
ATOM 2757 O O . LYS A 1 349 ? 28.916 -2.366 -18.625 1.00 85.50 349 LYS A O 1
ATOM 2762 N N . ALA A 1 350 ? 27.287 -2.713 -20.128 1.00 84.00 350 ALA A N 1
ATOM 2763 C CA . ALA A 1 350 ? 27.926 -1.908 -21.168 1.00 84.00 350 ALA A CA 1
ATOM 2764 C C . ALA A 1 350 ? 28.225 -0.480 -20.676 1.00 84.00 350 ALA A C 1
ATOM 2766 O O . ALA A 1 350 ? 27.386 0.160 -20.022 1.00 84.00 350 ALA A O 1
ATOM 2767 N N . GLU A 1 351 ? 29.425 -0.002 -20.994 1.00 76.88 351 GLU A N 1
ATOM 2768 C CA . GLU A 1 351 ? 29.824 1.388 -20.813 1.00 76.88 351 GLU A CA 1
ATOM 2769 C C . GLU A 1 351 ? 29.466 2.179 -22.069 1.00 76.88 351 GLU A C 1
ATOM 2771 O O . GLU A 1 351 ? 29.698 1.724 -23.188 1.00 76.88 351 GLU A O 1
ATOM 2776 N N . ASN A 1 352 ? 28.900 3.370 -21.887 1.00 69.44 352 ASN A N 1
ATOM 2777 C CA . ASN A 1 352 ? 28.679 4.303 -22.983 1.00 69.44 352 ASN A CA 1
ATOM 2778 C C . ASN A 1 352 ? 29.647 5.482 -22.808 1.00 69.44 352 ASN A C 1
ATOM 2780 O O . ASN A 1 352 ? 29.547 6.178 -21.794 1.00 69.44 352 ASN A O 1
ATOM 2784 N N . PRO A 1 353 ? 30.553 5.748 -23.768 1.00 65.88 353 PRO A N 1
ATOM 2785 C CA . PRO A 1 353 ? 31.441 6.907 -23.722 1.00 65.88 353 PRO A CA 1
ATOM 2786 C C . PRO A 1 353 ? 30.698 8.239 -23.553 1.00 65.88 353 PRO A C 1
ATOM 2788 O O . PRO A 1 353 ? 31.230 9.143 -22.920 1.00 65.88 353 PRO A O 1
ATOM 2791 N N . GLN A 1 354 ? 29.461 8.339 -24.053 1.00 63.72 354 GLN A N 1
ATOM 2792 C CA . GLN A 1 354 ? 28.611 9.531 -23.933 1.00 63.72 354 GLN A CA 1
ATOM 2793 C C . GLN A 1 354 ? 28.051 9.743 -22.517 1.00 63.72 354 GLN A C 1
ATOM 2795 O O . GLN A 1 354 ? 27.527 10.807 -22.218 1.00 63.72 354 GLN A O 1
ATOM 2800 N N . HIS A 1 355 ? 28.153 8.748 -21.629 1.00 62.34 355 HIS A N 1
ATOM 2801 C CA . HIS A 1 355 ? 27.723 8.865 -20.232 1.00 62.34 355 HIS A CA 1
ATOM 2802 C C . HIS A 1 355 ? 28.860 9.301 -19.292 1.00 62.34 355 HIS A C 1
ATOM 2804 O O . HIS A 1 355 ? 28.636 9.385 -18.088 1.00 62.34 355 HIS A O 1
ATOM 2810 N N . LYS A 1 356 ? 30.076 9.562 -19.802 1.00 56.69 356 LYS A N 1
ATOM 2811 C CA . LYS A 1 356 ? 31.225 9.982 -18.976 1.00 56.69 356 LYS A CA 1
ATOM 2812 C C . LYS A 1 356 ? 31.015 11.338 -18.293 1.00 56.69 356 LYS A C 1
ATOM 2814 O O . LYS A 1 356 ? 31.552 11.540 -17.211 1.00 56.69 356 LYS A O 1
ATOM 2819 N N . ASP A 1 357 ? 30.190 12.199 -18.883 1.00 58.47 357 ASP A N 1
ATOM 2820 C CA . ASP A 1 357 ? 29.841 13.519 -18.342 1.00 58.47 357 ASP A CA 1
ATOM 2821 C C . ASP A 1 357 ? 28.568 13.495 -17.472 1.00 58.47 357 ASP A C 1
ATOM 2823 O O . ASP A 1 357 ? 28.101 14.531 -16.998 1.00 58.47 357 ASP A O 1
ATOM 2827 N N . PHE A 1 358 ? 27.974 12.316 -17.250 1.00 63.84 358 PHE A N 1
ATOM 2828 C CA . PHE A 1 358 ? 26.798 12.178 -16.398 1.00 63.84 358 PHE A CA 1
ATOM 2829 C C . PHE A 1 358 ? 27.231 12.188 -14.923 1.00 63.84 358 PHE A C 1
ATOM 2831 O O . PHE A 1 358 ? 27.955 11.305 -14.470 1.00 63.84 358 PHE A O 1
ATOM 2838 N N . TYR A 1 359 ? 26.785 13.198 -14.170 1.00 62.56 359 TYR A N 1
ATOM 2839 C CA . TYR A 1 359 ? 27.270 13.498 -12.812 1.00 62.56 359 TYR A CA 1
ATOM 2840 C C . TYR A 1 359 ? 27.040 12.374 -11.779 1.00 62.56 359 TYR A C 1
ATOM 2842 O O . TYR A 1 359 ? 27.714 12.333 -10.753 1.00 62.56 359 TYR A O 1
ATOM 2850 N N . ILE A 1 360 ? 26.102 11.455 -12.033 1.00 70.69 360 ILE A N 1
ATOM 2851 C CA . ILE A 1 360 ? 25.776 10.329 -11.144 1.00 70.69 360 ILE A CA 1
ATOM 2852 C C . ILE A 1 360 ? 26.102 9.022 -11.859 1.00 70.69 360 ILE A C 1
ATOM 2854 O O . ILE A 1 360 ? 25.724 8.824 -13.008 1.00 70.69 360 ILE A O 1
ATOM 2858 N N . SER A 1 361 ? 26.753 8.068 -11.195 1.00 79.25 361 SER A N 1
ATOM 2859 C CA . SER A 1 361 ? 27.011 6.780 -11.847 1.00 79.25 361 SER A CA 1
ATOM 2860 C C . SER A 1 361 ? 25.702 6.023 -12.143 1.00 79.25 361 SER A C 1
ATOM 2862 O O . SER A 1 361 ? 24.763 6.028 -11.346 1.00 79.25 361 SER A O 1
ATOM 2864 N N . LYS A 1 362 ? 25.642 5.292 -13.267 1.00 81.69 362 LYS A N 1
ATOM 2865 C CA . LYS A 1 362 ? 24.503 4.414 -13.625 1.00 81.69 362 LYS A CA 1
ATOM 2866 C C . LYS A 1 362 ? 24.062 3.522 -12.458 1.00 81.69 362 LYS A C 1
ATOM 2868 O O . LYS A 1 362 ? 22.870 3.372 -12.202 1.00 81.69 362 LYS A O 1
ATOM 2873 N N . HIS A 1 363 ? 25.027 2.905 -11.777 1.00 83.12 363 HIS A N 1
ATOM 2874 C CA . HIS A 1 363 ? 24.762 1.990 -10.669 1.00 83.12 363 HIS A CA 1
ATOM 2875 C C . HIS A 1 363 ? 24.121 2.699 -9.480 1.00 83.12 363 HIS A C 1
ATOM 2877 O O . HIS A 1 363 ? 23.167 2.181 -8.903 1.00 83.12 363 HIS A O 1
ATOM 2883 N N . GLU A 1 364 ? 24.612 3.889 -9.145 1.00 86.06 364 GLU A N 1
ATOM 2884 C CA . GLU A 1 364 ? 24.061 4.698 -8.066 1.00 86.06 364 GLU A CA 1
ATOM 2885 C C . GLU A 1 364 ? 22.637 5.159 -8.377 1.00 86.06 364 GLU A C 1
ATOM 2887 O O . GLU A 1 364 ? 21.763 5.044 -7.523 1.00 86.06 364 GLU A O 1
ATOM 2892 N N . LEU A 1 365 ? 22.368 5.590 -9.612 1.00 87.75 365 LEU A N 1
ATOM 2893 C CA . LEU A 1 365 ? 21.033 6.026 -10.010 1.00 87.75 365 LEU A CA 1
ATOM 2894 C C . LEU A 1 365 ? 20.000 4.890 -9.932 1.00 87.75 365 LEU A C 1
ATOM 2896 O O . LEU A 1 365 ? 18.906 5.077 -9.400 1.00 87.75 365 LEU A O 1
ATOM 2900 N N . ILE A 1 366 ? 20.350 3.697 -10.424 1.00 87.75 366 ILE A N 1
ATOM 2901 C CA . ILE A 1 366 ? 19.462 2.528 -10.344 1.00 87.75 366 ILE A CA 1
ATOM 2902 C C . ILE A 1 366 ? 19.241 2.122 -8.885 1.00 87.75 366 ILE A C 1
ATOM 2904 O O . ILE A 1 366 ? 18.116 1.796 -8.510 1.00 87.75 366 ILE A O 1
ATOM 2908 N N . LYS A 1 367 ? 20.286 2.178 -8.051 1.00 88.19 367 LYS A N 1
ATOM 2909 C CA . LYS A 1 367 ? 20.161 1.912 -6.617 1.00 88.19 367 LYS A CA 1
ATOM 2910 C C . LYS A 1 367 ? 19.200 2.901 -5.952 1.00 88.19 367 LYS A C 1
ATOM 2912 O O . LYS A 1 367 ? 18.272 2.461 -5.288 1.00 88.19 367 LYS A O 1
ATOM 2917 N N . GLN A 1 368 ? 19.351 4.204 -6.204 1.00 90.12 368 GLN A N 1
ATOM 2918 C CA . GLN A 1 368 ? 18.436 5.225 -5.681 1.00 90.12 368 GLN A CA 1
ATOM 2919 C C . GLN A 1 368 ? 16.986 4.975 -6.112 1.00 90.12 368 GLN A C 1
ATOM 2921 O O . GLN A 1 368 ? 16.076 5.127 -5.302 1.00 90.12 368 GLN A O 1
ATOM 2926 N N . LEU A 1 369 ? 16.760 4.579 -7.370 1.00 90.00 369 LEU A N 1
ATOM 2927 C CA . LEU A 1 369 ? 15.426 4.225 -7.852 1.00 90.00 369 LEU A CA 1
ATOM 2928 C C . LEU A 1 369 ? 14.850 3.021 -7.100 1.00 90.00 369 LEU A C 1
ATOM 2930 O O . LEU A 1 369 ? 13.703 3.073 -6.671 1.00 90.00 369 LEU A O 1
ATOM 2934 N N . ILE A 1 370 ? 15.629 1.951 -6.936 1.00 87.94 370 ILE A N 1
ATOM 2935 C CA . ILE A 1 370 ? 15.186 0.748 -6.223 1.00 87.94 370 ILE A CA 1
ATOM 2936 C C . ILE A 1 370 ? 14.885 1.075 -4.757 1.00 87.94 370 ILE A C 1
ATOM 2938 O O . ILE A 1 370 ? 13.820 0.707 -4.277 1.00 87.94 370 ILE A O 1
ATOM 2942 N N . ASP A 1 371 ? 15.763 1.810 -4.073 1.00 86.62 371 ASP A N 1
ATOM 2943 C CA . ASP A 1 371 ? 15.584 2.197 -2.668 1.00 86.62 371 ASP A CA 1
ATOM 2944 C C . ASP A 1 371 ? 14.326 3.065 -2.484 1.00 86.62 371 ASP A C 1
ATOM 2946 O O . ASP A 1 371 ? 13.551 2.871 -1.544 1.00 86.62 371 ASP A O 1
ATOM 2950 N N . LEU A 1 372 ? 14.068 3.988 -3.418 1.00 86.31 372 LEU A N 1
ATOM 2951 C CA . LEU A 1 372 ? 12.824 4.753 -3.442 1.00 86.31 372 LEU A CA 1
ATOM 2952 C C . LEU A 1 372 ? 11.610 3.858 -3.694 1.00 86.31 372 LEU A C 1
ATOM 2954 O O . LEU A 1 372 ? 10.619 4.000 -2.993 1.00 86.31 372 LEU A O 1
ATOM 2958 N N . LEU A 1 373 ? 11.665 2.918 -4.637 1.00 83.75 373 LEU A N 1
ATOM 2959 C CA . LEU A 1 373 ? 10.545 2.006 -4.887 1.00 83.75 373 LEU A CA 1
ATOM 2960 C C . LEU A 1 373 ? 10.277 1.086 -3.690 1.00 83.75 373 LEU A C 1
ATOM 2962 O O . LEU A 1 373 ? 9.120 0.865 -3.368 1.00 83.75 373 LEU A O 1
ATOM 2966 N N . ILE A 1 374 ? 11.311 0.614 -2.989 1.00 78.25 374 ILE A N 1
ATOM 2967 C CA . ILE A 1 374 ? 11.180 -0.143 -1.731 1.00 78.25 374 ILE A CA 1
ATOM 2968 C C . ILE A 1 374 ? 10.559 0.723 -0.632 1.00 78.25 374 ILE A C 1
ATOM 2970 O O . ILE A 1 374 ? 9.767 0.250 0.171 1.00 78.25 374 ILE A O 1
ATOM 2974 N N . THR A 1 375 ? 10.895 2.009 -0.581 1.00 72.56 375 THR A N 1
ATOM 2975 C CA . THR A 1 375 ? 10.279 2.918 0.393 1.00 72.56 375 THR A CA 1
ATOM 2976 C C . THR A 1 375 ? 8.819 3.216 0.029 1.00 72.56 375 THR A C 1
ATOM 2978 O O . THR A 1 375 ? 7.972 3.331 0.909 1.00 72.56 375 THR A O 1
ATOM 2981 N N . ALA A 1 376 ? 8.510 3.315 -1.267 1.00 65.06 376 ALA A N 1
ATOM 2982 C CA . ALA A 1 376 ? 7.154 3.511 -1.772 1.00 65.06 376 ALA A CA 1
ATOM 2983 C C . ALA A 1 376 ? 6.272 2.274 -1.561 1.00 65.06 376 ALA A C 1
ATOM 2985 O O . ALA A 1 376 ? 5.058 2.387 -1.397 1.00 65.06 376 ALA A O 1
ATOM 2986 N N . TRP A 1 377 ? 6.876 1.090 -1.657 1.00 60.44 377 TRP A N 1
ATOM 2987 C CA . TRP A 1 377 ? 6.217 -0.202 -1.646 1.00 60.44 377 TRP A CA 1
ATOM 2988 C C . TRP A 1 377 ? 6.803 -1.053 -0.537 1.00 60.44 377 TRP A C 1
ATOM 2990 O O . TRP A 1 377 ? 7.920 -1.542 -0.653 1.00 60.44 377 TRP A O 1
ATOM 3000 N N . VAL A 1 378 ? 6.012 -1.350 0.486 1.00 41.34 378 VAL A N 1
ATOM 3001 C CA . VAL A 1 378 ? 6.476 -2.102 1.662 1.00 41.34 378 VAL A CA 1
ATOM 3002 C C . VAL A 1 378 ? 7.072 -3.497 1.327 1.00 41.34 378 VAL A C 1
ATOM 3004 O O . VAL A 1 378 ? 7.716 -4.086 2.184 1.00 41.34 378 VAL A O 1
ATOM 3007 N N . TYR A 1 379 ? 6.967 -4.027 0.093 1.00 38.66 379 TYR A N 1
ATOM 3008 C CA . TYR A 1 379 ? 7.719 -5.217 -0.348 1.00 38.66 379 TYR A CA 1
ATOM 3009 C C . TYR A 1 379 ? 8.185 -5.154 -1.815 1.00 38.66 379 TYR A C 1
ATOM 3011 O O . TYR A 1 379 ? 7.374 -5.032 -2.734 1.00 38.66 379 TYR A O 1
ATOM 3019 N N . PHE A 1 380 ? 9.484 -5.377 -2.044 1.00 32.12 380 PHE A N 1
ATOM 3020 C CA . PHE A 1 380 ? 10.096 -5.548 -3.366 1.00 32.12 380 PHE A CA 1
ATOM 3021 C C . PHE A 1 380 ? 10.834 -6.896 -3.443 1.00 32.12 380 PHE A C 1
ATOM 3023 O O . PHE A 1 380 ? 11.737 -7.162 -2.654 1.00 32.12 380 PHE A O 1
ATOM 3030 N N . PHE A 1 381 ? 10.489 -7.751 -4.412 1.00 30.41 381 PHE A N 1
ATOM 3031 C CA . PHE A 1 381 ? 11.295 -8.933 -4.743 1.00 30.41 381 PHE A CA 1
ATOM 3032 C C . PHE A 1 381 ? 12.283 -8.573 -5.851 1.00 30.41 381 PHE A C 1
ATOM 3034 O O . PHE A 1 381 ? 11.914 -8.515 -7.023 1.00 30.41 381 PHE A O 1
ATOM 3041 N N . TYR A 1 382 ? 13.549 -8.364 -5.492 1.00 31.48 382 TYR A N 1
ATOM 3042 C CA . TYR A 1 382 ? 14.617 -8.156 -6.464 1.00 31.48 382 TYR A CA 1
ATOM 3043 C C . TYR A 1 382 ? 15.252 -9.491 -6.864 1.00 31.48 382 TYR A C 1
ATOM 3045 O O . TYR A 1 382 ? 15.760 -10.228 -6.020 1.00 31.48 382 TYR A O 1
ATOM 3053 N N . ARG A 1 383 ? 15.270 -9.805 -8.162 1.00 26.62 383 ARG A N 1
ATOM 3054 C CA . ARG A 1 383 ? 16.157 -10.831 -8.726 1.00 26.62 383 ARG A CA 1
ATOM 3055 C C . ARG A 1 383 ? 17.136 -10.150 -9.665 1.00 26.62 383 ARG A C 1
ATOM 3057 O O . ARG A 1 383 ? 16.776 -9.812 -10.788 1.00 26.62 383 ARG A O 1
ATOM 3064 N N . ILE A 1 384 ? 18.381 -9.987 -9.220 1.00 31.53 384 ILE A N 1
ATOM 3065 C CA . ILE A 1 384 ? 19.464 -9.659 -10.144 1.00 31.53 384 ILE A CA 1
ATOM 3066 C C . ILE A 1 384 ? 19.820 -10.927 -10.897 1.00 31.53 384 ILE A C 1
ATOM 3068 O O . ILE A 1 384 ? 20.370 -11.869 -10.329 1.00 31.53 384 ILE A O 1
ATOM 3072 N N . HIS A 1 385 ? 19.555 -10.951 -12.195 1.00 32.75 385 HIS A N 1
ATOM 3073 C CA . HIS A 1 385 ? 20.190 -11.928 -13.065 1.00 32.75 385 HIS A CA 1
ATOM 3074 C C . HIS A 1 385 ? 21.627 -11.466 -13.358 1.00 32.75 385 HIS A C 1
ATOM 3076 O O . HIS A 1 385 ? 21.923 -10.938 -14.424 1.00 32.75 385 HIS A O 1
ATOM 3082 N N . HIS A 1 386 ? 22.529 -11.640 -12.384 1.00 30.94 386 HIS A N 1
ATOM 3083 C CA . HIS A 1 386 ? 23.969 -11.513 -12.599 1.00 30.94 386 HIS A CA 1
ATOM 3084 C C . HIS A 1 386 ? 24.510 -12.850 -13.104 1.00 30.94 386 HIS A C 1
ATOM 3086 O O . HIS A 1 386 ? 24.390 -13.875 -12.438 1.00 30.94 386 HIS A O 1
ATOM 3092 N N . ARG A 1 387 ? 25.163 -12.844 -14.267 1.00 32.31 387 ARG A N 1
ATOM 3093 C CA . ARG A 1 387 ? 26.132 -13.884 -14.619 1.00 32.31 387 ARG A CA 1
ATOM 3094 C C . ARG A 1 387 ? 27.517 -13.271 -14.757 1.00 32.31 387 ARG A C 1
ATOM 3096 O O . ARG A 1 387 ? 27.992 -13.015 -15.850 1.00 32.31 387 ARG A O 1
ATOM 3103 N N . THR A 1 388 ? 28.140 -13.068 -13.603 1.00 30.61 388 THR A N 1
ATOM 3104 C CA . THR A 1 388 ? 29.574 -13.283 -13.377 1.00 30.61 388 THR A CA 1
ATOM 3105 C C . THR A 1 388 ? 29.694 -13.789 -11.942 1.00 30.61 388 THR A C 1
ATOM 3107 O O . THR A 1 388 ? 29.675 -12.968 -11.040 1.00 30.61 388 THR A O 1
ATOM 3110 N N . GLY A 1 389 ? 29.677 -15.111 -11.743 1.00 29.42 389 GLY A N 1
ATOM 3111 C CA . GLY A 1 389 ? 30.333 -15.847 -10.646 1.00 29.42 389 GLY A CA 1
ATOM 3112 C C . GLY A 1 389 ? 30.263 -15.413 -9.172 1.00 29.42 389 GLY A C 1
ATOM 3113 O O . GLY A 1 389 ? 30.894 -16.091 -8.376 1.00 29.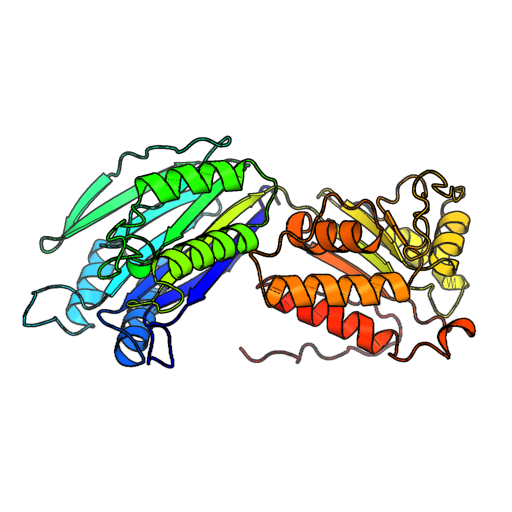42 389 GLY A O 1
ATOM 3114 N N . GLU A 1 390 ? 29.543 -14.370 -8.766 1.00 27.78 390 GLU A N 1
ATOM 3115 C CA . GLU A 1 390 ? 29.542 -13.885 -7.384 1.00 27.78 390 GLU A CA 1
ATOM 3116 C C . GLU A 1 390 ? 28.120 -13.533 -6.938 1.00 27.78 390 GLU A C 1
ATOM 3118 O O . GLU A 1 390 ? 27.437 -12.683 -7.517 1.00 27.78 390 GLU A O 1
ATOM 3123 N N . ASN A 1 391 ? 27.666 -14.237 -5.900 1.00 28.95 391 ASN A N 1
ATOM 3124 C CA . ASN A 1 391 ? 26.469 -13.897 -5.148 1.00 28.95 391 ASN A CA 1
ATOM 3125 C C . ASN A 1 391 ? 26.724 -12.572 -4.425 1.00 28.95 391 ASN A C 1
ATOM 3127 O O . ASN A 1 391 ? 27.554 -12.519 -3.520 1.00 28.95 391 ASN A O 1
ATOM 3131 N N . ILE A 1 392 ? 25.986 -11.519 -4.772 1.00 31.27 392 ILE A N 1
ATOM 3132 C CA . ILE A 1 392 ? 25.847 -10.378 -3.864 1.00 31.27 392 ILE A CA 1
ATOM 3133 C C . ILE A 1 392 ? 25.004 -10.887 -2.684 1.00 31.27 392 ILE A C 1
ATOM 3135 O O . ILE A 1 392 ? 23.910 -11.410 -2.921 1.00 31.27 392 ILE A O 1
ATOM 3139 N N . PRO A 1 393 ? 25.502 -10.821 -1.438 1.00 25.92 393 PRO A N 1
ATOM 3140 C CA . PRO A 1 393 ? 24.816 -11.403 -0.298 1.00 25.92 393 PRO A CA 1
ATOM 3141 C C . PRO A 1 393 ? 23.458 -10.736 -0.080 1.00 25.92 393 PRO A C 1
ATOM 3143 O O . PRO A 1 393 ? 23.300 -9.521 -0.192 1.00 25.92 393 PRO A O 1
ATOM 3146 N N . SER A 1 394 ? 22.482 -11.564 0.281 1.00 31.03 394 SER A N 1
ATOM 3147 C CA . SER A 1 394 ? 21.122 -11.226 0.709 1.00 31.03 394 SER A CA 1
ATOM 3148 C C . SER A 1 394 ? 21.076 -10.488 2.058 1.00 31.03 394 SER A C 1
ATOM 3150 O O . SER A 1 394 ? 20.175 -10.712 2.859 1.00 31.03 394 SER A O 1
ATOM 3152 N N . SER A 1 395 ? 22.060 -9.637 2.343 1.00 27.38 395 SER A N 1
ATOM 3153 C CA . SER A 1 395 ? 22.240 -8.941 3.615 1.00 27.38 395 SER A CA 1
ATOM 3154 C C . SER A 1 395 ? 22.203 -7.428 3.413 1.00 27.38 395 SER A C 1
ATOM 3156 O O . SER A 1 395 ? 23.186 -6.729 3.648 1.00 27.38 395 SER A O 1
ATOM 3158 N N . VAL A 1 396 ? 21.063 -6.917 2.962 1.00 28.52 396 VAL A N 1
ATOM 3159 C CA . VAL A 1 396 ? 20.680 -5.519 3.178 1.00 28.52 396 VAL A CA 1
ATOM 3160 C C . VAL A 1 396 ? 19.204 -5.553 3.541 1.00 28.52 396 VAL A C 1
ATOM 3162 O O . VAL A 1 396 ? 18.371 -5.552 2.651 1.00 28.52 396 VAL A O 1
ATOM 3165 N N . PHE A 1 397 ? 18.921 -5.824 4.817 1.00 26.39 397 PHE A N 1
ATOM 3166 C CA . PHE A 1 397 ? 17.957 -5.160 5.710 1.00 26.39 397 PHE A CA 1
ATOM 3167 C C . PHE A 1 397 ? 17.808 -6.021 6.988 1.00 26.39 397 PHE A C 1
ATOM 3169 O O . PHE A 1 397 ? 17.726 -7.247 6.878 1.00 26.39 397 PHE A O 1
ATOM 3176 N N . PRO A 1 398 ? 17.855 -5.421 8.194 1.00 24.94 398 PRO A N 1
ATOM 3177 C CA . PRO A 1 398 ? 17.573 -6.128 9.438 1.00 24.94 398 PRO A CA 1
ATOM 3178 C C . PRO A 1 398 ? 16.079 -6.478 9.540 1.00 24.94 398 PRO A C 1
ATOM 3180 O O . PRO A 1 398 ? 15.243 -5.818 8.927 1.00 24.94 398 PRO A O 1
ATOM 3183 N N . THR A 1 399 ? 15.823 -7.555 10.285 1.00 31.55 399 THR A N 1
ATOM 3184 C CA . THR A 1 399 ? 14.537 -8.201 10.622 1.00 31.55 399 THR A CA 1
ATOM 3185 C C . THR A 1 399 ? 13.398 -7.277 11.002 1.00 31.55 399 THR A C 1
ATOM 3187 O O . THR A 1 399 ? 13.678 -6.318 11.758 1.00 31.55 399 THR A O 1
#

Organism: NCBI:txid1121256